Protein AF-A0A9W4JFP2-F1 (afdb_monomer_lite)

Sequence (701 aa):
MDAVARTTQRIAKSCGHLIRIEVARTELHGSPHRPLLAYMDPETISGHVAPWQQILTFFARTQHPTEPAHPAYPYYKFTRRQQDAWDQLWRLATRIPAQSAPHDPYGSDPDCGSRSASPDPYGSDPDRGSPASEPAASPFHFPPLEKACLGFCLELLNQTVRFHERECAMLCVLAVLGGSSTSHSSTSWHTPDSFPPILSKIIKLARFMVLGRALWLDPYAEQIARSLQGWDHDFEVDLQSPLDDPDFCLAHEDEGYQSPSPPPPPSSPTSSSPALLSFSQAARTKKGFHEWVHLIMQTFMVRGTNSPMQSILDLRTYGMRVAFNSTQPGAVGWVGPDRLLYRQLSFTTGELRGWVHSLTQACQDLLSYDILYLSTMTPAPVIPWSTLADDPLEASAGWSFLLDSRTLWPVNGAKWLIDRIRTDPTLRRQFVDPNLQNFRINAIKRYLSRVNLFREKLAILIHLCGGQPARAPEMLSVRHRNTANSHRNVFVEDQQVVIATRYHKGFHVNNDVKLIHRYLPRAVGTVFIQYLWLVLPLVERFDSLVQPEGVTPPTSRTTLLWNQDPFSQRPWTSRRLKEVLQRESRLGLQGQSVNIASWRHIAIALSRRFLRTSSGFPQQSDNQDADENDEDSEEDFQDLQAGHSAHVAGIAYARQLHEAPGSMAHRRLMFRQVSQDWHQFLGFTDPLSPENARDADHAAF

Secondary structure (DSSP, 8-state):
-HHHHHHHHHHHHHS-HHHHHHHH--SSSPPPSS--PPPSSTTTHHHHHHHHHHHHHHHHHHHS-SS---TTS---B--HHHHHHHHHHHHHHTTS-GGGPPPPTTPPP------------------------PPPPPTT---HHHHHHHHHHHHHHSS---S-GGGBHHHHHHHHHTEEE-STT-EEEPPTTTHHHHHHHHHHHHHHHHHHHHHHHSTTHHHHHHHHHH--TT-------TT--TT-----------PPPPPPPPPPP---PPPPPP--TTS-----HHHHHHHHIIIIISTTS-SHHHHHHHHHHHHHHHHHHS-PPPSEEEETTTEEEETTEEEEHHHHHHHHHHHHHHHHHIIIIIIS--BTTBPPPPP-GGG----SS---TT--GGG-TTS--SS-HHHHHHHHHHHSHHHHHHHB-TTT-SBPHHHHHHHHHHHHHHHHHHHHHHHHHSSSPPPHHHHHT-BSS-BTTB--SEEEETTEEEEEEEE-TTHHHH---EEEEEEPPHHHHHHHHHIIIIIHHHHHHHHHHHSPTT-PPPHHHHSBTTPPPTT------HHHHHHHHHHHHHHHTTT----HHHHHHHHHHHHHHHTTTTS---------------------HHHHHTTPPPS---S---S-S-S-HHHHHHHHHHHHHHHHHHHHHTTPPPTTSTTHHHHHHHTT-

Foldseek 3Di:
DLLLLLLLLLLLVLDDQVLQQLLVAAAQPDGDLDGQHRDPDSVCLVVLCVLVVLLLVLCVCLVDPPDPDDPPRQDEDDDPQLVVLNVQLVVVVVPDPPPPDDDDPDDDDDDDDDDDDDDDDDDDDDDDDDDPDDDPPQSNDDDSNSVSSLSSLLSLQQDADDDDLSHRSLSRSLVVVQWDDDDPPDTDGDALVGSLSSLVSSLSSNSSSLLSLLLVLAPCSVVVSVVSVVPDDPPPDPPPDPVPPPPDDDDDDDDDDDDDDDDDDDDDDDDDQQDGDDSDSVPNDNDHSSRSSNVSCNQGCYPPNNTPNNVSVVSSVVSNVCVVPDDDDDQWDDDPQFWIHGPPDIFGLVLVLQLLVVLLVVLVCLCACVAQVHDPVRDDFDAPLVQQDDDQPDQDAFDASLPDPSGDGPDQQLCVSVVCCCPPPVSVVQFADPVPRHGDPVSLVSNVVSVLVSLLSLLVSLQQQQFQGDQLVQSQLAFRTHHNVGGGQWDDDPSWIKGWTWDCPSCSNAVATDTQITTGFNSSRVSVCCCVRHRLSVQVVSQVVPDDPPDDDPPSQSGTPQHDRPVDPDHSDLVSSQVSQQVSCCVSRVHDGDGPVNVNSVSVVCCVSQPVVVPDDDPPDDDDDDDPDPPPDPDDLSCVSNVHDDDDDDDDDDDPDDDDPPPVVVSNVVSVSSSVSSCVSSVRDHCPPPVNVVVVVVVVD

Organism: NCBI:txid1612424

pLDDT: mean 71.47, std 23.47, range [22.88, 97.12]

Radius of gyration: 30.22 Å; chains: 1; bounding box: 75×92×90 Å

Structure (mmCIF, N/CA/C/O backbone):
data_AF-A0A9W4JFP2-F1
#
_entry.id   AF-A0A9W4JFP2-F1
#
loop_
_atom_site.group_PDB
_atom_site.id
_atom_site.type_symbol
_atom_site.label_atom_id
_atom_site.label_alt_id
_atom_site.label_comp_id
_atom_site.label_asym_id
_atom_site.label_entity_id
_atom_site.label_seq_id
_atom_site.pdbx_PDB_ins_code
_atom_site.Cartn_x
_atom_site.Cartn_y
_atom_site.Cartn_z
_atom_site.occupancy
_atom_site.B_iso_or_equiv
_atom_site.auth_seq_id
_atom_site.auth_comp_id
_atom_site.auth_asym_id
_atom_site.auth_atom_id
_atom_site.pdbx_PDB_model_num
ATOM 1 N N . MET A 1 1 ? 16.984 14.981 -13.719 1.00 90.31 1 MET A N 1
ATOM 2 C CA . MET A 1 1 ? 16.340 13.663 -13.917 1.00 90.31 1 MET A CA 1
ATOM 3 C C . MET A 1 1 ? 15.196 13.401 -12.931 1.00 90.31 1 MET A C 1
ATOM 5 O O . MET A 1 1 ? 14.104 13.119 -13.399 1.00 90.31 1 MET A O 1
ATOM 9 N N . ASP A 1 2 ? 15.374 13.543 -11.607 1.00 88.25 2 ASP A N 1
ATOM 10 C CA . ASP A 1 2 ? 14.267 13.350 -10.635 1.00 88.25 2 ASP A CA 1
ATOM 11 C C . ASP A 1 2 ? 13.048 14.250 -10.929 1.00 88.25 2 ASP A C 1
ATOM 13 O O . ASP A 1 2 ? 11.932 13.753 -11.067 1.00 88.25 2 ASP A O 1
ATOM 17 N N . ALA A 1 3 ? 13.272 15.548 -11.165 1.00 88.06 3 ALA A N 1
ATOM 18 C CA . ALA A 1 3 ? 12.211 16.483 -11.553 1.00 88.06 3 ALA A CA 1
ATOM 19 C C . ALA A 1 3 ? 11.500 16.081 -12.863 1.00 88.06 3 ALA A C 1
ATOM 21 O O . ALA A 1 3 ? 10.272 16.012 -12.899 1.00 88.06 3 ALA A O 1
ATOM 22 N N . VAL A 1 4 ? 12.263 15.685 -13.894 1.00 90.06 4 VAL A N 1
ATOM 23 C CA . VAL A 1 4 ? 11.718 15.164 -15.165 1.00 90.06 4 VAL A CA 1
ATOM 24 C C . VAL A 1 4 ? 10.797 13.971 -14.911 1.00 90.06 4 VAL A C 1
ATOM 26 O O . VAL A 1 4 ? 9.687 13.933 -15.437 1.00 90.06 4 VAL A O 1
ATOM 29 N N . ALA A 1 5 ? 11.215 13.012 -14.080 1.00 88.69 5 ALA A N 1
ATOM 30 C CA . ALA A 1 5 ? 10.402 11.847 -13.742 1.00 88.69 5 ALA A CA 1
ATOM 31 C C . ALA A 1 5 ? 9.102 12.248 -13.026 1.00 88.69 5 ALA A C 1
ATOM 33 O O . ALA A 1 5 ? 8.029 11.768 -13.390 1.00 88.69 5 ALA A O 1
ATOM 34 N N . ARG A 1 6 ? 9.168 13.153 -12.039 1.00 87.06 6 ARG A N 1
ATOM 35 C CA . ARG A 1 6 ? 7.981 13.618 -11.301 1.00 87.06 6 ARG A CA 1
ATOM 36 C C . ARG A 1 6 ? 6.981 14.308 -12.219 1.00 87.06 6 ARG A C 1
ATOM 38 O O . ARG A 1 6 ? 5.805 13.954 -12.197 1.00 87.06 6 ARG A O 1
ATOM 45 N N . THR A 1 7 ? 7.443 15.248 -13.038 1.00 87.81 7 THR A N 1
ATOM 46 C CA . THR A 1 7 ? 6.583 16.007 -13.955 1.00 87.81 7 THR A CA 1
ATOM 47 C C . THR A 1 7 ? 5.962 15.094 -15.010 1.00 87.81 7 THR A C 1
ATOM 49 O O . THR A 1 7 ? 4.748 15.101 -15.191 1.00 87.81 7 THR A O 1
ATOM 52 N N . THR A 1 8 ? 6.752 14.215 -15.631 1.00 89.38 8 THR A N 1
ATOM 53 C CA . THR A 1 8 ? 6.244 13.253 -16.627 1.00 89.38 8 THR A CA 1
ATOM 54 C C . THR A 1 8 ? 5.281 12.216 -16.040 1.00 89.38 8 THR A C 1
ATOM 56 O O . THR A 1 8 ? 4.307 11.846 -16.693 1.00 89.38 8 THR A O 1
ATOM 59 N N . GLN A 1 9 ? 5.476 11.787 -14.789 1.00 86.19 9 GLN A N 1
ATOM 60 C CA . GLN A 1 9 ? 4.505 10.943 -14.092 1.00 86.19 9 GLN A CA 1
ATOM 61 C C . GLN A 1 9 ? 3.189 11.677 -13.811 1.00 86.19 9 GLN A C 1
ATOM 63 O O . GLN A 1 9 ? 2.134 11.054 -13.921 1.00 86.19 9 GLN A O 1
ATOM 68 N N . ARG A 1 10 ? 3.223 12.960 -13.419 1.00 84.00 10 ARG A N 1
ATOM 69 C CA . ARG A 1 10 ? 1.987 13.742 -13.227 1.00 84.00 10 ARG A CA 1
ATOM 70 C C . ARG A 1 10 ? 1.189 13.788 -14.526 1.00 84.00 10 ARG A C 1
ATOM 72 O O . ARG A 1 10 ? 0.006 13.484 -14.498 1.00 84.00 10 ARG A O 1
ATOM 79 N N . ILE A 1 11 ? 1.858 14.046 -15.655 1.00 84.56 11 ILE A N 1
ATOM 80 C CA . ILE A 1 11 ? 1.231 13.989 -16.985 1.00 84.56 11 ILE A CA 1
ATOM 81 C C . ILE A 1 11 ? 0.579 12.617 -17.192 1.00 84.56 11 ILE A C 1
ATOM 83 O O . ILE A 1 11 ? -0.603 12.540 -17.494 1.00 84.56 11 ILE A O 1
ATOM 87 N N . ALA A 1 12 ? 1.299 11.525 -16.919 1.00 82.00 12 ALA A N 1
ATOM 88 C CA . ALA A 1 12 ? 0.749 10.176 -17.038 1.00 82.00 12 ALA A CA 1
ATOM 89 C C . ALA A 1 12 ? -0.452 9.892 -16.116 1.00 82.00 12 ALA A C 1
ATOM 91 O O . ALA A 1 12 ? -1.301 9.088 -16.488 1.00 82.00 12 ALA A O 1
ATOM 92 N N . LYS A 1 13 ? -0.541 10.509 -14.928 1.00 78.12 13 LYS A N 1
ATOM 93 C CA . LYS A 1 13 ? -1.722 10.396 -14.050 1.00 78.12 13 LYS A CA 1
ATOM 94 C C . LYS A 1 13 ? -2.938 11.112 -14.639 1.00 78.12 13 LYS A C 1
ATOM 96 O O . LYS A 1 13 ? -4.038 10.594 -14.502 1.00 78.12 13 LYS A O 1
ATOM 101 N N . SER A 1 14 ? -2.719 12.248 -15.294 1.00 75.56 14 SER A N 1
ATOM 102 C CA . SER A 1 14 ? -3.776 13.096 -15.853 1.00 75.56 14 SER A CA 1
ATOM 103 C C . SER A 1 14 ? -4.162 12.733 -17.298 1.00 75.56 14 SER A C 1
ATOM 105 O O . SER A 1 14 ? -5.161 13.227 -17.807 1.00 75.56 14 SER A O 1
ATOM 107 N N . CYS A 1 15 ? -3.400 11.876 -17.989 1.00 75.19 15 CYS A N 1
ATOM 108 C CA . CYS A 1 15 ? -3.719 11.450 -19.356 1.00 75.19 15 CYS A CA 1
ATOM 109 C C . CYS A 1 15 ? -4.886 10.447 -19.430 1.00 75.19 15 CYS A C 1
ATOM 111 O O . CYS A 1 15 ? -4.979 9.502 -18.642 1.00 75.19 15 CYS A O 1
ATOM 113 N N . GLY A 1 16 ? -5.696 10.580 -20.487 1.00 69.56 16 GLY A N 1
ATOM 114 C CA . GLY A 1 16 ? -6.776 9.648 -20.819 1.00 69.56 16 GLY A CA 1
ATOM 115 C C . GLY A 1 16 ? -6.308 8.201 -21.031 1.00 69.56 16 GLY A C 1
ATOM 116 O O . GLY A 1 16 ? -5.135 7.925 -21.300 1.00 69.56 16 GLY A O 1
ATOM 117 N N . HIS A 1 17 ? -7.236 7.250 -20.892 1.00 70.19 17 HIS A N 1
ATOM 118 C CA . HIS A 1 17 ? -6.954 5.811 -20.965 1.00 70.19 17 HIS A CA 1
ATOM 119 C C . HIS A 1 17 ? -6.277 5.393 -22.283 1.00 70.19 17 HIS A C 1
ATOM 121 O O . HIS A 1 17 ? -5.228 4.753 -22.242 1.00 70.19 17 HIS A O 1
ATOM 127 N N . LEU A 1 18 ? -6.802 5.837 -23.430 1.00 75.38 18 LEU A N 1
ATOM 128 C CA . LEU A 1 18 ? -6.279 5.490 -24.760 1.00 75.38 18 LEU A CA 1
ATOM 129 C C . LEU A 1 18 ? -4.816 5.910 -24.954 1.00 75.38 18 LEU A C 1
ATOM 131 O O . LEU A 1 18 ? -3.997 5.130 -25.427 1.00 75.38 18 LEU A O 1
ATOM 135 N N . ILE A 1 19 ? -4.450 7.107 -24.493 1.00 81.06 19 ILE A N 1
ATOM 136 C CA . ILE A 1 19 ? -3.070 7.608 -24.580 1.00 81.06 19 ILE A CA 1
ATOM 137 C C . ILE A 1 19 ? -2.129 6.746 -23.725 1.00 81.06 19 ILE A C 1
ATOM 139 O O . ILE A 1 19 ? -0.995 6.459 -24.111 1.00 81.06 19 ILE A O 1
ATOM 143 N N . ARG A 1 20 ? -2.599 6.295 -22.557 1.00 80.81 20 ARG A N 1
ATOM 144 C CA . ARG A 1 20 ? -1.826 5.406 -21.683 1.00 80.81 20 ARG A CA 1
ATOM 145 C C . ARG A 1 20 ? -1.696 3.994 -22.256 1.00 80.81 20 ARG A C 1
ATOM 147 O O . ARG A 1 20 ? -0.670 3.367 -21.999 1.00 80.81 20 ARG A O 1
ATOM 154 N N . ILE A 1 21 ? -2.690 3.501 -22.998 1.00 77.38 21 ILE A N 1
ATOM 155 C CA . ILE A 1 21 ? -2.609 2.247 -23.766 1.00 77.38 21 ILE A CA 1
ATOM 156 C C . ILE A 1 21 ? -1.565 2.393 -24.872 1.00 77.38 21 ILE A C 1
ATOM 158 O O . ILE A 1 21 ? -0.621 1.609 -24.921 1.00 77.38 21 ILE A O 1
ATOM 162 N N . GLU A 1 22 ? -1.648 3.455 -25.671 1.00 84.31 22 GLU A N 1
ATOM 163 C CA . GLU A 1 22 ? -0.722 3.702 -26.778 1.00 84.31 22 GLU A CA 1
ATOM 164 C C . GLU A 1 22 ? 0.740 3.741 -26.307 1.00 84.31 22 GLU A C 1
ATOM 166 O O . GLU A 1 22 ? 1.602 3.047 -26.845 1.00 84.31 22 GLU A O 1
ATOM 171 N N . VAL A 1 23 ? 1.034 4.468 -25.224 1.00 86.81 23 VAL A N 1
ATOM 172 C CA . VAL A 1 23 ? 2.400 4.530 -24.673 1.00 86.81 23 VAL A CA 1
ATOM 173 C C . VAL A 1 23 ? 2.842 3.215 -24.017 1.00 86.81 23 VAL A C 1
ATOM 175 O O . VAL A 1 23 ? 4.038 2.933 -23.907 1.00 86.81 23 VAL A O 1
ATOM 178 N N . ALA A 1 24 ? 1.911 2.371 -23.571 1.00 81.12 24 ALA A N 1
ATOM 179 C CA . ALA A 1 24 ? 2.240 1.065 -23.005 1.00 81.12 24 ALA A CA 1
ATOM 180 C C . ALA A 1 24 ? 2.612 0.015 -24.064 1.00 81.12 24 ALA A C 1
ATOM 182 O O . ALA A 1 24 ? 3.082 -1.070 -23.692 1.00 81.12 24 ALA A O 1
ATOM 183 N N . ARG A 1 25 ? 2.447 0.330 -25.354 1.00 85.75 25 ARG A N 1
ATOM 184 C CA . ARG A 1 25 ? 2.635 -0.605 -26.461 1.00 85.75 25 ARG A CA 1
ATOM 185 C C . ARG A 1 25 ? 4.069 -1.133 -26.535 1.00 85.75 25 ARG A C 1
ATOM 187 O O . ARG A 1 25 ? 5.033 -0.441 -26.192 1.00 85.75 25 ARG A O 1
ATOM 194 N N . THR A 1 26 ? 4.209 -2.397 -26.932 1.00 83.06 26 THR A N 1
ATOM 195 C CA . THR A 1 26 ? 5.504 -3.074 -27.134 1.00 83.06 26 THR A CA 1
ATOM 196 C C . THR A 1 26 ? 5.716 -3.566 -28.559 1.00 83.06 26 THR A C 1
ATOM 198 O O . THR A 1 26 ? 6.849 -3.873 -28.910 1.00 83.06 26 THR A O 1
ATOM 201 N N . GLU A 1 27 ? 4.665 -3.633 -29.373 1.00 83.38 27 GLU A N 1
ATOM 202 C CA . GLU A 1 27 ? 4.683 -4.149 -30.748 1.00 83.38 27 GLU A CA 1
ATOM 203 C C . GLU A 1 27 ? 4.081 -3.123 -31.706 1.00 83.38 27 GLU A C 1
ATOM 205 O O . GLU A 1 27 ? 3.367 -2.227 -31.275 1.00 83.38 27 GLU A O 1
ATOM 210 N N . LEU A 1 28 ? 4.374 -3.208 -33.001 1.00 77.56 28 LEU A N 1
ATOM 211 C CA . LEU A 1 28 ? 3.958 -2.168 -33.949 1.00 77.56 28 LEU A CA 1
ATOM 212 C C . LEU A 1 28 ? 2.442 -2.172 -34.219 1.00 77.56 28 LEU A C 1
ATOM 214 O O . LEU A 1 28 ? 1.841 -1.106 -34.327 1.00 77.56 28 LEU A O 1
ATOM 218 N N . HIS A 1 29 ? 1.835 -3.362 -34.255 1.00 75.44 29 HIS A N 1
ATOM 219 C CA . HIS A 1 29 ? 0.408 -3.573 -34.539 1.00 75.44 29 HIS A CA 1
ATOM 220 C C . HIS A 1 29 ? -0.372 -4.185 -33.362 1.00 75.44 29 HIS A C 1
ATOM 222 O O . HIS A 1 29 ? -1.579 -4.377 -33.458 1.00 75.44 29 HIS A O 1
ATOM 228 N N . GLY A 1 30 ? 0.295 -4.478 -32.240 1.00 64.62 30 GLY A N 1
ATOM 229 C CA . GLY A 1 30 ? -0.340 -5.058 -31.056 1.00 64.62 30 GLY A CA 1
ATOM 230 C C . GLY A 1 30 ? -0.846 -3.984 -30.097 1.00 64.62 30 GLY A C 1
ATOM 231 O O . GLY A 1 30 ? -0.061 -3.154 -29.637 1.00 64.62 30 GLY A O 1
ATOM 232 N N . SER A 1 31 ? -2.134 -4.002 -29.749 1.00 64.06 31 SER A N 1
ATOM 233 C CA . SER A 1 31 ? -2.658 -3.147 -28.677 1.00 64.06 31 SER A CA 1
ATOM 234 C C . SER A 1 31 ? -2.374 -3.792 -27.317 1.00 64.06 31 SER A C 1
ATOM 236 O O . SER A 1 31 ? -2.787 -4.929 -27.079 1.00 64.06 31 SER A O 1
ATOM 238 N N . PRO A 1 32 ? -1.646 -3.127 -26.404 1.00 63.88 32 PRO A N 1
ATOM 239 C CA . PRO A 1 32 ? -1.375 -3.693 -25.096 1.00 63.88 32 PRO A CA 1
ATOM 240 C C . PRO A 1 32 ? -2.656 -3.711 -24.267 1.00 63.88 32 PRO A C 1
ATOM 242 O O . PRO A 1 32 ? -3.318 -2.696 -24.087 1.00 63.88 32 PRO A O 1
ATOM 245 N N . HIS A 1 33 ? -2.934 -4.839 -23.628 1.00 47.78 33 HIS A N 1
ATOM 246 C CA . HIS A 1 33 ? -4.112 -4.958 -22.773 1.00 47.78 33 HIS A CA 1
ATOM 247 C C . HIS A 1 33 ? -4.053 -4.122 -21.474 1.00 47.78 33 HIS A C 1
ATOM 249 O O . HIS A 1 33 ? -5.009 -4.081 -20.707 1.00 47.78 33 HIS A O 1
ATOM 255 N N . ARG A 1 34 ? -2.911 -3.501 -21.139 1.00 53.50 34 ARG A N 1
ATOM 256 C CA . ARG A 1 34 ? -2.749 -2.720 -19.899 1.00 53.50 34 ARG A CA 1
ATOM 257 C C . ARG A 1 34 ? -2.251 -1.310 -20.200 1.00 53.50 34 ARG A C 1
ATOM 259 O O . ARG A 1 34 ? -1.193 -1.189 -20.820 1.00 53.50 34 ARG A O 1
ATOM 266 N N . PRO A 1 35 ? -2.919 -0.259 -19.686 1.00 70.00 35 PRO A N 1
ATOM 267 C CA . PRO A 1 35 ? -2.439 1.104 -19.824 1.00 70.00 35 PRO A CA 1
ATOM 268 C C . PRO A 1 35 ? -1.196 1.327 -18.962 1.00 70.00 35 PRO A C 1
ATOM 270 O O . PRO A 1 35 ? -0.936 0.633 -17.973 1.00 70.00 35 PRO A O 1
ATOM 273 N N . LEU A 1 36 ? -0.432 2.356 -19.307 1.00 75.19 36 LEU A N 1
ATOM 274 C CA . LEU A 1 36 ? 0.681 2.825 -18.502 1.00 75.19 36 LEU A CA 1
ATOM 275 C C . LEU A 1 36 ? 0.180 3.390 -17.163 1.00 75.19 36 LEU A C 1
ATOM 277 O O . LEU A 1 36 ? -0.448 4.443 -17.110 1.00 75.19 36 LEU A O 1
ATOM 281 N N . LEU A 1 37 ? 0.508 2.712 -16.062 1.00 71.06 37 LEU A N 1
ATOM 282 C CA . LEU A 1 37 ? 0.139 3.147 -14.712 1.00 71.06 37 LEU A CA 1
ATOM 283 C C . LEU A 1 37 ? 1.240 3.997 -14.073 1.00 71.06 37 LEU A C 1
ATOM 285 O O . LEU A 1 37 ? 2.404 3.585 -14.027 1.00 71.06 37 LEU A O 1
ATOM 289 N N . ALA A 1 38 ? 0.873 5.141 -13.496 1.00 70.12 38 ALA A N 1
ATOM 290 C CA . ALA A 1 38 ? 1.759 5.922 -12.635 1.00 70.12 38 ALA A CA 1
ATOM 291 C C . ALA A 1 38 ? 2.201 5.123 -11.394 1.00 70.12 38 ALA A C 1
ATOM 293 O O . ALA A 1 38 ? 1.554 4.150 -11.003 1.00 70.12 38 ALA A O 1
ATOM 294 N N . TYR A 1 39 ? 3.312 5.502 -10.757 1.00 61.69 39 TYR A N 1
ATOM 295 C CA . TYR A 1 39 ? 3.595 5.001 -9.412 1.00 61.69 39 TYR A CA 1
ATOM 296 C C . TYR A 1 39 ? 2.592 5.619 -8.422 1.00 61.69 39 TYR A C 1
ATOM 298 O O . TYR A 1 39 ? 2.260 6.805 -8.522 1.00 61.69 39 TYR A O 1
ATOM 306 N N . MET A 1 40 ? 2.071 4.795 -7.504 1.00 52.19 40 MET A N 1
ATOM 307 C CA . MET A 1 40 ? 1.012 5.188 -6.561 1.00 52.19 40 MET A CA 1
ATOM 308 C C . MET A 1 40 ? 1.429 6.418 -5.744 1.00 52.19 40 MET A C 1
ATOM 310 O O . MET A 1 40 ? 0.715 7.419 -5.716 1.00 52.19 40 MET A O 1
ATOM 314 N N . ASP A 1 41 ? 2.636 6.375 -5.180 1.00 56.38 41 ASP A N 1
ATOM 315 C CA . ASP A 1 41 ? 3.182 7.403 -4.298 1.00 56.38 41 ASP A CA 1
ATOM 316 C C . ASP A 1 41 ? 4.179 8.317 -5.054 1.00 56.38 41 ASP A C 1
ATOM 318 O O . ASP A 1 41 ? 5.154 7.812 -5.627 1.00 56.38 41 ASP A O 1
ATOM 322 N N . PRO A 1 42 ? 3.973 9.649 -5.077 1.00 56.09 42 PRO A N 1
ATOM 323 C CA . PRO A 1 42 ? 4.905 10.610 -5.669 1.00 56.09 42 PRO A CA 1
ATOM 324 C C . PRO A 1 42 ? 6.332 10.545 -5.114 1.00 56.09 42 PRO A C 1
ATOM 326 O O . PRO A 1 42 ? 7.254 10.936 -5.823 1.00 56.09 42 PRO A O 1
ATOM 329 N N . GLU A 1 43 ? 6.536 10.061 -3.886 1.00 56.31 43 GLU A N 1
ATOM 330 C CA . GLU A 1 43 ? 7.863 9.913 -3.275 1.00 56.31 43 GLU A CA 1
ATOM 331 C C . GLU A 1 43 ? 8.586 8.651 -3.758 1.00 56.31 43 GLU A C 1
ATOM 333 O O . GLU A 1 43 ? 9.811 8.637 -3.889 1.00 56.31 43 GLU A O 1
ATOM 338 N N . THR A 1 44 ? 7.840 7.596 -4.107 1.00 60.16 44 THR A N 1
ATOM 339 C CA . THR A 1 44 ? 8.439 6.332 -4.576 1.00 60.16 44 THR A CA 1
ATOM 340 C C . THR A 1 44 ? 9.151 6.468 -5.914 1.00 60.16 44 THR A C 1
ATOM 342 O O . THR A 1 44 ? 10.076 5.700 -6.189 1.00 60.16 44 THR A O 1
ATOM 345 N N . ILE A 1 45 ? 8.774 7.458 -6.733 1.00 71.00 45 ILE A N 1
ATOM 346 C CA . ILE A 1 45 ? 9.383 7.660 -8.048 1.00 71.00 45 ILE A CA 1
ATOM 347 C C . ILE A 1 45 ? 10.892 7.879 -7.950 1.00 71.00 45 ILE A C 1
ATOM 349 O O . ILE A 1 45 ? 11.611 7.328 -8.778 1.00 71.00 45 ILE A O 1
ATOM 353 N N . SER A 1 46 ? 11.385 8.559 -6.910 1.00 71.94 46 SER A N 1
ATOM 354 C CA . SER A 1 46 ? 12.815 8.837 -6.725 1.00 71.94 46 SER A CA 1
ATOM 355 C C . SER A 1 46 ? 13.655 7.562 -6.636 1.00 71.94 46 SER A C 1
ATOM 357 O O . SER A 1 46 ? 14.723 7.487 -7.237 1.00 71.94 46 SER A O 1
ATOM 359 N N . GLY A 1 47 ? 13.132 6.497 -6.013 1.00 69.69 47 GLY A N 1
ATOM 360 C CA . GLY A 1 47 ? 13.785 5.177 -5.990 1.00 69.69 47 GLY A CA 1
ATOM 361 C C . GLY A 1 47 ? 13.738 4.419 -7.329 1.00 69.69 47 GLY A C 1
ATOM 362 O O . GLY A 1 47 ? 14.454 3.430 -7.537 1.00 69.69 47 GLY A O 1
ATOM 363 N N . HIS A 1 48 ? 12.895 4.865 -8.263 1.00 79.88 48 HIS A N 1
ATOM 364 C CA . HIS A 1 48 ? 12.795 4.325 -9.617 1.00 79.88 48 HIS A CA 1
ATOM 365 C C . HIS A 1 48 ? 13.648 5.090 -10.638 1.00 79.88 48 HIS A C 1
ATOM 367 O O . HIS A 1 48 ? 13.934 4.522 -11.689 1.00 79.88 48 HIS A O 1
ATOM 373 N N . VAL A 1 49 ? 14.102 6.312 -10.325 1.00 88.06 49 VAL A N 1
ATOM 374 C CA . VAL A 1 49 ? 14.928 7.148 -11.221 1.00 88.06 49 VAL A CA 1
ATOM 375 C C . VAL A 1 49 ? 16.392 6.700 -11.291 1.00 88.06 49 VAL A C 1
ATOM 377 O O . VAL A 1 49 ? 17.049 6.953 -12.302 1.00 88.06 49 VAL A O 1
ATOM 380 N N . ALA A 1 50 ? 16.882 5.983 -10.274 1.00 88.62 50 ALA A N 1
ATOM 381 C CA . ALA A 1 50 ? 18.290 5.596 -10.138 1.00 88.62 50 ALA A CA 1
ATOM 382 C C . ALA A 1 50 ? 18.956 5.058 -11.428 1.00 88.62 50 ALA A C 1
ATOM 384 O O . ALA A 1 50 ? 20.032 5.550 -11.759 1.00 88.62 50 ALA A O 1
ATOM 385 N N . PRO A 1 51 ? 18.339 4.161 -12.229 1.00 90.94 51 PRO A N 1
ATOM 386 C CA . PRO A 1 51 ? 18.961 3.689 -13.469 1.00 90.94 51 PRO A CA 1
ATOM 387 C C . PRO A 1 51 ? 19.221 4.808 -14.486 1.00 90.94 51 PRO A C 1
ATOM 389 O O . PRO A 1 51 ? 20.299 4.885 -15.060 1.00 90.94 51 PRO A O 1
ATOM 392 N N . TRP A 1 52 ? 18.272 5.731 -14.674 1.00 94.44 52 TRP A N 1
ATOM 393 C CA . TRP A 1 52 ? 18.455 6.874 -15.576 1.00 94.44 52 TRP A CA 1
ATOM 394 C C . TRP A 1 52 ? 19.470 7.888 -15.036 1.00 94.44 52 TRP A C 1
ATOM 396 O O . TRP A 1 52 ? 20.192 8.499 -15.818 1.00 94.44 52 TRP A O 1
ATOM 406 N N . GLN A 1 53 ? 19.575 8.054 -13.713 1.00 94.25 53 GLN A N 1
ATOM 407 C CA . GLN A 1 53 ? 20.660 8.839 -13.111 1.00 94.25 53 GLN A CA 1
ATOM 408 C C . GLN A 1 53 ? 22.024 8.205 -13.385 1.00 94.25 53 GLN A C 1
ATOM 410 O O . GLN A 1 53 ? 22.930 8.906 -13.816 1.00 94.25 53 GLN A O 1
ATOM 415 N N . GLN A 1 54 ? 22.160 6.890 -13.199 1.00 92.81 54 GLN A N 1
ATOM 416 C CA . GLN A 1 54 ? 23.402 6.176 -13.495 1.00 92.81 54 GLN A CA 1
ATOM 417 C C . GLN A 1 54 ? 23.776 6.287 -14.980 1.00 92.81 54 GLN A C 1
ATOM 419 O O . GLN A 1 54 ? 24.944 6.515 -15.282 1.00 92.81 54 GLN A O 1
ATOM 424 N N . ILE A 1 55 ? 22.793 6.227 -15.890 1.00 94.19 55 ILE A N 1
ATOM 425 C CA . ILE A 1 55 ? 23.000 6.462 -17.329 1.00 94.19 55 ILE A CA 1
ATOM 426 C C . ILE A 1 55 ? 23.588 7.855 -17.588 1.00 94.19 55 ILE A C 1
ATOM 428 O O . ILE A 1 55 ? 24.596 7.990 -18.279 1.00 94.19 55 ILE A O 1
ATOM 432 N N . LEU A 1 56 ? 22.986 8.902 -17.020 1.00 94.38 56 LEU A N 1
ATOM 433 C CA . LEU A 1 56 ? 23.460 10.277 -17.207 1.00 94.38 56 LEU A CA 1
ATOM 434 C C . LEU A 1 56 ? 24.849 10.494 -16.591 1.00 94.38 56 LEU A C 1
ATOM 436 O O . LEU A 1 56 ? 25.700 11.130 -17.208 1.00 94.38 56 LEU A O 1
ATOM 440 N N . THR A 1 57 ? 25.101 9.934 -15.406 1.00 91.12 57 THR A N 1
ATOM 441 C CA . THR A 1 57 ? 26.405 10.007 -14.731 1.00 91.12 57 THR A CA 1
ATOM 442 C C . THR A 1 57 ? 27.491 9.275 -15.515 1.00 91.12 57 THR A C 1
ATOM 444 O O . THR A 1 57 ? 28.623 9.750 -15.587 1.00 91.12 57 THR A O 1
ATOM 447 N N . PHE A 1 58 ? 27.164 8.138 -16.131 1.00 91.06 58 PHE A N 1
ATOM 448 C CA . PHE A 1 58 ? 28.081 7.419 -17.009 1.00 91.06 58 PHE A CA 1
ATOM 449 C C . PHE A 1 58 ? 28.538 8.299 -18.179 1.00 91.06 58 PHE A C 1
ATOM 451 O O . PHE A 1 58 ? 29.741 8.428 -18.416 1.00 91.06 58 PHE A O 1
ATOM 458 N N . PHE A 1 59 ? 27.604 8.961 -18.867 1.00 92.00 59 PHE A N 1
ATOM 459 C CA . PHE A 1 59 ? 27.940 9.870 -19.966 1.00 92.00 59 PHE A CA 1
ATOM 460 C C . PHE A 1 59 ? 28.690 11.115 -19.487 1.00 92.00 59 PHE A C 1
ATOM 462 O O . PHE A 1 59 ? 29.672 11.497 -20.115 1.00 92.00 59 PHE A O 1
ATOM 469 N N . ALA A 1 60 ? 28.327 11.674 -18.328 1.00 89.62 60 ALA A N 1
ATOM 470 C CA . ALA A 1 60 ? 29.063 12.779 -17.712 1.00 89.62 60 ALA A CA 1
ATOM 471 C C . ALA A 1 60 ? 30.548 12.448 -17.517 1.00 89.62 60 ALA A C 1
ATOM 473 O O . ALA A 1 60 ? 31.412 13.231 -17.900 1.00 89.62 60 ALA A O 1
ATOM 474 N N . ARG A 1 61 ? 30.841 11.257 -16.983 1.00 85.94 61 ARG A N 1
ATOM 475 C CA . ARG A 1 61 ? 32.213 10.803 -16.710 1.00 85.94 61 ARG A CA 1
ATOM 476 C C . ARG A 1 61 ? 33.008 10.455 -17.965 1.00 85.94 61 ARG A C 1
ATOM 478 O O . ARG A 1 61 ? 34.222 10.587 -17.966 1.00 85.94 61 ARG A O 1
ATOM 485 N N . THR A 1 62 ? 32.344 9.974 -19.011 1.00 86.12 62 THR A N 1
ATOM 486 C CA . THR A 1 62 ? 33.020 9.482 -20.223 1.00 86.12 62 THR A CA 1
ATOM 487 C C . THR A 1 62 ? 33.165 10.546 -21.311 1.00 86.12 62 THR A C 1
ATOM 489 O O . THR A 1 62 ? 34.111 10.472 -22.086 1.00 86.12 62 THR A O 1
ATOM 492 N N . GLN A 1 63 ? 32.285 11.552 -21.353 1.00 84.44 63 GLN A N 1
ATOM 493 C CA . GLN A 1 63 ? 32.376 12.686 -22.285 1.00 84.44 63 GLN A CA 1
ATOM 494 C C . GLN A 1 63 ? 33.253 13.827 -21.757 1.00 84.44 63 GLN A C 1
ATOM 496 O O . GLN A 1 63 ? 33.865 14.552 -22.537 1.00 84.44 63 GLN A O 1
ATOM 501 N N . HIS A 1 64 ? 33.339 13.972 -20.434 1.00 79.00 64 HIS A N 1
ATOM 502 C CA . HIS A 1 64 ? 34.199 14.951 -19.771 1.00 79.00 64 HIS A CA 1
ATOM 503 C C . HIS A 1 64 ? 35.078 14.239 -18.736 1.00 79.00 64 HIS A C 1
ATOM 505 O O . HIS A 1 64 ? 34.842 14.372 -17.532 1.00 79.00 64 HIS A O 1
ATOM 511 N N . PRO A 1 65 ? 36.055 13.431 -19.186 1.00 68.38 65 PRO A N 1
ATOM 512 C CA . PRO A 1 65 ? 36.895 12.675 -18.274 1.00 68.38 65 PRO A CA 1
ATOM 513 C C . PRO A 1 65 ? 37.750 13.641 -17.443 1.00 68.38 65 PRO A C 1
ATOM 515 O O . PRO A 1 65 ? 38.410 14.532 -17.975 1.00 68.38 65 PRO A O 1
ATOM 518 N N . THR A 1 66 ? 37.715 13.481 -16.120 1.00 64.62 66 THR A N 1
ATOM 519 C CA . THR A 1 66 ? 38.537 14.260 -15.176 1.00 64.62 66 THR A CA 1
ATOM 520 C C . THR A 1 66 ? 39.990 13.782 -15.130 1.00 64.62 66 THR A C 1
ATOM 522 O O . THR A 1 66 ? 40.854 14.492 -14.629 1.00 64.62 66 THR A O 1
ATOM 525 N N . GLU A 1 67 ? 40.258 12.593 -15.671 1.00 61.56 67 GLU A N 1
ATOM 526 C CA . GLU A 1 67 ? 41.566 11.939 -15.758 1.00 61.56 67 GLU A CA 1
ATOM 527 C C . GLU A 1 67 ? 41.862 11.566 -17.222 1.00 61.56 67 GLU A C 1
ATOM 529 O O . GLU A 1 67 ? 40.921 11.379 -17.998 1.00 61.56 67 GLU A O 1
ATOM 534 N N . PRO A 1 68 ? 43.135 11.450 -17.644 1.00 60.38 68 PRO A N 1
ATOM 535 C CA . PRO A 1 68 ? 43.472 11.048 -19.009 1.00 60.38 68 PRO A CA 1
ATOM 536 C C . PRO A 1 68 ? 42.805 9.715 -19.377 1.00 60.38 68 PRO A C 1
ATOM 538 O O . PRO A 1 68 ? 42.720 8.802 -18.555 1.00 60.38 68 PRO A O 1
ATOM 541 N N . ALA A 1 69 ? 42.313 9.616 -20.617 1.00 57.75 69 ALA A N 1
ATOM 542 C CA . ALA A 1 69 ? 41.540 8.475 -21.100 1.00 57.75 69 ALA A CA 1
ATOM 543 C C . ALA A 1 69 ? 42.277 7.148 -20.843 1.00 57.75 69 ALA A C 1
ATOM 545 O O . ALA A 1 69 ? 43.266 6.825 -21.500 1.00 57.75 69 ALA A O 1
ATOM 546 N N . HIS A 1 70 ? 41.789 6.375 -19.870 1.00 58.38 70 HIS A N 1
ATOM 547 C CA . HIS A 1 70 ? 42.315 5.051 -19.558 1.00 58.38 70 HIS A CA 1
ATOM 548 C C . HIS A 1 70 ? 42.002 4.099 -20.733 1.00 58.38 70 HIS A C 1
ATOM 550 O O . HIS A 1 70 ? 40.894 4.145 -21.273 1.00 58.38 70 HIS A O 1
ATOM 556 N N . PRO A 1 71 ? 42.888 3.163 -21.110 1.00 59.50 71 PRO A N 1
ATOM 557 C CA . PRO A 1 71 ? 42.626 2.183 -22.179 1.00 59.50 71 PRO A CA 1
ATOM 558 C C . PRO A 1 71 ? 41.420 1.252 -21.921 1.00 59.50 71 PRO A C 1
ATOM 560 O O . PRO A 1 71 ? 41.051 0.465 -22.785 1.00 59.50 71 PRO A O 1
ATOM 563 N N . ALA A 1 72 ? 40.789 1.355 -20.746 1.00 60.47 72 ALA A N 1
ATOM 564 C CA . ALA A 1 72 ? 39.582 0.625 -20.356 1.00 60.47 72 ALA A CA 1
ATOM 565 C C . ALA A 1 72 ? 38.286 1.455 -20.489 1.00 60.47 72 ALA A C 1
ATOM 567 O O . ALA A 1 72 ? 37.226 0.985 -20.075 1.00 60.47 72 ALA A O 1
ATOM 568 N N . TYR A 1 73 ? 38.339 2.684 -21.025 1.00 67.31 73 TYR A N 1
ATOM 569 C CA . TYR A 1 73 ? 37.118 3.452 -21.279 1.00 67.31 73 TYR A CA 1
ATOM 570 C C . TYR A 1 73 ? 36.258 2.739 -22.339 1.00 67.31 73 TYR A C 1
ATOM 572 O O . TYR A 1 73 ? 36.780 2.286 -23.361 1.00 67.31 73 TYR A O 1
ATOM 580 N N . PRO A 1 74 ? 34.938 2.625 -22.118 1.00 69.38 74 PRO A N 1
ATOM 581 C CA . PRO A 1 74 ? 34.053 1.922 -23.034 1.00 69.38 74 PRO A CA 1
ATOM 582 C C . PRO A 1 74 ? 34.000 2.641 -24.382 1.00 69.38 74 PRO A C 1
ATOM 584 O O . PRO A 1 74 ? 33.732 3.841 -24.451 1.00 69.38 74 PRO A O 1
ATOM 587 N N . TYR A 1 75 ? 34.222 1.891 -25.461 1.00 73.38 75 TYR A N 1
ATOM 588 C CA . TYR A 1 75 ? 34.118 2.411 -26.819 1.00 73.38 75 TYR A CA 1
ATOM 589 C C . TYR A 1 75 ? 32.641 2.594 -27.179 1.00 73.38 75 TYR A C 1
ATOM 591 O O . TYR A 1 75 ? 31.917 1.613 -27.311 1.00 73.38 75 TYR A O 1
ATOM 599 N N . TYR A 1 76 ? 32.192 3.841 -27.309 1.00 83.94 76 TYR A N 1
ATOM 600 C CA . TYR A 1 76 ? 30.909 4.212 -27.906 1.00 83.94 76 TYR A CA 1
ATOM 601 C C . TYR A 1 76 ? 31.041 5.586 -28.574 1.00 83.94 76 TYR A C 1
ATOM 603 O O . TYR A 1 76 ? 31.954 6.351 -28.259 1.00 83.94 76 TYR A O 1
ATOM 611 N N . LYS A 1 77 ? 30.134 5.918 -29.498 1.00 81.69 77 LYS A N 1
ATOM 612 C CA . LYS A 1 77 ? 30.084 7.241 -30.136 1.00 81.69 77 LYS A CA 1
ATOM 613 C C . LYS A 1 77 ? 28.672 7.797 -30.081 1.00 81.69 77 LYS A C 1
ATOM 615 O O . LYS A 1 77 ? 27.709 7.072 -30.315 1.00 81.69 77 LYS A O 1
ATOM 620 N N . PHE A 1 78 ? 28.550 9.089 -29.797 1.00 88.25 78 PHE A N 1
ATOM 621 C CA . PHE A 1 78 ? 27.287 9.783 -29.996 1.00 88.25 78 PHE A CA 1
ATOM 622 C C . PHE A 1 78 ? 27.068 10.072 -31.475 1.00 88.25 78 PHE A C 1
ATOM 624 O O . PHE A 1 78 ? 27.977 10.461 -32.210 1.00 88.25 78 PHE A O 1
ATOM 631 N N . THR A 1 79 ? 25.822 9.914 -31.910 1.00 88.00 79 THR A N 1
ATOM 632 C CA . THR A 1 79 ? 25.379 10.541 -33.155 1.00 88.00 79 THR A CA 1
ATOM 633 C C . THR A 1 79 ? 25.430 12.061 -33.000 1.00 88.00 79 THR A C 1
ATOM 635 O O . THR A 1 79 ? 25.338 12.581 -31.889 1.00 88.00 79 THR A O 1
ATOM 638 N N . ARG A 1 80 ? 25.495 12.803 -34.110 1.00 87.19 80 ARG A N 1
ATOM 639 C CA . ARG A 1 80 ? 25.509 14.275 -34.070 1.00 87.19 80 ARG A CA 1
ATOM 640 C C . ARG A 1 80 ? 24.348 14.860 -33.253 1.00 87.19 80 ARG A C 1
ATOM 642 O O . ARG A 1 80 ? 24.567 15.727 -32.424 1.00 87.19 80 ARG A O 1
ATOM 649 N N . ARG A 1 81 ? 23.137 14.311 -33.406 1.00 88.81 81 ARG A N 1
ATOM 650 C CA . ARG A 1 81 ? 21.947 14.739 -32.644 1.00 88.81 81 ARG A CA 1
ATOM 651 C C . ARG A 1 81 ? 22.078 14.475 -31.143 1.00 88.81 81 ARG A C 1
ATOM 653 O O . ARG A 1 81 ? 21.682 15.311 -30.338 1.00 88.81 81 ARG A O 1
ATOM 660 N N . GLN A 1 82 ? 22.643 13.326 -30.769 1.00 91.12 82 GLN A N 1
ATOM 661 C CA . GLN A 1 82 ? 22.912 12.997 -29.368 1.00 91.12 82 GLN A CA 1
ATOM 662 C C . GLN A 1 82 ? 23.981 13.918 -28.778 1.00 91.12 82 GLN A C 1
ATOM 664 O O . GLN A 1 82 ? 23.804 14.371 -27.652 1.00 91.12 82 GLN A O 1
ATOM 669 N N . GLN A 1 83 ? 25.032 14.233 -29.542 1.00 92.00 83 GLN A N 1
ATOM 670 C CA . GLN A 1 83 ? 26.069 15.178 -29.129 1.00 92.00 83 GLN A CA 1
ATOM 671 C C . GLN A 1 83 ? 25.486 16.580 -28.924 1.00 92.00 83 GLN A C 1
ATOM 673 O O . GLN A 1 83 ? 25.661 17.157 -27.858 1.00 92.00 83 GLN A O 1
ATOM 678 N N . ASP A 1 84 ? 24.708 17.090 -29.881 1.00 90.06 84 ASP A N 1
ATOM 679 C CA . ASP A 1 84 ? 24.081 18.413 -29.781 1.00 90.06 84 ASP A CA 1
ATOM 680 C C . ASP A 1 84 ? 23.149 18.504 -28.552 1.00 90.06 84 ASP A C 1
ATOM 682 O O . ASP A 1 84 ? 23.161 19.491 -27.805 1.00 90.06 84 ASP A O 1
ATOM 686 N N . ALA A 1 85 ? 22.356 17.452 -28.306 1.00 91.69 85 ALA A N 1
ATOM 687 C CA . ALA A 1 85 ? 21.480 17.359 -27.139 1.00 91.69 85 ALA A CA 1
ATOM 688 C C . ALA A 1 85 ? 22.268 17.248 -25.820 1.00 91.69 85 ALA A C 1
ATOM 690 O O . ALA A 1 85 ? 21.884 17.866 -24.821 1.00 91.69 85 ALA A O 1
ATOM 691 N N . TRP A 1 86 ? 23.373 16.495 -25.815 1.00 93.88 86 TRP A N 1
ATOM 692 C CA . TRP A 1 86 ? 24.279 16.373 -24.674 1.00 93.88 86 TRP A CA 1
ATOM 693 C C . TRP A 1 86 ? 24.932 17.712 -24.338 1.00 93.88 86 TRP A C 1
ATOM 695 O O . TRP A 1 86 ? 24.847 18.162 -23.198 1.00 93.88 86 TRP A O 1
ATOM 705 N N . ASP A 1 87 ? 25.495 18.401 -25.327 1.00 92.75 87 ASP A N 1
ATOM 706 C CA . ASP A 1 87 ? 26.167 19.686 -25.145 1.00 92.75 87 ASP A CA 1
ATOM 707 C C . ASP A 1 87 ? 25.193 20.759 -24.638 1.00 92.75 87 ASP A C 1
ATOM 709 O O . ASP A 1 87 ? 25.557 21.638 -23.853 1.00 92.75 87 ASP A O 1
ATOM 713 N N . GLN A 1 88 ? 23.925 20.716 -25.062 1.00 92.38 88 GLN A N 1
ATOM 714 C CA . GLN A 1 88 ? 22.882 21.580 -24.507 1.00 92.38 88 GLN A CA 1
ATOM 715 C C . GLN A 1 88 ? 22.592 21.257 -23.035 1.00 92.38 88 GLN A C 1
ATOM 717 O O . GLN A 1 88 ? 22.531 22.176 -22.214 1.00 92.38 88 GLN A O 1
ATOM 722 N N . LEU A 1 89 ? 22.420 19.978 -22.693 1.00 94.00 89 LEU A N 1
ATOM 723 C CA . LEU A 1 89 ? 22.183 19.538 -21.318 1.00 94.00 89 LEU A CA 1
ATOM 724 C C . LEU A 1 89 ? 23.360 19.899 -20.405 1.00 94.00 89 LEU A C 1
ATOM 726 O O . LEU A 1 89 ? 23.156 20.504 -19.352 1.00 94.00 89 LEU A O 1
ATOM 730 N N . TRP A 1 90 ? 24.581 19.580 -20.825 1.00 92.38 90 TRP A N 1
ATOM 731 C CA . TRP A 1 90 ? 25.800 19.810 -20.060 1.00 92.38 90 TRP A CA 1
ATOM 732 C C . TRP A 1 90 ? 26.034 21.297 -19.786 1.00 92.38 90 TRP A C 1
ATOM 734 O O . TRP A 1 90 ? 26.289 21.689 -18.646 1.00 92.38 90 TRP A O 1
ATOM 744 N N . ARG A 1 91 ? 25.847 22.160 -20.796 1.00 92.50 91 ARG A N 1
ATOM 745 C CA . ARG A 1 91 ? 25.946 23.622 -20.630 1.00 92.50 91 ARG A CA 1
ATOM 746 C C . ARG A 1 91 ? 24.941 24.179 -19.626 1.00 92.50 91 ARG A C 1
ATOM 748 O O . ARG A 1 91 ? 25.263 25.125 -18.918 1.00 92.50 91 ARG A O 1
ATOM 755 N N . LEU A 1 92 ? 23.720 23.647 -19.582 1.00 91.00 92 LEU A N 1
ATOM 756 C CA . LEU A 1 92 ? 22.709 24.102 -18.623 1.00 91.00 92 LEU A CA 1
ATOM 757 C C . LEU A 1 92 ? 22.976 23.559 -17.216 1.00 91.00 92 LEU A C 1
ATOM 759 O O . LEU A 1 92 ? 22.785 24.287 -16.247 1.00 91.00 92 LEU A O 1
ATOM 763 N N . ALA A 1 93 ? 23.444 22.315 -17.103 1.00 89.00 93 ALA A N 1
ATOM 764 C CA . ALA A 1 93 ? 23.748 21.685 -15.821 1.00 89.00 93 ALA A CA 1
ATOM 765 C C . ALA A 1 93 ? 24.953 22.334 -15.116 1.00 89.00 93 ALA A C 1
ATOM 767 O O . ALA A 1 93 ? 24.923 22.528 -13.906 1.00 89.00 93 ALA A O 1
ATOM 768 N N . THR A 1 94 ? 25.986 22.720 -15.870 1.00 86.06 94 THR A N 1
ATOM 769 C CA . THR A 1 94 ? 27.226 23.327 -15.339 1.00 86.06 94 THR A CA 1
ATOM 770 C C . THR A 1 94 ? 27.087 24.797 -14.929 1.00 86.06 94 THR A C 1
ATOM 772 O O . THR A 1 94 ? 27.951 25.322 -14.235 1.00 86.06 94 THR A O 1
ATOM 775 N N . ARG A 1 95 ? 25.998 25.473 -15.317 1.00 82.06 95 ARG A N 1
ATOM 776 C CA . ARG A 1 95 ? 25.709 26.869 -14.934 1.00 82.06 95 ARG A CA 1
ATOM 777 C C . ARG A 1 95 ? 25.054 27.017 -13.559 1.00 82.06 95 ARG A C 1
ATOM 779 O O . ARG A 1 95 ? 24.842 28.142 -13.118 1.00 82.06 95 ARG A O 1
ATOM 786 N N . ILE A 1 96 ? 24.707 25.916 -12.897 1.00 71.25 96 ILE A N 1
ATOM 787 C CA . ILE A 1 96 ? 24.069 25.940 -11.577 1.00 71.25 96 ILE A CA 1
ATOM 788 C C . ILE A 1 96 ? 25.163 26.027 -10.499 1.00 71.25 96 ILE A C 1
ATOM 790 O O . ILE A 1 96 ? 26.030 25.153 -10.463 1.00 71.25 96 ILE A O 1
ATOM 794 N N . PRO A 1 97 ? 25.152 27.040 -9.608 1.00 48.16 97 PRO A N 1
ATOM 795 C CA . PRO A 1 97 ? 26.103 27.118 -8.503 1.00 48.16 97 PRO A CA 1
ATOM 796 C C . PRO A 1 97 ? 25.967 25.908 -7.570 1.00 48.16 97 PRO A C 1
ATOM 798 O O . PRO A 1 97 ? 24.856 25.525 -7.197 1.00 48.16 97 PRO A O 1
ATOM 801 N N . ALA A 1 98 ? 27.097 25.354 -7.124 1.00 47.47 98 ALA A N 1
ATOM 802 C CA . ALA A 1 98 ? 27.194 24.160 -6.274 1.00 47.47 98 ALA A CA 1
ATOM 803 C C . ALA A 1 98 ? 26.496 24.252 -4.890 1.00 47.47 98 ALA A C 1
ATOM 805 O O . ALA A 1 98 ? 26.518 23.293 -4.127 1.00 47.47 98 ALA A O 1
ATOM 806 N N . GLN A 1 99 ? 25.849 25.373 -4.556 1.00 39.66 99 GLN A N 1
ATOM 807 C CA . GLN A 1 99 ? 25.183 25.618 -3.266 1.00 39.66 99 GLN A CA 1
ATOM 808 C C . GLN A 1 99 ? 23.738 25.087 -3.181 1.00 39.66 99 GLN A C 1
ATOM 810 O O . GLN A 1 99 ? 23.059 25.309 -2.186 1.00 39.66 99 GLN A O 1
ATOM 815 N N . SER A 1 100 ? 23.255 24.371 -4.199 1.00 41.16 100 SER A N 1
ATOM 816 C CA . SER A 1 100 ? 21.905 23.777 -4.229 1.00 41.16 100 SER A CA 1
ATOM 817 C C . SER A 1 100 ? 21.926 22.261 -4.473 1.00 41.16 100 SER A C 1
ATOM 819 O O . SER A 1 100 ? 21.048 21.703 -5.129 1.00 41.16 100 SER A O 1
ATOM 821 N N . ALA A 1 101 ? 22.940 21.569 -3.947 1.00 34.81 101 ALA A N 1
ATOM 822 C CA . ALA A 1 101 ? 22.945 20.110 -3.895 1.00 34.81 101 ALA A CA 1
ATOM 823 C C . ALA A 1 101 ? 22.039 19.622 -2.742 1.00 34.81 101 ALA A C 1
ATOM 825 O O . ALA A 1 101 ? 22.223 20.058 -1.604 1.00 34.81 101 ALA A O 1
ATOM 826 N N . PRO A 1 102 ? 21.065 18.724 -2.985 1.00 37.53 102 PRO A N 1
ATOM 827 C CA . PRO A 1 102 ? 20.339 18.054 -1.913 1.00 37.53 102 PRO A CA 1
ATOM 828 C C . PRO A 1 102 ? 21.314 17.220 -1.077 1.00 37.53 102 PRO A C 1
ATOM 830 O O . PRO A 1 102 ? 22.119 16.476 -1.635 1.00 37.53 102 PRO A O 1
ATOM 833 N N . HIS A 1 103 ? 21.219 17.342 0.245 1.00 30.97 103 HIS A N 1
ATOM 834 C CA . HIS A 1 103 ? 21.971 16.545 1.212 1.00 30.97 103 HIS A CA 1
ATOM 835 C C . HIS A 1 103 ? 21.827 15.047 0.891 1.00 30.97 103 HIS A C 1
ATOM 837 O O . HIS A 1 103 ? 20.709 14.538 0.779 1.00 30.97 103 HIS A O 1
ATOM 843 N N . ASP A 1 104 ? 22.950 14.352 0.727 1.00 34.38 104 ASP A N 1
ATOM 844 C CA . ASP A 1 104 ? 22.994 12.903 0.540 1.00 34.38 104 ASP A CA 1
ATOM 845 C C . ASP A 1 104 ? 22.515 12.215 1.837 1.00 34.38 104 ASP A C 1
ATOM 847 O O . ASP A 1 104 ? 23.119 12.447 2.888 1.00 34.38 104 ASP A O 1
ATOM 851 N N . PRO A 1 105 ? 21.430 11.412 1.841 1.00 37.09 105 PRO A N 1
ATOM 852 C CA . PRO A 1 105 ? 20.990 10.698 3.039 1.00 37.09 105 PRO A CA 1
ATOM 853 C C . PRO A 1 105 ? 21.791 9.412 3.298 1.00 37.09 105 PRO A C 1
ATOM 855 O O . PRO A 1 105 ? 21.477 8.699 4.249 1.00 37.09 105 PRO A O 1
ATOM 858 N N . TYR A 1 106 ? 22.764 9.070 2.442 1.00 34.44 106 TYR A N 1
ATOM 859 C CA . TYR A 1 106 ? 23.490 7.798 2.496 1.00 34.44 106 TYR A CA 1
ATOM 860 C C . TYR A 1 106 ? 25.005 7.954 2.282 1.00 34.44 106 TYR A C 1
ATOM 862 O O . TYR A 1 106 ? 25.639 7.118 1.641 1.00 34.44 106 TYR A O 1
ATOM 870 N N . GLY A 1 107 ? 25.597 8.993 2.872 1.00 29.89 107 GLY A N 1
ATOM 871 C CA . GLY A 1 107 ? 27.037 9.045 3.117 1.00 29.89 107 GLY A CA 1
ATOM 872 C C . GLY A 1 107 ? 27.387 8.239 4.368 1.00 29.89 107 GLY A C 1
ATOM 873 O O . GLY A 1 107 ? 26.892 8.522 5.452 1.00 29.89 107 GLY A O 1
ATOM 874 N N . SER A 1 108 ? 28.201 7.205 4.202 1.00 31.28 108 SER A N 1
ATOM 875 C CA . SER A 1 108 ? 28.787 6.391 5.269 1.00 31.28 108 SER A CA 1
ATOM 876 C C . SER A 1 108 ? 29.669 7.225 6.209 1.00 31.28 108 SER A C 1
ATOM 878 O O . SER A 1 108 ? 30.642 7.820 5.749 1.00 31.28 108 SER A O 1
ATOM 880 N N . ASP A 1 109 ? 29.344 7.216 7.506 1.00 26.88 109 ASP A N 1
ATOM 881 C CA . ASP A 1 109 ? 30.187 7.736 8.592 1.00 26.88 109 ASP A CA 1
ATOM 882 C C . ASP A 1 109 ? 31.550 7.027 8.627 1.00 26.88 109 ASP A C 1
ATOM 884 O O . ASP A 1 109 ? 31.622 5.795 8.526 1.00 26.88 109 ASP A O 1
ATOM 888 N N . PRO A 1 110 ? 32.620 7.793 8.882 1.00 31.69 110 PRO A N 1
ATOM 889 C CA . PRO A 1 110 ? 33.509 7.394 9.957 1.00 31.69 110 PRO A CA 1
ATOM 890 C C . PRO A 1 110 ? 33.825 8.558 10.911 1.00 31.69 110 PRO A C 1
ATOM 892 O O . PRO A 1 110 ? 34.335 9.602 10.524 1.00 31.69 110 PRO A O 1
ATOM 895 N N . ASP A 1 111 ? 33.561 8.264 12.178 1.00 27.14 111 ASP A N 1
ATOM 896 C CA . ASP A 1 111 ? 34.253 8.685 13.396 1.00 27.14 111 ASP A CA 1
ATOM 897 C C . ASP A 1 111 ? 34.256 10.150 13.903 1.00 27.14 111 ASP A C 1
ATOM 899 O O . ASP A 1 111 ? 34.800 11.087 13.327 1.00 27.14 111 ASP A O 1
ATOM 903 N N . CYS A 1 112 ? 33.661 10.238 15.097 1.00 28.36 112 CYS A N 1
ATOM 904 C CA . CYS A 1 112 ? 33.808 11.109 16.264 1.00 28.36 112 CYS A CA 1
ATOM 905 C C . CYS A 1 112 ? 34.774 12.319 16.247 1.00 28.36 112 CYS A C 1
ATOM 907 O O . CYS A 1 112 ? 35.981 12.196 16.053 1.00 28.36 112 CYS A O 1
ATOM 909 N N . GLY A 1 113 ? 34.256 13.475 16.687 1.00 25.75 113 GLY A N 1
ATOM 910 C CA . GLY A 1 113 ? 35.062 14.628 17.097 1.00 25.75 113 GLY A CA 1
ATOM 911 C C . GLY A 1 113 ? 34.232 15.772 17.683 1.00 25.75 113 GLY A C 1
ATOM 912 O O . GLY A 1 113 ? 33.741 16.637 16.969 1.00 25.75 113 GLY A O 1
ATOM 913 N N . SER A 1 114 ? 34.083 15.765 19.003 1.00 28.50 114 SER A N 1
ATOM 914 C CA . SER A 1 114 ? 33.433 16.757 19.863 1.00 28.50 114 SER A CA 1
ATOM 915 C C . SER A 1 114 ? 33.721 18.225 19.506 1.00 28.50 114 SER A C 1
ATOM 917 O O . SER A 1 114 ? 34.887 18.600 19.400 1.00 28.50 114 SER A O 1
ATOM 919 N N . ARG A 1 115 ? 32.691 19.089 19.515 1.00 26.56 115 ARG A N 1
ATOM 920 C CA . ARG A 1 115 ? 32.722 20.391 20.219 1.00 26.56 115 ARG A CA 1
ATOM 921 C C . ARG A 1 115 ? 31.355 21.083 20.266 1.00 26.56 115 ARG A C 1
ATOM 923 O O . ARG A 1 115 ? 30.672 21.274 19.271 1.00 26.56 115 ARG A O 1
ATOM 930 N N . SER A 1 116 ? 31.019 21.449 21.491 1.00 28.11 116 SER A N 1
ATOM 931 C CA . SER A 1 116 ? 29.925 22.278 21.979 1.00 28.11 116 SER A CA 1
ATOM 932 C C . SER A 1 116 ? 29.922 23.707 21.424 1.00 28.11 116 SER A C 1
ATOM 934 O O . SER A 1 116 ? 30.959 24.367 21.484 1.00 28.11 116 SER A O 1
ATOM 936 N N . ALA A 1 117 ? 28.746 24.225 21.062 1.00 27.09 117 ALA A N 1
ATOM 937 C CA . ALA A 1 117 ? 28.374 25.623 21.299 1.00 27.09 117 ALA A CA 1
ATOM 938 C C . ALA A 1 117 ? 26.841 25.781 21.296 1.00 27.09 117 ALA A C 1
ATOM 940 O O . ALA A 1 117 ? 26.159 25.363 20.363 1.00 27.09 117 ALA A O 1
ATOM 941 N N . SER A 1 118 ? 26.333 26.343 22.390 1.00 28.69 118 SER A N 1
ATOM 942 C CA . SER A 1 118 ? 24.940 26.721 22.657 1.00 28.69 118 SER A CA 1
ATOM 943 C C . SER A 1 118 ? 24.494 27.946 21.825 1.00 28.69 118 SER A C 1
ATOM 945 O O . SER A 1 118 ? 25.338 28.574 21.188 1.00 28.69 118 SER A O 1
ATOM 947 N N . PRO A 1 119 ? 23.185 28.282 21.803 1.00 33.88 119 PRO A N 1
ATOM 948 C CA . PRO A 1 119 ? 22.585 29.215 20.851 1.00 33.88 119 PRO A CA 1
ATOM 949 C C . PRO A 1 119 ? 22.520 30.645 21.397 1.00 33.88 119 PRO A C 1
ATOM 951 O O . PRO A 1 119 ? 22.169 30.822 22.562 1.00 33.88 119 PRO A O 1
ATOM 954 N N . ASP A 1 120 ? 22.736 31.644 20.537 1.00 26.14 120 ASP A N 1
ATOM 955 C CA . ASP A 1 120 ? 22.400 33.033 20.861 1.00 26.14 120 ASP A CA 1
ATOM 956 C C . ASP A 1 120 ? 21.151 33.521 20.101 1.00 26.14 120 ASP A C 1
ATOM 958 O O . ASP A 1 120 ? 21.067 33.374 18.875 1.00 26.14 120 ASP A O 1
ATOM 962 N N . PRO A 1 121 ? 20.160 34.077 20.828 1.00 37.44 121 PRO A N 1
ATOM 963 C CA . PRO A 1 121 ? 18.941 34.670 20.303 1.00 37.44 121 PRO A CA 1
ATOM 964 C C . PRO A 1 121 ? 19.079 36.197 20.137 1.00 37.44 121 PRO A C 1
ATOM 966 O O . PRO A 1 121 ? 19.839 36.840 20.849 1.00 37.44 121 PRO A O 1
ATOM 969 N N . TYR A 1 122 ? 18.222 36.765 19.282 1.00 28.22 122 TYR A N 1
ATOM 970 C CA . TYR A 1 122 ? 18.000 38.196 18.999 1.00 28.22 122 TYR A CA 1
ATOM 971 C C . TYR A 1 122 ? 18.881 38.863 17.932 1.00 28.22 122 TYR A C 1
ATOM 973 O O . TYR A 1 122 ? 20.080 39.057 18.076 1.00 28.22 122 TYR A O 1
ATOM 981 N N . GLY A 1 123 ? 18.193 39.305 16.878 1.00 28.86 123 GLY A N 1
ATOM 982 C CA . GLY A 1 123 ? 18.698 40.142 15.795 1.00 28.86 123 GLY A CA 1
ATOM 983 C C . GLY A 1 123 ? 17.581 40.400 14.786 1.00 28.86 123 GLY A C 1
ATOM 984 O O . GLY A 1 123 ? 17.578 39.846 13.694 1.00 28.86 123 GLY A O 1
ATOM 985 N N . SER A 1 124 ? 16.565 41.145 15.214 1.00 32.38 124 SER A N 1
ATOM 986 C CA . SER A 1 124 ? 15.446 41.629 14.404 1.00 32.38 124 SER A CA 1
ATOM 987 C C . SER A 1 124 ? 15.876 42.788 13.506 1.00 32.38 124 SER A C 1
ATOM 989 O O . SER A 1 124 ? 16.454 43.740 14.020 1.00 32.38 124 SER A O 1
ATOM 991 N N . ASP A 1 125 ? 15.492 42.751 12.227 1.00 30.50 125 ASP A N 1
ATOM 992 C CA . ASP A 1 125 ? 15.359 43.958 11.404 1.00 30.50 125 ASP A CA 1
ATOM 993 C C . ASP A 1 125 ? 14.159 43.819 10.439 1.00 30.50 125 ASP A C 1
ATOM 995 O O . ASP A 1 125 ? 14.123 42.868 9.646 1.00 30.50 125 ASP A O 1
ATOM 999 N N . PRO A 1 126 ? 13.143 44.702 10.516 1.00 42.38 126 PRO A N 1
ATOM 1000 C CA . PRO A 1 126 ? 11.961 44.680 9.668 1.00 42.38 126 PRO A CA 1
ATOM 1001 C C . PRO A 1 126 ? 12.049 45.795 8.619 1.00 42.38 126 PRO A C 1
ATOM 1003 O O . PRO A 1 126 ? 11.726 46.928 8.926 1.00 42.38 126 PRO A O 1
ATOM 1006 N N . ASP A 1 127 ? 12.485 45.492 7.395 1.00 33.50 127 ASP A N 1
ATOM 1007 C CA . ASP A 1 127 ? 12.078 46.236 6.188 1.00 33.50 127 ASP A CA 1
ATOM 1008 C C . ASP A 1 127 ? 12.763 45.675 4.934 1.00 33.50 127 ASP A C 1
ATOM 1010 O O . ASP A 1 127 ? 13.880 46.034 4.561 1.00 33.50 127 ASP A O 1
ATOM 1014 N N . ARG A 1 128 ? 12.053 44.793 4.226 1.00 31.56 128 ARG A N 1
ATOM 1015 C CA . ARG A 1 128 ? 12.212 44.623 2.777 1.00 31.56 128 ARG A CA 1
ATOM 1016 C C . ARG A 1 128 ? 10.894 44.123 2.212 1.00 31.56 128 ARG A C 1
ATOM 1018 O O . ARG A 1 128 ? 10.485 42.994 2.475 1.00 31.56 128 ARG A O 1
ATOM 1025 N N . GLY A 1 129 ? 10.226 45.005 1.470 1.00 27.94 129 GLY A N 1
ATOM 1026 C CA . GLY A 1 129 ? 8.961 44.734 0.800 1.00 27.94 129 GLY A CA 1
ATOM 1027 C C . GLY A 1 129 ? 8.991 43.393 0.074 1.00 27.94 129 GLY A C 1
ATOM 1028 O O . GLY A 1 129 ? 9.920 43.096 -0.679 1.00 27.94 129 GLY A O 1
ATOM 1029 N N . SER A 1 130 ? 7.974 42.576 0.340 1.00 26.16 130 SER A N 1
ATOM 1030 C CA . SER A 1 130 ? 7.752 41.322 -0.369 1.00 26.16 130 SER A CA 1
ATOM 1031 C C . SER A 1 130 ? 7.617 41.626 -1.865 1.00 26.16 130 SER A C 1
ATOM 1033 O O . SER A 1 130 ? 6.716 42.387 -2.230 1.00 26.16 130 SER A O 1
ATOM 1035 N N . PRO A 1 131 ? 8.473 41.083 -2.750 1.00 29.33 131 PRO A N 1
ATOM 1036 C CA . PRO A 1 131 ? 8.177 41.144 -4.168 1.00 29.33 131 PRO A CA 1
ATOM 1037 C C . PRO A 1 131 ? 6.888 40.351 -4.388 1.00 29.33 131 PRO A C 1
ATOM 1039 O O . PRO A 1 131 ? 6.731 39.249 -3.856 1.00 29.33 131 PRO A O 1
ATOM 1042 N N . ALA A 1 132 ? 5.950 40.961 -5.112 1.00 30.39 132 ALA A N 1
ATOM 1043 C CA . ALA A 1 132 ? 4.698 40.345 -5.516 1.00 30.39 132 ALA A CA 1
ATOM 1044 C C . ALA A 1 132 ? 4.962 38.909 -5.984 1.00 30.39 132 ALA A C 1
ATOM 1046 O O . ALA A 1 132 ? 5.816 38.678 -6.840 1.00 30.39 132 ALA A O 1
ATOM 1047 N N . SER A 1 133 ? 4.258 37.954 -5.380 1.00 32.50 133 SER A N 1
ATOM 1048 C CA . SER A 1 133 ? 4.316 36.541 -5.734 1.00 32.50 133 SER A CA 1
ATOM 1049 C C . SER A 1 133 ? 4.115 36.381 -7.238 1.00 32.50 133 SER A C 1
ATOM 1051 O O . SER A 1 133 ? 3.025 36.652 -7.749 1.00 32.50 133 SER A O 1
ATOM 1053 N N . GLU A 1 134 ? 5.168 35.956 -7.937 1.00 28.64 134 GLU A N 1
ATOM 1054 C CA . GLU A 1 134 ? 5.075 35.489 -9.316 1.00 28.64 134 GLU A CA 1
ATOM 1055 C C . GLU A 1 134 ? 3.967 34.424 -9.410 1.00 28.64 134 GLU A C 1
ATOM 1057 O O . GLU A 1 134 ? 3.827 33.604 -8.493 1.00 28.64 134 GLU A O 1
ATOM 1062 N N . PRO A 1 135 ? 3.154 34.412 -10.483 1.00 36.91 135 PRO A N 1
ATOM 1063 C CA . PRO A 1 135 ? 2.126 33.394 -10.653 1.00 36.91 135 PRO A CA 1
ATOM 1064 C C . PRO A 1 135 ? 2.788 32.015 -10.610 1.00 36.91 135 PRO A C 1
ATOM 1066 O O . PRO A 1 135 ? 3.697 31.736 -11.393 1.00 36.91 135 PRO A O 1
ATOM 1069 N N . ALA A 1 136 ? 2.353 31.167 -9.673 1.00 43.44 136 ALA A N 1
ATOM 1070 C CA . ALA A 1 136 ? 2.916 29.838 -9.473 1.00 43.44 136 ALA A CA 1
ATOM 1071 C C . ALA A 1 136 ? 2.980 29.091 -10.816 1.00 43.44 136 ALA A C 1
ATOM 1073 O O . ALA A 1 136 ? 1.958 28.867 -11.469 1.00 43.44 136 ALA A O 1
ATOM 1074 N N . ALA A 1 137 ? 4.195 28.747 -11.253 1.00 56.59 137 ALA A N 1
ATOM 1075 C CA . ALA A 1 137 ? 4.408 28.073 -12.525 1.00 56.59 137 ALA A CA 1
ATOM 1076 C C . ALA A 1 137 ? 3.584 26.775 -12.586 1.00 56.59 137 ALA A C 1
ATOM 1078 O O . ALA A 1 137 ? 3.527 26.016 -11.618 1.00 56.59 137 ALA A O 1
ATOM 1079 N N . SER A 1 138 ? 2.950 26.518 -13.736 1.00 63.16 138 SER A N 1
ATOM 1080 C CA . SER A 1 138 ? 2.140 25.314 -13.967 1.00 63.16 138 SER A CA 1
ATOM 1081 C C . SER A 1 138 ? 2.874 24.043 -13.499 1.00 63.16 138 SER A C 1
ATOM 1083 O O . SER A 1 138 ? 4.018 23.838 -13.911 1.00 63.16 138 SER A O 1
ATOM 1085 N N . PRO A 1 139 ? 2.236 23.125 -12.740 1.00 67.75 139 PRO A N 1
ATOM 1086 C CA . PRO A 1 139 ? 2.834 21.848 -12.330 1.00 67.75 139 PRO A CA 1
ATOM 1087 C C . PRO A 1 139 ? 3.239 20.924 -13.492 1.00 67.75 139 PRO A C 1
ATOM 1089 O O . PRO A 1 139 ? 3.869 19.891 -13.253 1.00 67.75 139 PRO A O 1
ATOM 1092 N N . PHE A 1 140 ? 2.885 21.263 -14.734 1.00 74.62 140 PHE A N 1
ATOM 1093 C CA . PHE A 1 140 ? 3.259 20.540 -15.953 1.00 74.62 140 PHE A CA 1
ATOM 1094 C C . PHE A 1 140 ? 4.298 21.294 -16.801 1.00 74.62 140 PHE A C 1
ATOM 1096 O O . PHE A 1 140 ? 4.633 20.864 -17.904 1.00 74.62 140 PHE A O 1
ATOM 1103 N N . HIS A 1 141 ? 4.814 22.423 -16.307 1.00 79.06 141 HIS A N 1
ATOM 1104 C CA . HIS A 1 141 ? 5.865 23.186 -16.965 1.00 79.06 141 HIS A CA 1
ATOM 1105 C C . HIS A 1 141 ? 7.229 22.505 -16.791 1.00 79.06 141 HIS A C 1
ATOM 1107 O O . HIS A 1 141 ? 7.591 22.100 -15.689 1.00 79.06 141 HIS A O 1
ATOM 1113 N N . PHE A 1 142 ? 8.006 22.424 -17.875 1.00 79.12 142 PHE A N 1
ATOM 1114 C CA . PHE A 1 142 ? 9.393 21.956 -17.839 1.00 79.12 142 PHE A CA 1
ATOM 1115 C C . PHE A 1 142 ? 10.363 23.147 -17.933 1.00 79.12 142 PHE A C 1
ATOM 1117 O O . PHE A 1 142 ? 10.452 23.770 -19.002 1.00 79.12 142 PHE A O 1
ATOM 1124 N N . PRO A 1 143 ? 11.133 23.438 -16.869 1.00 86.81 143 PRO A N 1
ATOM 1125 C CA . PRO A 1 143 ? 12.284 24.332 -16.915 1.00 86.81 143 PRO A CA 1
ATOM 1126 C C . PRO A 1 143 ? 13.290 23.965 -18.024 1.00 86.81 143 PRO A C 1
ATOM 1128 O O . PRO A 1 143 ? 13.349 22.806 -18.454 1.00 86.81 143 PRO A O 1
ATOM 1131 N N . PRO A 1 144 ? 14.144 24.909 -18.469 1.00 88.69 144 PRO A N 1
ATOM 1132 C CA . PRO A 1 144 ? 15.096 24.675 -19.560 1.00 88.69 144 PRO A CA 1
ATOM 1133 C C . PRO A 1 144 ? 16.009 23.457 -19.356 1.00 88.69 144 PRO A C 1
ATOM 1135 O O . PRO A 1 144 ? 16.217 22.681 -20.289 1.00 88.69 144 PRO A O 1
ATOM 1138 N N . LEU A 1 145 ? 16.512 23.251 -18.133 1.00 90.69 145 LEU A N 1
ATOM 1139 C CA . LEU A 1 145 ? 17.355 22.099 -17.801 1.00 90.69 145 LEU A CA 1
ATOM 1140 C C . LEU A 1 145 ? 16.597 20.773 -17.945 1.00 90.69 145 LEU A C 1
ATOM 1142 O O . LEU A 1 145 ? 17.125 19.799 -18.480 1.00 90.69 145 LEU A O 1
ATOM 1146 N N . GLU A 1 146 ? 15.351 20.729 -17.479 1.00 91.31 146 GLU A N 1
ATOM 1147 C CA . GLU A 1 146 ? 14.512 19.534 -17.556 1.00 91.31 146 GLU A CA 1
ATOM 1148 C C . GLU A 1 146 ? 14.157 19.193 -19.003 1.00 91.31 146 GLU A C 1
ATOM 1150 O O . GLU A 1 146 ? 14.215 18.022 -19.374 1.00 91.31 146 GLU A O 1
ATOM 1155 N N . LYS A 1 147 ? 13.884 20.205 -19.839 1.00 90.06 147 LYS A N 1
ATOM 1156 C CA . LYS A 1 147 ? 13.682 20.034 -21.288 1.00 90.06 147 LYS A CA 1
ATOM 1157 C C . LYS A 1 147 ? 14.914 19.452 -21.973 1.00 90.06 147 LYS A C 1
ATOM 1159 O O . LYS A 1 147 ? 14.779 18.524 -22.771 1.00 90.06 147 LYS A O 1
ATOM 1164 N N . ALA A 1 148 ? 16.103 19.966 -21.656 1.00 92.12 148 ALA A N 1
ATOM 1165 C CA . ALA A 1 148 ? 17.353 19.449 -22.209 1.00 92.12 148 ALA A CA 1
ATOM 1166 C C . ALA A 1 148 ? 17.619 18.006 -21.748 1.00 92.12 148 ALA A C 1
ATOM 1168 O O . ALA A 1 148 ? 17.973 17.155 -22.559 1.00 92.12 148 ALA A O 1
ATOM 1169 N N . CYS A 1 149 ? 17.358 17.702 -20.471 1.00 94.50 149 CYS A N 1
ATOM 1170 C CA . CYS A 1 149 ? 17.503 16.356 -19.913 1.00 94.50 149 CYS A CA 1
ATOM 1171 C C . CYS A 1 149 ? 16.546 15.364 -20.585 1.00 94.50 149 CYS A C 1
ATOM 1173 O O . CYS A 1 149 ? 16.974 14.308 -21.044 1.00 94.50 149 CYS A O 1
ATOM 1175 N N . LEU A 1 150 ? 15.268 15.732 -20.707 1.00 93.38 150 LEU A N 1
ATOM 1176 C CA . LEU A 1 150 ? 14.251 14.952 -21.407 1.00 93.38 150 LEU A CA 1
ATOM 1177 C C . LEU A 1 150 ? 14.622 14.715 -22.879 1.00 93.38 150 LEU A C 1
ATOM 1179 O O . LEU A 1 150 ? 14.479 13.603 -23.382 1.00 93.38 150 LEU A O 1
ATOM 1183 N N . GLY A 1 151 ? 15.095 15.759 -23.566 1.00 92.00 151 GLY A N 1
ATOM 1184 C CA . GLY A 1 151 ? 15.519 15.684 -24.961 1.00 92.00 151 GLY A CA 1
ATOM 1185 C C . GLY A 1 151 ? 16.681 14.726 -25.173 1.00 92.00 151 GLY A C 1
ATOM 1186 O O . GLY A 1 151 ? 16.576 13.838 -26.012 1.00 92.00 151 GLY A O 1
ATOM 1187 N N . PHE A 1 152 ? 17.737 14.847 -24.370 1.00 95.31 152 PHE A N 1
ATOM 1188 C CA . PHE A 1 152 ? 18.883 13.947 -24.453 1.00 95.31 152 PHE A CA 1
ATOM 1189 C C . PHE A 1 152 ? 18.489 12.482 -24.198 1.00 95.31 152 PHE A C 1
ATOM 1191 O O . PHE A 1 152 ? 18.845 11.609 -24.987 1.00 95.31 152 PHE A O 1
ATOM 1198 N N . CYS A 1 153 ? 17.684 12.203 -23.163 1.00 95.44 153 CYS A N 1
ATOM 1199 C CA . CYS A 1 153 ? 17.232 10.839 -22.862 1.00 95.44 153 CYS A CA 1
ATOM 1200 C C . CYS A 1 153 ? 16.451 10.192 -24.019 1.00 95.44 153 CYS A C 1
ATOM 1202 O O . CYS A 1 153 ? 16.609 8.998 -24.267 1.00 95.44 153 CYS A O 1
ATOM 1204 N N . LEU A 1 154 ? 15.620 10.956 -24.735 1.00 93.88 154 LEU A N 1
ATOM 1205 C CA . LEU A 1 154 ? 14.886 10.440 -25.894 1.00 93.88 154 LEU A CA 1
ATOM 1206 C C . LEU A 1 154 ? 15.769 10.314 -27.141 1.00 93.88 154 LEU A C 1
ATOM 1208 O O . LEU A 1 154 ? 15.595 9.359 -27.891 1.00 93.88 154 LEU A O 1
ATOM 1212 N N . GLU A 1 155 ? 16.752 11.195 -27.348 1.00 94.00 155 GLU A N 1
ATOM 1213 C CA . GLU A 1 155 ? 17.715 11.059 -28.455 1.00 94.00 155 GLU A CA 1
ATOM 1214 C C . GLU A 1 155 ? 18.632 9.834 -28.306 1.00 94.00 155 GLU A C 1
ATOM 1216 O O . GLU A 1 155 ? 19.047 9.237 -29.301 1.00 94.00 155 GLU A O 1
ATOM 1221 N N . LEU A 1 156 ? 18.905 9.387 -27.075 1.00 93.44 156 LEU A N 1
ATOM 1222 C CA . LEU A 1 156 ? 19.579 8.104 -26.834 1.00 93.44 156 LEU A CA 1
ATOM 1223 C C . LEU A 1 156 ? 18.771 6.907 -27.362 1.00 93.44 156 LEU A C 1
ATOM 1225 O O . LEU A 1 156 ? 19.359 5.909 -27.785 1.00 93.44 156 LEU A O 1
ATOM 1229 N N . LEU A 1 157 ? 17.439 7.004 -27.351 1.00 93.62 157 LEU A N 1
ATOM 1230 C CA . LEU A 1 157 ? 16.522 5.962 -27.824 1.00 93.62 157 LEU A CA 1
ATOM 1231 C C . LEU A 1 157 ? 16.168 6.116 -29.315 1.00 93.62 157 LEU A C 1
ATOM 1233 O O . LEU A 1 157 ? 15.880 5.123 -29.975 1.00 93.62 157 LEU A O 1
ATOM 1237 N N . ASN A 1 158 ? 16.230 7.334 -29.859 1.00 92.19 158 ASN A N 1
ATOM 1238 C CA . ASN A 1 158 ? 15.886 7.687 -31.241 1.00 92.19 158 ASN A CA 1
ATOM 1239 C C . ASN A 1 158 ? 17.004 7.348 -32.250 1.00 92.19 158 ASN A C 1
ATOM 1241 O O . ASN A 1 158 ? 17.554 8.222 -32.929 1.00 92.19 158 ASN A O 1
ATOM 1245 N N . GLN A 1 159 ? 17.364 6.070 -32.357 1.00 87.75 159 GLN A N 1
ATOM 1246 C CA . GLN A 1 159 ? 18.365 5.577 -33.308 1.00 87.75 159 GLN A CA 1
ATOM 1247 C C . GLN A 1 159 ? 18.060 4.146 -33.763 1.00 87.75 159 GLN A C 1
ATOM 1249 O O . GLN A 1 159 ? 17.386 3.407 -33.055 1.00 87.75 159 GLN A O 1
ATOM 1254 N N . THR A 1 160 ? 18.596 3.748 -34.920 1.00 85.50 160 THR A N 1
ATOM 1255 C CA . THR A 1 160 ? 18.551 2.360 -35.410 1.00 85.50 160 THR A CA 1
ATOM 1256 C C . THR A 1 160 ? 19.891 1.670 -35.171 1.00 85.50 160 THR A C 1
ATOM 1258 O O . THR A 1 160 ? 20.919 2.147 -35.656 1.00 85.50 160 THR A O 1
ATOM 1261 N N . VAL A 1 161 ? 19.880 0.533 -34.487 1.00 81.69 161 VAL A N 1
ATOM 1262 C CA . VAL A 1 161 ? 21.031 -0.345 -34.261 1.00 81.69 161 VAL A CA 1
ATOM 1263 C C . VAL A 1 161 ? 21.157 -1.268 -35.473 1.00 81.69 161 VAL A C 1
ATOM 1265 O O . VAL A 1 161 ? 20.256 -2.054 -35.743 1.00 81.69 161 VAL A O 1
ATOM 1268 N N . ARG A 1 162 ? 22.235 -1.125 -36.257 1.00 67.75 162 ARG A N 1
ATOM 1269 C CA . ARG A 1 162 ? 22.376 -1.837 -37.541 1.00 67.75 162 ARG A CA 1
ATOM 1270 C C . ARG A 1 162 ? 23.244 -3.098 -37.460 1.00 67.75 162 ARG A C 1
ATOM 1272 O O . ARG A 1 162 ? 22.815 -4.104 -38.002 1.00 67.75 162 ARG A O 1
ATOM 1279 N N . PHE A 1 163 ? 24.411 -3.073 -36.795 1.00 58.22 163 PHE A N 1
ATOM 1280 C CA . PHE A 1 163 ? 25.330 -4.235 -36.778 1.00 58.22 163 PHE A CA 1
ATOM 1281 C C . PHE A 1 163 ? 26.224 -4.374 -35.530 1.00 58.22 163 PHE A C 1
ATOM 1283 O O . PHE A 1 163 ? 26.421 -5.490 -35.062 1.00 58.22 163 PHE A O 1
ATOM 1290 N N . HIS A 1 164 ? 26.743 -3.280 -34.956 1.00 63.66 164 HIS A N 1
ATOM 1291 C CA . HIS A 1 164 ? 27.593 -3.343 -33.759 1.00 63.66 164 HIS A CA 1
ATOM 1292 C C . HIS A 1 164 ? 26.889 -2.708 -32.561 1.00 63.66 164 HIS A C 1
ATOM 1294 O O . HIS A 1 164 ? 26.819 -1.487 -32.441 1.00 63.66 164 HIS A O 1
ATOM 1300 N N . GLU A 1 165 ? 26.410 -3.530 -31.626 1.00 63.12 165 GLU A N 1
ATOM 1301 C CA . GLU A 1 165 ? 25.786 -3.051 -30.380 1.00 63.12 165 GLU A CA 1
ATOM 1302 C C . GLU A 1 165 ? 26.710 -2.109 -29.589 1.00 63.12 165 GLU A C 1
ATOM 1304 O O . GLU A 1 165 ? 26.239 -1.180 -28.938 1.00 63.12 165 GLU A O 1
ATOM 1309 N N . ARG A 1 166 ? 28.032 -2.293 -29.731 1.00 64.38 166 ARG A N 1
ATOM 1310 C CA . ARG A 1 166 ? 29.088 -1.466 -29.122 1.00 64.38 166 ARG A CA 1
ATOM 1311 C C . ARG A 1 166 ? 29.161 -0.034 -29.667 1.00 64.38 166 ARG A C 1
ATOM 1313 O O . ARG A 1 166 ? 29.810 0.816 -29.076 1.00 64.38 166 ARG A O 1
ATOM 1320 N N . GLU A 1 167 ? 28.516 0.262 -30.788 1.00 72.00 167 GLU A N 1
ATOM 1321 C CA . GLU A 1 167 ? 28.453 1.628 -31.323 1.00 72.00 167 GLU A CA 1
ATOM 1322 C C . GLU A 1 167 ? 27.250 2.400 -30.772 1.00 72.00 167 GLU A C 1
ATOM 1324 O O . GLU A 1 167 ? 27.232 3.630 -30.793 1.00 72.00 167 GLU A O 1
ATOM 1329 N N . CYS A 1 168 ? 26.260 1.692 -30.221 1.00 87.69 168 CYS A N 1
ATOM 1330 C CA . CYS A 1 168 ? 25.084 2.297 -29.625 1.00 87.69 168 CYS A CA 1
ATOM 1331 C C . CYS A 1 168 ? 25.376 2.723 -28.183 1.00 87.69 168 CYS A C 1
ATOM 1333 O O . CYS A 1 168 ? 25.416 1.896 -27.271 1.00 87.69 168 CYS A O 1
ATOM 1335 N N . ALA A 1 169 ? 25.487 4.034 -27.954 1.00 89.38 169 ALA A N 1
ATOM 1336 C CA . ALA A 1 169 ? 25.752 4.597 -26.630 1.00 89.38 169 ALA A CA 1
ATOM 1337 C C . ALA A 1 169 ? 24.807 4.062 -25.534 1.00 89.38 169 ALA A C 1
ATOM 1339 O O . ALA A 1 169 ? 25.251 3.756 -24.427 1.00 89.38 169 ALA A O 1
ATOM 1340 N N . MET A 1 170 ? 23.516 3.897 -25.854 1.00 92.38 170 MET A N 1
ATOM 1341 C CA . MET A 1 170 ? 22.519 3.363 -24.922 1.00 92.38 170 MET A CA 1
ATOM 1342 C C . MET A 1 170 ? 22.769 1.886 -24.573 1.00 92.38 170 MET A C 1
ATOM 1344 O O . MET A 1 170 ? 22.632 1.503 -23.415 1.00 92.38 170 MET A O 1
ATOM 1348 N N . LEU A 1 171 ? 23.160 1.047 -25.536 1.00 90.12 171 LEU A N 1
ATOM 1349 C CA . LEU A 1 171 ? 23.471 -0.360 -25.258 1.00 90.12 171 LEU A CA 1
ATOM 1350 C C . LEU A 1 171 ? 24.792 -0.501 -24.494 1.00 90.12 171 LEU A C 1
ATOM 1352 O O . LEU A 1 171 ? 24.874 -1.313 -23.575 1.00 90.12 171 LEU A O 1
ATOM 1356 N N . CYS A 1 172 ? 25.783 0.345 -24.785 1.00 89.25 172 CYS A N 1
ATOM 1357 C CA . CYS A 1 172 ? 27.042 0.370 -24.040 1.00 89.25 172 CYS A CA 1
ATOM 1358 C C . CYS A 1 172 ? 26.834 0.696 -22.560 1.00 89.25 172 CYS A C 1
ATOM 1360 O O . CYS A 1 172 ? 27.348 -0.015 -21.698 1.00 89.25 172 CYS A O 1
ATOM 1362 N N . VAL A 1 173 ? 26.047 1.729 -22.239 1.00 90.50 173 VAL A N 1
ATOM 1363 C CA . VAL A 1 173 ? 25.765 2.052 -20.833 1.00 90.50 173 VAL A CA 1
ATOM 1364 C C . VAL A 1 173 ? 24.938 0.960 -20.153 1.00 90.50 173 VAL A C 1
ATOM 1366 O O . VAL A 1 173 ? 25.186 0.647 -18.993 1.00 90.50 173 VAL A O 1
ATOM 1369 N N . LEU A 1 174 ? 24.009 0.314 -20.865 1.00 90.31 174 LEU A N 1
ATOM 1370 C CA . LEU A 1 174 ? 23.250 -0.819 -20.326 1.00 90.31 174 LEU A CA 1
ATOM 1371 C C . LEU A 1 174 ? 24.138 -2.023 -20.010 1.00 90.31 174 LEU A C 1
ATOM 1373 O O . LEU A 1 174 ? 23.919 -2.665 -18.986 1.00 90.31 174 LEU A O 1
ATOM 1377 N N . ALA A 1 175 ? 25.147 -2.305 -20.837 1.00 88.38 175 ALA A N 1
ATOM 1378 C CA . ALA A 1 175 ? 26.122 -3.355 -20.560 1.00 88.38 175 ALA A CA 1
ATOM 1379 C C . ALA A 1 175 ? 26.906 -3.062 -19.271 1.00 88.38 175 ALA A C 1
ATOM 1381 O O . ALA A 1 175 ? 27.079 -3.950 -18.441 1.00 88.38 175 ALA A O 1
ATOM 1382 N N . VAL A 1 176 ? 27.300 -1.801 -19.054 1.00 87.19 176 VAL A N 1
ATOM 1383 C CA . VAL A 1 176 ? 27.967 -1.366 -17.814 1.00 87.19 176 VAL A CA 1
ATOM 1384 C C . VAL A 1 176 ? 27.034 -1.479 -16.608 1.00 87.19 176 VAL A C 1
ATOM 1386 O O . VAL A 1 176 ? 27.453 -1.960 -15.560 1.00 87.19 176 VAL A O 1
ATOM 1389 N N . LEU A 1 177 ? 25.758 -1.111 -16.758 1.00 88.12 177 LEU A N 1
ATOM 1390 C CA . LEU A 1 177 ? 24.741 -1.306 -15.718 1.00 88.12 177 LEU A CA 1
ATOM 1391 C C . LEU A 1 177 ? 24.440 -2.781 -15.429 1.00 88.12 177 LEU A C 1
ATOM 1393 O O . LEU A 1 177 ? 23.873 -3.077 -14.383 1.00 88.12 177 LEU A O 1
ATOM 1397 N N . GLY A 1 178 ? 24.781 -3.693 -16.342 1.00 83.81 178 GLY A N 1
ATOM 1398 C CA . GLY A 1 178 ? 24.724 -5.137 -16.122 1.00 83.81 178 GLY A CA 1
ATOM 1399 C C . GLY A 1 178 ? 25.770 -5.636 -15.121 1.00 83.81 178 GLY A C 1
ATOM 1400 O O . GLY A 1 178 ? 25.583 -6.704 -14.534 1.00 83.81 178 GLY A O 1
ATOM 1401 N N . GLY A 1 179 ? 26.831 -4.860 -14.884 1.00 80.69 179 GLY A N 1
ATOM 1402 C CA . GLY A 1 179 ? 27.827 -5.116 -13.851 1.00 80.69 179 GLY A CA 1
ATOM 1403 C C . GLY A 1 179 ? 27.382 -4.595 -12.481 1.00 80.69 179 GLY A C 1
ATOM 1404 O O . GLY A 1 179 ? 27.100 -3.414 -12.300 1.00 80.69 179 GLY A O 1
ATOM 1405 N N . SER A 1 180 ? 27.373 -5.479 -11.493 1.00 68.25 180 SER A N 1
ATOM 1406 C CA . SER A 1 180 ? 27.220 -5.185 -10.072 1.00 68.25 180 SER A CA 1
ATOM 1407 C C . SER A 1 180 ? 28.601 -5.002 -9.425 1.00 68.25 180 SER A C 1
ATOM 1409 O O . SER A 1 180 ? 29.478 -5.865 -9.511 1.00 68.25 180 SER A O 1
ATOM 1411 N N . SER A 1 181 ? 28.811 -3.865 -8.758 1.00 59.09 181 SER A N 1
ATOM 1412 C CA . SER A 1 181 ? 30.022 -3.634 -7.965 1.00 59.09 181 SER A CA 1
ATOM 1413 C C . SER A 1 181 ? 29.838 -4.217 -6.565 1.00 59.09 181 SER A C 1
ATOM 1415 O O . SER A 1 181 ? 29.084 -3.682 -5.753 1.00 59.09 181 SER A O 1
ATOM 1417 N N . THR A 1 182 ? 30.523 -5.323 -6.281 1.00 47.03 182 THR A N 1
ATOM 1418 C CA . THR A 1 182 ? 30.619 -5.908 -4.939 1.00 47.03 182 THR A CA 1
ATOM 1419 C C . THR A 1 182 ? 32.092 -5.985 -4.548 1.00 47.03 182 THR A C 1
ATOM 1421 O O . THR A 1 182 ? 32.793 -6.907 -4.951 1.00 47.03 182 THR A O 1
ATOM 1424 N N . SER A 1 183 ? 32.535 -5.013 -3.741 1.00 43.31 183 SER A N 1
ATOM 1425 C CA . SER A 1 183 ? 33.914 -4.801 -3.258 1.00 43.31 183 SER A CA 1
ATOM 1426 C C . SER A 1 183 ? 34.961 -4.462 -4.332 1.00 43.31 183 SER A C 1
ATOM 1428 O O . SER A 1 183 ? 34.793 -4.751 -5.513 1.00 43.31 183 SER A O 1
ATOM 1430 N N . HIS A 1 184 ? 36.055 -3.825 -3.902 1.00 48.41 184 HIS A N 1
ATOM 1431 C CA . HIS A 1 184 ? 37.094 -3.214 -4.741 1.00 48.41 184 HIS A CA 1
ATOM 1432 C C . HIS A 1 184 ? 37.873 -4.167 -5.677 1.00 48.41 184 HIS A C 1
ATOM 1434 O O . HIS A 1 184 ? 38.772 -3.696 -6.370 1.00 48.41 184 HIS A O 1
ATOM 1440 N N . SER A 1 185 ? 37.555 -5.466 -5.748 1.00 49.19 185 SER A N 1
ATOM 1441 C CA . SER A 1 185 ? 38.356 -6.440 -6.506 1.00 49.19 185 SER A CA 1
ATOM 1442 C C . SER A 1 185 ? 37.603 -7.421 -7.420 1.00 49.19 185 SER A C 1
ATOM 1444 O O . SER A 1 185 ? 38.271 -8.159 -8.141 1.00 49.19 185 SER A O 1
ATOM 1446 N N . SER A 1 186 ? 36.262 -7.431 -7.497 1.00 53.72 186 SER A N 1
ATOM 1447 C CA . SER A 1 186 ? 35.563 -8.286 -8.481 1.00 53.72 186 SER A CA 1
ATOM 1448 C C . SER A 1 186 ? 34.213 -7.728 -8.947 1.00 53.72 186 SER A C 1
ATOM 1450 O O . SER A 1 186 ? 33.282 -7.586 -8.151 1.00 53.72 186 SER A O 1
ATOM 1452 N N . THR A 1 187 ? 34.077 -7.462 -10.250 1.00 61.12 187 THR A N 1
ATOM 1453 C CA . THR A 1 187 ? 32.789 -7.144 -10.889 1.00 61.12 187 THR A CA 1
ATOM 1454 C C . THR A 1 187 ? 31.939 -8.412 -10.969 1.00 61.12 187 THR A C 1
ATOM 1456 O O . THR A 1 187 ? 32.297 -9.353 -11.675 1.00 61.12 187 THR A O 1
ATOM 1459 N N . SER A 1 188 ? 30.819 -8.450 -10.247 1.00 76.38 188 SER A N 1
ATOM 1460 C CA . SER A 1 188 ? 29.811 -9.506 -10.393 1.00 76.38 188 SER A CA 1
ATOM 1461 C C . SER A 1 188 ? 28.786 -9.087 -11.449 1.00 76.38 188 SER A C 1
ATOM 1463 O O . SER A 1 188 ? 28.549 -7.902 -11.641 1.00 76.38 188 SER A O 1
ATOM 1465 N N . TRP A 1 189 ? 28.176 -10.023 -12.172 1.00 83.75 189 TRP A N 1
ATOM 1466 C CA . TRP A 1 189 ? 27.114 -9.699 -13.136 1.00 83.75 189 TRP A CA 1
ATOM 1467 C C . TRP A 1 189 ? 25.740 -9.806 -12.481 1.00 83.75 189 TRP A C 1
ATOM 1469 O O . TRP A 1 189 ? 25.516 -10.661 -11.621 1.00 83.75 189 TRP A O 1
ATOM 1479 N N . HIS A 1 190 ? 24.803 -8.955 -12.896 1.00 82.62 190 HIS A N 1
ATOM 1480 C CA . HIS A 1 190 ? 23.418 -9.089 -12.471 1.00 82.62 190 HIS A CA 1
ATOM 1481 C C . HIS A 1 190 ? 22.816 -10.422 -12.935 1.00 82.62 190 HIS A C 1
ATOM 1483 O O . HIS A 1 190 ? 22.952 -10.835 -14.085 1.00 82.62 190 HIS A O 1
ATOM 1489 N N . THR A 1 191 ? 22.100 -11.077 -12.026 1.00 80.56 191 THR A N 1
ATOM 1490 C CA . THR A 1 191 ? 21.353 -12.310 -12.292 1.00 80.56 191 THR A CA 1
ATOM 1491 C C . THR A 1 191 ? 20.068 -12.052 -13.094 1.00 80.56 191 THR A C 1
ATOM 1493 O O . THR A 1 191 ? 19.559 -10.920 -13.099 1.00 80.56 191 THR A O 1
ATOM 1496 N N . PRO A 1 192 ? 19.468 -13.105 -13.688 1.00 73.94 192 PRO A N 1
ATOM 1497 C CA . PRO A 1 192 ? 18.152 -13.034 -14.327 1.00 73.94 192 PRO A CA 1
ATOM 1498 C C . PRO A 1 192 ? 17.034 -12.440 -13.452 1.00 73.94 192 PRO A C 1
ATOM 1500 O O . PRO A 1 192 ? 16.087 -11.888 -13.996 1.00 73.94 192 PRO A O 1
ATOM 1503 N N . ASP A 1 193 ? 17.138 -12.460 -12.119 1.00 66.50 193 ASP A N 1
ATOM 1504 C CA . ASP A 1 193 ? 16.133 -11.844 -11.230 1.00 66.50 193 ASP A CA 1
ATOM 1505 C C . ASP A 1 193 ? 16.401 -10.368 -10.925 1.00 66.50 193 ASP A C 1
ATOM 1507 O O . ASP A 1 193 ? 15.484 -9.613 -10.596 1.00 66.50 193 ASP A O 1
ATOM 1511 N N . SER A 1 194 ? 17.667 -9.947 -10.986 1.00 76.69 194 SER A N 1
ATOM 1512 C CA . SER A 1 194 ? 18.087 -8.619 -10.527 1.00 76.69 194 SER A CA 1
ATOM 1513 C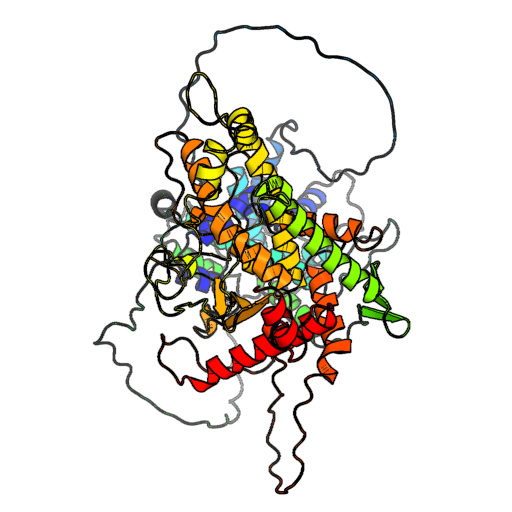 C . SER A 1 194 ? 18.187 -7.597 -11.657 1.00 76.69 194 SER A C 1
ATOM 1515 O O . SER A 1 194 ? 17.904 -6.418 -11.424 1.00 76.69 194 SER A O 1
ATOM 1517 N N . PHE A 1 195 ? 18.490 -8.028 -12.887 1.00 85.06 195 PHE A N 1
ATOM 1518 C CA . PHE A 1 195 ? 18.599 -7.118 -14.030 1.00 85.06 195 PHE A CA 1
ATOM 1519 C C . PHE A 1 195 ? 17.250 -6.693 -14.642 1.00 85.06 195 PHE A C 1
ATOM 1521 O O . PHE A 1 195 ? 17.046 -5.494 -14.864 1.00 85.06 195 PHE A O 1
ATOM 1528 N N . PRO A 1 196 ? 16.263 -7.586 -14.872 1.00 83.69 196 PRO A N 1
ATOM 1529 C CA . PRO A 1 196 ? 14.983 -7.184 -15.459 1.00 83.69 196 PRO A CA 1
ATOM 1530 C C . PRO A 1 196 ? 14.206 -6.115 -14.672 1.00 83.69 196 PRO A C 1
ATOM 1532 O O . PRO A 1 196 ? 13.548 -5.283 -15.309 1.00 83.69 196 PRO A O 1
ATOM 1535 N N . PRO A 1 197 ? 14.263 -6.046 -13.326 1.00 79.19 197 PRO A N 1
ATOM 1536 C CA . PRO A 1 197 ? 13.730 -4.907 -12.579 1.00 79.19 197 PRO A CA 1
ATOM 1537 C C . PRO A 1 197 ? 14.368 -3.562 -12.956 1.00 79.19 197 PRO A C 1
ATOM 1539 O O . PRO A 1 197 ? 13.654 -2.560 -13.029 1.00 79.19 197 PRO A O 1
ATOM 1542 N N . ILE A 1 198 ? 15.677 -3.525 -13.232 1.00 83.06 198 ILE A N 1
ATOM 1543 C CA . ILE A 1 198 ? 16.391 -2.320 -13.689 1.00 83.06 198 ILE A CA 1
ATOM 1544 C C . ILE A 1 198 ? 15.874 -1.919 -15.074 1.00 83.06 198 ILE A C 1
ATOM 1546 O O . ILE A 1 198 ? 15.418 -0.788 -15.255 1.00 83.06 198 ILE A O 1
ATOM 1550 N N . LEU A 1 199 ? 15.816 -2.867 -16.014 1.00 84.88 199 LEU A N 1
ATOM 1551 C CA . LEU A 1 199 ? 15.280 -2.635 -17.362 1.00 84.88 199 LEU A CA 1
ATOM 1552 C C . LEU A 1 199 ? 13.812 -2.177 -17.328 1.00 84.88 199 LEU A C 1
ATOM 1554 O O . LEU A 1 199 ? 13.423 -1.254 -18.040 1.00 84.88 199 LEU A O 1
ATOM 1558 N N . SER A 1 200 ? 12.996 -2.751 -16.436 1.00 83.06 200 SER A N 1
ATOM 1559 C CA . SER A 1 200 ? 11.593 -2.356 -16.234 1.00 83.06 200 SER A CA 1
ATOM 1560 C C . SER A 1 200 ? 11.455 -0.891 -15.811 1.00 83.06 200 SER A C 1
ATOM 1562 O O . SER A 1 200 ? 10.555 -0.198 -16.288 1.00 83.06 200 SER A O 1
ATOM 1564 N N . LYS A 1 201 ? 12.334 -0.411 -14.918 1.00 84.44 201 LYS A N 1
ATOM 1565 C CA . LYS A 1 201 ? 12.372 1.001 -14.503 1.00 84.44 201 LYS A CA 1
ATOM 1566 C C . LYS A 1 201 ? 12.759 1.902 -15.677 1.00 84.44 201 LYS A C 1
ATOM 1568 O O . LYS A 1 201 ? 12.108 2.925 -15.879 1.00 84.44 201 LYS A O 1
ATOM 1573 N N . ILE A 1 202 ? 13.758 1.498 -16.469 1.00 90.31 202 ILE A N 1
ATOM 1574 C CA . ILE A 1 202 ? 14.211 2.244 -17.653 1.00 90.31 202 ILE A CA 1
ATOM 1575 C C . ILE A 1 202 ? 13.070 2.396 -18.665 1.00 90.31 202 ILE A C 1
ATOM 1577 O O . ILE A 1 202 ? 12.735 3.528 -19.012 1.00 90.31 202 ILE A O 1
ATOM 1581 N N . ILE A 1 203 ? 12.417 1.291 -19.054 1.00 89.50 203 ILE A N 1
ATOM 1582 C CA . ILE A 1 203 ? 11.282 1.282 -19.997 1.00 89.50 203 ILE A CA 1
ATOM 1583 C C . ILE A 1 203 ? 10.140 2.162 -19.488 1.00 89.50 203 ILE A C 1
ATOM 1585 O O . ILE A 1 203 ? 9.604 2.989 -20.224 1.00 89.50 203 ILE A O 1
ATOM 1589 N N . LYS A 1 204 ? 9.745 1.994 -18.220 1.00 88.50 204 LYS A N 1
ATOM 1590 C CA . LYS A 1 204 ? 8.597 2.715 -17.661 1.00 88.50 204 LYS A CA 1
ATOM 1591 C C . LYS A 1 204 ? 8.844 4.225 -17.592 1.00 88.50 204 LYS A C 1
ATOM 1593 O O . LYS A 1 204 ? 7.954 4.995 -17.940 1.00 88.50 204 LYS A O 1
ATOM 1598 N N . LEU A 1 205 ? 10.044 4.652 -17.197 1.00 91.00 205 LEU A N 1
ATOM 1599 C CA . LEU A 1 205 ? 10.407 6.070 -17.201 1.00 91.00 205 LEU A CA 1
ATOM 1600 C C . LEU A 1 205 ? 10.547 6.629 -18.620 1.00 91.00 205 LEU A C 1
ATOM 1602 O O . LEU A 1 205 ? 10.086 7.740 -18.857 1.00 91.00 205 LEU A O 1
ATOM 1606 N N . ALA A 1 206 ? 11.087 5.860 -19.571 1.00 94.38 206 ALA A N 1
ATOM 1607 C CA . ALA A 1 206 ? 11.132 6.261 -20.979 1.00 94.38 206 ALA A CA 1
ATOM 1608 C C . ALA A 1 206 ? 9.723 6.531 -21.527 1.00 94.38 206 ALA A C 1
ATOM 1610 O O . ALA A 1 206 ? 9.483 7.530 -22.191 1.00 94.38 206 ALA A O 1
ATOM 1611 N N . ARG A 1 207 ? 8.754 5.686 -21.172 1.00 93.31 207 ARG A N 1
ATOM 1612 C CA . ARG A 1 207 ? 7.339 5.870 -21.517 1.00 93.31 207 ARG A CA 1
ATOM 1613 C C . ARG A 1 207 ? 6.734 7.142 -20.918 1.00 93.31 207 ARG A C 1
ATOM 1615 O O . ARG A 1 207 ? 6.050 7.878 -21.622 1.00 93.31 207 ARG A O 1
ATOM 1622 N N . PHE A 1 208 ? 7.029 7.465 -19.657 1.00 92.81 208 PHE A N 1
ATOM 1623 C CA . PHE A 1 208 ? 6.636 8.765 -19.097 1.00 92.81 208 PHE A CA 1
ATOM 1624 C C . PHE A 1 208 ? 7.298 9.933 -19.845 1.00 92.81 208 PHE A C 1
ATOM 1626 O O . PHE A 1 208 ? 6.637 10.926 -20.145 1.00 92.81 208 PHE A O 1
ATOM 1633 N N . MET A 1 209 ? 8.575 9.808 -20.212 1.00 94.62 209 MET A N 1
ATOM 1634 C CA . MET A 1 209 ? 9.281 10.814 -21.011 1.00 94.62 209 MET A CA 1
ATOM 1635 C C . MET A 1 209 ? 8.624 11.047 -22.378 1.00 94.62 209 MET A C 1
ATOM 1637 O O . MET A 1 209 ? 8.527 12.199 -22.796 1.00 94.62 209 MET A O 1
ATOM 1641 N N . VAL A 1 210 ? 8.117 10.002 -23.047 1.00 94.25 210 VAL A N 1
ATOM 1642 C CA . VAL A 1 210 ? 7.354 10.146 -24.303 1.00 94.25 210 VAL A CA 1
ATOM 1643 C C . VAL A 1 210 ? 6.153 11.069 -24.108 1.00 94.25 210 VAL A C 1
ATOM 1645 O O . VAL A 1 210 ? 5.989 12.008 -24.884 1.00 94.25 210 VAL A O 1
ATOM 1648 N N . LEU A 1 211 ? 5.368 10.873 -23.041 1.00 91.75 211 LEU A N 1
ATOM 1649 C CA . LEU A 1 211 ? 4.234 11.748 -22.717 1.00 91.75 211 LEU A CA 1
ATOM 1650 C C . LEU A 1 211 ? 4.683 13.194 -22.477 1.00 91.75 211 LEU A C 1
ATOM 1652 O O . LEU A 1 211 ? 4.095 14.124 -23.019 1.00 91.75 211 LEU A O 1
ATOM 1656 N N . GLY A 1 212 ? 5.761 13.398 -21.713 1.00 89.38 212 GLY A N 1
ATOM 1657 C CA . GLY A 1 212 ? 6.304 14.741 -21.491 1.00 89.38 212 GLY A CA 1
ATOM 1658 C C . GLY A 1 212 ? 6.761 15.425 -22.775 1.00 89.38 212 GLY A C 1
ATOM 1659 O O . GLY A 1 212 ? 6.500 16.610 -22.975 1.00 89.38 212 GLY A O 1
ATOM 1660 N N . ARG A 1 213 ? 7.428 14.681 -23.666 1.00 90.50 213 ARG A N 1
ATOM 1661 C CA . ARG A 1 213 ? 7.935 15.227 -24.927 1.00 90.50 213 ARG A CA 1
ATOM 1662 C C . ARG A 1 213 ? 6.808 15.523 -25.900 1.00 90.50 213 ARG A C 1
ATOM 1664 O O . ARG A 1 213 ? 6.829 16.586 -26.505 1.00 90.50 213 ARG A O 1
ATOM 1671 N N . ALA A 1 214 ? 5.836 14.626 -26.023 1.00 89.62 214 ALA A N 1
ATOM 1672 C CA . ALA A 1 214 ? 4.676 14.834 -26.876 1.00 89.62 214 ALA A CA 1
ATOM 1673 C C . ALA A 1 214 ? 3.859 16.051 -26.426 1.00 89.62 214 ALA A C 1
ATOM 1675 O O . ALA A 1 214 ? 3.491 16.865 -27.266 1.00 89.62 214 ALA A O 1
ATOM 1676 N N . LEU A 1 215 ? 3.643 16.226 -25.113 1.00 86.38 215 LEU A N 1
ATOM 1677 C CA . LEU A 1 215 ? 2.929 17.392 -24.584 1.00 86.38 215 LEU A CA 1
ATOM 1678 C C . LEU A 1 215 ? 3.675 18.687 -24.909 1.00 86.38 215 LEU A C 1
ATOM 1680 O O . LEU A 1 215 ? 3.063 19.670 -25.297 1.00 86.38 215 LEU A O 1
ATOM 1684 N N . TRP A 1 216 ? 5.003 18.688 -24.778 1.00 83.38 216 TRP A N 1
ATOM 1685 C CA . TRP A 1 216 ? 5.818 19.861 -25.094 1.00 83.38 216 TRP A CA 1
ATOM 1686 C C . TRP A 1 216 ? 5.847 20.194 -26.600 1.00 83.38 216 TRP A C 1
ATOM 1688 O O . TRP A 1 216 ? 5.951 21.365 -26.966 1.00 83.38 216 TRP A O 1
ATOM 1698 N N . LEU A 1 217 ? 5.769 19.195 -27.480 1.00 82.75 217 LEU A N 1
ATOM 1699 C CA . LEU A 1 217 ? 5.755 19.409 -28.931 1.00 82.75 217 LEU A CA 1
ATOM 1700 C C . LEU A 1 217 ? 4.386 19.857 -29.471 1.00 82.75 217 LEU A C 1
ATOM 1702 O O . LEU A 1 217 ? 4.310 20.270 -30.629 1.00 82.75 217 LEU A O 1
ATOM 1706 N N . ASP A 1 218 ? 3.329 19.794 -28.659 1.00 81.12 218 ASP A N 1
ATOM 1707 C CA . ASP A 1 218 ? 1.987 20.215 -29.052 1.00 81.12 218 ASP A CA 1
ATOM 1708 C C . ASP A 1 218 ? 1.884 21.758 -29.163 1.00 81.12 218 ASP A C 1
ATOM 1710 O O . ASP A 1 218 ? 2.288 22.474 -28.239 1.00 81.12 218 ASP A O 1
ATOM 1714 N N . PRO A 1 219 ? 1.326 22.310 -30.259 1.00 76.69 219 PRO A N 1
ATOM 1715 C CA . PRO A 1 219 ? 1.099 23.753 -30.414 1.00 76.69 219 PRO A CA 1
ATOM 1716 C C . PRO A 1 219 ? 0.240 24.395 -29.310 1.00 76.69 219 PRO A C 1
ATOM 1718 O O . PRO A 1 219 ? 0.389 25.584 -29.029 1.00 76.69 219 PRO A O 1
ATOM 1721 N N . TYR A 1 220 ? -0.636 23.615 -28.679 1.00 77.12 220 TYR A N 1
ATOM 1722 C CA . TYR A 1 220 ? -1.557 23.994 -27.609 1.00 77.12 220 TYR A CA 1
ATOM 1723 C C . TYR A 1 220 ? -1.121 23.443 -26.243 1.00 77.12 220 TYR A C 1
ATOM 1725 O O . TYR A 1 220 ? -1.940 23.340 -25.327 1.00 77.12 220 TYR A O 1
ATOM 1733 N N . ALA A 1 221 ? 0.170 23.130 -26.066 1.00 74.38 221 ALA A N 1
ATOM 1734 C CA . ALA A 1 221 ? 0.735 22.562 -24.838 1.00 74.38 221 ALA A CA 1
ATOM 1735 C C . ALA A 1 221 ? 0.275 23.267 -23.551 1.00 74.38 221 ALA A C 1
ATOM 1737 O O . ALA A 1 221 ? -0.023 22.607 -22.560 1.00 74.38 221 ALA A O 1
ATOM 1738 N N . GLU A 1 222 ? 0.189 24.602 -23.549 1.00 73.81 222 GLU A N 1
ATOM 1739 C CA . GLU A 1 222 ? -0.275 25.357 -22.378 1.00 73.81 222 GLU A CA 1
ATOM 1740 C C . GLU A 1 222 ? -1.761 25.154 -22.079 1.00 73.81 222 GLU A C 1
ATOM 1742 O O . GLU A 1 222 ? -2.142 25.096 -20.913 1.00 73.81 222 GLU A O 1
ATOM 1747 N N . GLN A 1 223 ? -2.603 25.033 -23.106 1.00 74.06 223 GLN A N 1
ATOM 1748 C CA . GLN A 1 223 ? -4.037 24.793 -22.942 1.00 74.06 223 GLN A CA 1
ATOM 1749 C C . GLN A 1 223 ? -4.287 23.365 -22.458 1.00 74.06 223 GLN A C 1
ATOM 1751 O O . GLN A 1 223 ? -5.070 23.169 -21.534 1.00 74.06 223 GLN A O 1
ATOM 1756 N N . ILE A 1 224 ? -3.555 22.390 -23.006 1.00 70.31 224 ILE A N 1
ATOM 1757 C CA . ILE A 1 224 ? -3.592 20.998 -22.544 1.00 70.31 224 ILE A CA 1
ATOM 1758 C C . ILE A 1 224 ? -3.053 20.905 -21.110 1.00 70.31 224 ILE A C 1
ATOM 1760 O O . ILE A 1 224 ? -3.640 20.246 -20.265 1.00 70.31 224 ILE A O 1
ATOM 1764 N N . ALA A 1 225 ? -1.975 21.614 -20.771 1.00 71.19 225 ALA A N 1
ATOM 1765 C CA . ALA A 1 225 ? -1.468 21.649 -19.401 1.00 71.19 225 ALA A CA 1
ATOM 1766 C C . ALA A 1 225 ? -2.483 22.256 -18.417 1.00 71.19 225 ALA A C 1
ATOM 1768 O O . ALA A 1 225 ? -2.603 21.758 -17.302 1.00 71.19 225 ALA A O 1
ATOM 1769 N N . ARG A 1 226 ? -3.219 23.303 -18.814 1.00 67.62 226 ARG A N 1
ATOM 1770 C CA . ARG A 1 226 ? -4.294 23.898 -18.000 1.00 67.62 226 ARG A CA 1
ATOM 1771 C C . ARG A 1 226 ? -5.506 22.972 -17.887 1.00 67.62 226 ARG A C 1
ATOM 1773 O O . ARG A 1 226 ? -6.059 22.851 -16.800 1.00 67.62 226 ARG A O 1
ATOM 1780 N N . SER A 1 227 ? -5.892 22.270 -18.954 1.00 67.06 227 SER A N 1
ATOM 1781 C CA . SER A 1 227 ? -6.970 21.279 -18.867 1.00 67.06 227 SER A CA 1
ATOM 1782 C C . SER A 1 227 ? -6.583 20.120 -17.948 1.00 67.06 227 SER A C 1
ATOM 1784 O O . SER A 1 227 ? -7.383 19.732 -17.109 1.00 67.06 227 SER A O 1
ATOM 1786 N N . LEU A 1 228 ? -5.328 19.659 -17.986 1.00 66.25 228 LEU A N 1
ATOM 1787 C CA . LEU A 1 228 ? -4.803 18.647 -17.063 1.00 66.25 228 LEU A CA 1
ATOM 1788 C C . LEU A 1 228 ? -4.711 19.132 -15.598 1.00 66.25 228 LEU A C 1
ATOM 1790 O O . LEU A 1 228 ? -4.624 18.291 -14.706 1.00 66.25 228 LEU A O 1
ATOM 1794 N N . GLN A 1 229 ? -4.714 20.451 -15.335 1.00 60.12 229 GLN A N 1
ATOM 1795 C CA . GLN A 1 229 ? -4.768 21.034 -13.979 1.00 60.12 229 GLN A CA 1
ATOM 1796 C C . GLN A 1 229 ? -6.190 21.082 -13.405 1.00 60.12 229 GLN A C 1
ATOM 1798 O O . GLN A 1 229 ? -6.344 20.940 -12.199 1.00 60.12 229 GLN A O 1
ATOM 1803 N N . GLY A 1 230 ? -7.209 21.297 -14.247 1.00 46.41 230 GLY A N 1
ATOM 1804 C CA . GLY A 1 230 ? -8.620 21.342 -13.834 1.00 46.41 230 GLY A CA 1
ATOM 1805 C C . GLY A 1 230 ? -9.229 19.969 -13.535 1.00 46.41 230 GLY A C 1
ATOM 1806 O O . GLY A 1 230 ? -10.342 19.886 -13.026 1.00 46.41 230 GLY A O 1
ATOM 1807 N N . TRP A 1 231 ? -8.499 18.893 -13.831 1.00 40.38 231 TRP A N 1
ATOM 1808 C CA . TRP A 1 231 ? -8.830 17.536 -13.409 1.00 40.38 231 TRP A CA 1
ATOM 1809 C C . TRP A 1 231 ? -8.338 17.346 -11.973 1.00 40.38 231 TRP A C 1
ATOM 1811 O O . TRP A 1 231 ? -7.328 16.687 -11.715 1.00 40.38 231 TRP A O 1
ATOM 1821 N N . ASP A 1 232 ? -9.042 17.993 -11.045 1.00 30.69 232 ASP A N 1
ATOM 1822 C CA . ASP A 1 232 ? -8.953 17.674 -9.626 1.00 30.69 232 ASP A CA 1
ATOM 1823 C C . ASP A 1 232 ? -9.371 16.206 -9.408 1.00 30.69 232 ASP A C 1
ATOM 1825 O O . ASP A 1 232 ? -10.062 15.601 -10.231 1.00 30.69 232 ASP A O 1
ATOM 1829 N N . HIS A 1 233 ? -8.885 15.606 -8.329 1.00 38.62 233 HIS A N 1
ATOM 1830 C CA . HIS A 1 233 ? -8.748 14.164 -8.095 1.00 38.62 233 HIS A CA 1
ATOM 1831 C C . HIS A 1 233 ? -10.039 13.301 -8.005 1.00 38.62 233 HIS A C 1
ATOM 1833 O O . HIS A 1 233 ? -9.976 12.212 -7.437 1.00 38.62 233 HIS A O 1
ATOM 1839 N N . ASP A 1 234 ? -11.158 13.700 -8.616 1.00 28.41 234 ASP A N 1
ATOM 1840 C CA . ASP A 1 234 ? -12.454 12.996 -8.555 1.00 28.41 234 ASP A CA 1
ATOM 1841 C C . ASP A 1 234 ? -13.019 12.516 -9.914 1.00 28.41 234 ASP A C 1
ATOM 1843 O O . ASP A 1 234 ? -14.085 11.904 -9.948 1.00 28.41 234 ASP A O 1
ATOM 1847 N N . PHE A 1 235 ? -12.316 12.699 -11.039 1.00 28.69 235 PHE A N 1
ATOM 1848 C CA . PHE A 1 235 ? -12.784 12.228 -12.355 1.00 28.69 235 PHE A CA 1
ATOM 1849 C C . PHE A 1 235 ? -12.257 10.815 -12.686 1.00 28.69 235 PHE A C 1
ATOM 1851 O O . PHE A 1 235 ? -11.365 10.616 -13.516 1.00 28.69 235 PHE A O 1
ATOM 1858 N N . GLU A 1 236 ? -12.813 9.800 -12.019 1.00 27.64 236 GLU A N 1
ATOM 1859 C CA . GLU A 1 236 ? -12.958 8.477 -12.633 1.00 27.64 236 GLU A CA 1
ATOM 1860 C C . GLU A 1 236 ? -13.993 8.671 -13.743 1.00 27.64 236 GLU A C 1
ATOM 1862 O O . GLU A 1 236 ? -15.191 8.691 -13.482 1.00 27.64 236 GLU A O 1
ATOM 1867 N N . VAL A 1 237 ? -13.536 8.981 -14.963 1.00 27.61 237 VAL A N 1
ATOM 1868 C CA . VAL A 1 237 ? -14.470 9.128 -16.077 1.00 27.61 237 VAL A CA 1
ATOM 1869 C C . VAL A 1 237 ? -15.056 7.754 -16.320 1.00 27.61 237 VAL A C 1
ATOM 1871 O O . VAL A 1 237 ? -14.385 6.858 -16.837 1.00 27.61 237 VAL A O 1
ATOM 1874 N N . ASP A 1 238 ? -16.317 7.643 -15.950 1.00 32.06 238 ASP A N 1
ATOM 1875 C CA . ASP A 1 238 ? -17.332 6.891 -16.657 1.00 32.06 238 ASP A CA 1
ATOM 1876 C C . ASP A 1 238 ? -17.316 7.370 -18.126 1.00 32.06 238 ASP A C 1
ATOM 1878 O O . ASP A 1 238 ? -18.105 8.204 -18.563 1.00 32.06 238 ASP A O 1
ATOM 1882 N N . LEU A 1 239 ? -16.291 6.965 -18.885 1.00 28.83 239 LEU A N 1
ATOM 1883 C CA . LEU A 1 239 ? -16.342 7.018 -20.338 1.00 28.83 239 LEU A CA 1
ATOM 1884 C C . LEU A 1 239 ? -17.105 5.768 -20.730 1.00 28.83 239 LEU A C 1
ATOM 1886 O O . LEU A 1 239 ? -16.501 4.709 -20.908 1.00 28.83 239 LEU A O 1
ATOM 1890 N N . GLN A 1 240 ? -18.425 5.930 -20.851 1.00 25.95 240 GLN A N 1
ATOM 1891 C CA . GLN A 1 240 ? -19.220 5.119 -21.762 1.00 25.95 240 GLN A CA 1
ATOM 1892 C C . GLN A 1 240 ? -18.400 4.916 -23.031 1.00 25.95 240 GLN A C 1
ATOM 1894 O O . GLN A 1 240 ? -17.903 5.865 -23.654 1.00 25.95 240 GLN A O 1
ATOM 1899 N N . SER A 1 241 ? -18.172 3.647 -23.336 1.00 29.67 241 SER A N 1
ATOM 1900 C CA . SER A 1 241 ? -17.505 3.273 -24.561 1.00 29.67 241 SER A CA 1
ATOM 1901 C C . SER A 1 241 ? -18.405 3.717 -25.717 1.00 29.67 241 SER A C 1
ATOM 1903 O O . SER A 1 241 ? -19.622 3.609 -25.606 1.00 29.67 241 SER A O 1
ATOM 1905 N N . PRO A 1 242 ? -17.864 4.120 -26.875 1.00 28.38 242 PRO A N 1
ATOM 1906 C CA . PRO A 1 242 ? -18.651 4.244 -28.106 1.00 28.38 242 PRO A CA 1
ATOM 1907 C C . PRO A 1 242 ? -19.349 2.932 -28.537 1.00 28.38 242 PRO A C 1
ATOM 1909 O O . PRO A 1 242 ? -20.048 2.920 -29.539 1.00 28.38 242 PRO A O 1
ATOM 1912 N N . LEU A 1 243 ? -19.135 1.828 -27.805 1.00 31.91 243 LEU A N 1
ATOM 1913 C CA . LEU A 1 243 ? -19.847 0.551 -27.924 1.00 31.91 243 LEU A CA 1
ATOM 1914 C C . LEU A 1 243 ? -21.187 0.511 -27.162 1.00 31.91 243 LEU A C 1
ATOM 1916 O O . LEU A 1 243 ? -21.904 -0.474 -27.291 1.00 31.91 243 LEU A O 1
ATOM 1920 N N . ASP A 1 244 ? -21.509 1.542 -26.375 1.00 33.34 244 ASP A N 1
ATOM 1921 C CA . ASP A 1 244 ? -22.787 1.680 -25.659 1.00 33.34 244 ASP A CA 1
ATOM 1922 C C . ASP A 1 244 ? -23.812 2.527 -26.449 1.00 33.34 244 ASP A C 1
ATOM 1924 O O . ASP A 1 244 ? -24.859 2.897 -25.917 1.00 33.34 244 ASP A O 1
ATOM 1928 N N . ASP A 1 245 ? -23.521 2.844 -27.718 1.00 30.30 245 ASP A N 1
ATOM 1929 C CA . ASP A 1 245 ? -24.501 3.405 -28.652 1.00 30.30 245 ASP A CA 1
ATOM 1930 C C . ASP A 1 245 ? -25.482 2.289 -29.077 1.00 30.30 245 ASP A C 1
ATOM 1932 O O . ASP A 1 245 ? -25.037 1.287 -29.651 1.00 30.30 245 ASP A O 1
ATOM 1936 N N . PRO A 1 246 ? -26.798 2.408 -28.797 1.00 30.67 246 PRO A N 1
ATOM 1937 C CA . PRO A 1 246 ? -27.787 1.388 -29.145 1.00 30.67 246 PRO A CA 1
ATOM 1938 C C . PRO A 1 246 ? -27.908 1.113 -30.655 1.00 30.67 246 PRO A C 1
ATOM 1940 O O . PRO A 1 246 ? -28.518 0.108 -31.017 1.00 30.67 246 PRO A O 1
ATOM 1943 N N . ASP A 1 247 ? -27.295 1.932 -31.520 1.00 30.55 247 ASP A N 1
ATOM 1944 C CA . ASP A 1 247 ? -27.285 1.732 -32.973 1.00 30.55 247 ASP A CA 1
ATOM 1945 C C . ASP A 1 247 ? -25.981 1.100 -33.521 1.00 30.55 247 ASP A C 1
ATOM 1947 O O . ASP A 1 247 ? -25.846 0.902 -34.734 1.00 30.55 247 ASP A O 1
ATOM 1951 N N . PHE A 1 248 ? -25.011 0.718 -32.675 1.00 25.17 248 PHE A N 1
ATOM 1952 C CA . PHE A 1 248 ? -23.756 0.108 -33.141 1.00 25.17 248 PHE A CA 1
ATOM 1953 C C . PHE A 1 248 ? -23.853 -1.423 -33.287 1.00 25.17 248 PHE A C 1
ATOM 1955 O O . PHE A 1 248 ? -23.573 -2.190 -32.366 1.00 25.17 248 PHE A O 1
ATOM 1962 N N . CYS A 1 249 ? -24.213 -1.888 -34.485 1.00 22.88 249 CYS A N 1
ATOM 1963 C CA . CYS A 1 249 ? -24.202 -3.309 -34.849 1.00 22.88 249 CYS A CA 1
ATOM 1964 C C . CYS A 1 249 ? -22.876 -3.717 -35.517 1.00 22.88 249 CYS A C 1
ATOM 1966 O O . CYS A 1 249 ? -22.584 -3.286 -36.633 1.00 22.88 249 CYS A O 1
ATOM 1968 N N . LEU A 1 250 ? -22.110 -4.618 -34.890 1.00 24.34 250 LEU A N 1
ATOM 1969 C CA . LEU A 1 250 ? -21.121 -5.435 -35.600 1.00 24.34 250 LEU A CA 1
ATOM 1970 C C . LEU A 1 250 ? -21.789 -6.743 -36.017 1.00 24.34 250 LEU A C 1
ATOM 1972 O O . LEU A 1 250 ? -22.137 -7.576 -35.182 1.00 24.34 250 LEU A O 1
ATOM 1976 N N . ALA A 1 251 ? -21.997 -6.875 -37.325 1.00 22.91 251 ALA A N 1
ATOM 1977 C CA . ALA A 1 251 ? -22.461 -8.093 -37.961 1.00 22.91 251 ALA A CA 1
ATOM 1978 C C . ALA A 1 251 ? -21.547 -9.271 -37.588 1.00 22.91 251 ALA A C 1
ATOM 1980 O O . ALA A 1 251 ? -20.321 -9.166 -37.632 1.00 22.91 251 ALA A O 1
ATOM 1981 N N . HIS A 1 252 ? -22.180 -10.379 -37.211 1.00 25.78 252 HIS A N 1
ATOM 1982 C CA . HIS A 1 252 ? -21.554 -11.682 -37.067 1.00 25.78 252 HIS A CA 1
ATOM 1983 C C . HIS A 1 252 ? -20.916 -12.111 -38.388 1.00 25.78 252 HIS A C 1
ATOM 1985 O O . HIS A 1 252 ? -21.636 -12.275 -39.367 1.00 25.78 252 HIS A O 1
ATOM 1991 N N . GLU A 1 253 ? -19.622 -12.410 -38.367 1.00 23.19 253 GLU A N 1
ATOM 1992 C CA . GLU A 1 253 ? -19.061 -13.473 -39.198 1.00 23.19 253 GLU A CA 1
ATOM 1993 C C . GLU A 1 253 ? -18.229 -14.383 -38.287 1.00 23.19 253 GLU A C 1
ATOM 1995 O O . GLU A 1 253 ? -17.172 -14.024 -37.765 1.00 23.19 253 GLU A O 1
ATOM 2000 N N . ASP A 1 254 ? -18.851 -15.527 -38.005 1.00 24.83 254 ASP A N 1
ATOM 2001 C CA . ASP A 1 254 ? -18.248 -16.811 -37.659 1.00 24.83 254 ASP A CA 1
ATOM 2002 C C . ASP A 1 254 ? -17.172 -17.177 -38.696 1.00 24.83 254 ASP A C 1
ATOM 2004 O O . ASP A 1 254 ? -17.301 -16.731 -39.824 1.00 24.83 254 ASP A O 1
ATOM 2008 N N . GLU A 1 255 ? -16.147 -17.949 -38.325 1.00 23.92 255 GLU A N 1
ATOM 2009 C CA . GLU A 1 255 ? -15.297 -18.789 -39.204 1.00 23.92 255 GLU A CA 1
ATOM 2010 C C . GLU A 1 255 ? -14.132 -19.357 -38.352 1.00 23.92 255 GLU A C 1
ATOM 2012 O O . GLU A 1 255 ? -13.076 -18.751 -38.162 1.00 23.92 255 GLU A O 1
ATOM 2017 N N . GLY A 1 256 ? -14.385 -20.524 -37.752 1.00 23.95 256 GLY A N 1
ATOM 2018 C CA . GLY A 1 256 ? -13.609 -21.751 -37.976 1.00 23.95 256 GLY A CA 1
ATOM 2019 C C . GLY A 1 256 ? -12.075 -21.746 -37.852 1.00 23.95 256 GLY A C 1
ATOM 2020 O O . GLY A 1 256 ? -11.341 -21.158 -38.640 1.00 23.95 256 GLY A O 1
ATOM 2021 N N . TYR A 1 257 ? -11.576 -22.596 -36.950 1.00 27.47 257 TYR A N 1
ATOM 2022 C CA . TYR A 1 257 ? -10.200 -23.102 -36.954 1.00 27.47 257 TYR A CA 1
ATOM 2023 C C . TYR A 1 257 ? -9.860 -23.813 -38.280 1.00 27.47 257 TYR A C 1
ATOM 2025 O O . TYR A 1 257 ? -10.434 -24.858 -38.584 1.00 27.47 257 TYR A O 1
ATOM 2033 N N . GLN A 1 258 ? -8.845 -23.332 -39.007 1.00 25.20 258 GLN A N 1
ATOM 2034 C CA . GLN A 1 258 ? -8.104 -24.128 -39.993 1.00 25.20 258 GLN A CA 1
ATOM 2035 C C . GLN A 1 258 ? -6.594 -23.888 -39.874 1.00 25.20 258 GLN A C 1
ATOM 2037 O O . GLN A 1 258 ? -6.112 -22.760 -39.781 1.00 25.20 258 GLN A O 1
ATOM 2042 N N . SER A 1 259 ? -5.840 -24.987 -39.853 1.00 28.48 259 SER A N 1
ATOM 2043 C CA . SER A 1 259 ? -4.377 -25.016 -39.819 1.00 28.48 259 SER A CA 1
ATOM 2044 C C . SER A 1 259 ? -3.767 -24.381 -41.082 1.00 28.48 259 SER A C 1
ATOM 2046 O O . SER A 1 259 ? -4.218 -24.696 -42.183 1.00 28.48 259 SER A O 1
ATOM 2048 N N . PRO A 1 260 ? -2.718 -23.542 -40.984 1.00 31.39 260 PRO A N 1
ATOM 2049 C CA . PRO A 1 260 ? -2.124 -22.925 -42.166 1.00 31.39 260 PRO A CA 1
ATOM 2050 C C . PRO A 1 260 ? -1.179 -23.881 -42.917 1.00 31.39 260 PRO A C 1
ATOM 2052 O O . PRO A 1 260 ? -0.223 -24.417 -42.355 1.00 31.39 260 PRO A O 1
ATOM 2055 N N . SER A 1 261 ? -1.424 -24.044 -44.219 1.00 33.16 261 SER A N 1
ATOM 2056 C CA . SER A 1 261 ? -0.500 -24.592 -45.225 1.00 33.16 261 SER A CA 1
ATOM 2057 C C . SER A 1 261 ? 0.703 -23.657 -45.491 1.00 33.16 261 SER A C 1
ATOM 2059 O O . SER A 1 261 ? 0.618 -22.458 -45.214 1.00 33.16 261 SER A O 1
ATOM 2061 N N . PRO A 1 262 ? 1.838 -24.164 -46.020 1.00 34.59 262 PRO A N 1
ATOM 2062 C CA . PRO A 1 262 ? 3.096 -23.413 -46.067 1.00 34.59 262 PRO A CA 1
ATOM 2063 C C . PRO A 1 262 ? 3.106 -22.296 -47.135 1.00 34.59 262 PRO A C 1
ATOM 2065 O O . PRO A 1 262 ? 2.514 -22.468 -48.203 1.00 34.59 262 PRO A O 1
ATOM 2068 N N . PRO A 1 263 ? 3.800 -21.163 -46.889 1.00 39.03 263 PRO A N 1
ATOM 2069 C CA . PRO A 1 263 ? 3.854 -20.029 -47.814 1.00 39.03 263 PRO A CA 1
ATOM 2070 C C . PRO A 1 263 ? 4.849 -20.240 -48.981 1.00 39.03 263 PRO A C 1
ATOM 2072 O O . PRO A 1 263 ? 5.804 -21.010 -48.844 1.00 39.03 263 PRO A O 1
ATOM 2075 N N . PRO A 1 264 ? 4.675 -19.534 -50.121 1.00 38.22 264 PRO A N 1
ATOM 2076 C CA . PRO A 1 264 ? 5.616 -19.546 -51.247 1.00 38.22 264 PRO A CA 1
ATOM 2077 C C . PRO A 1 264 ? 6.909 -18.760 -50.925 1.00 38.22 264 PRO A C 1
ATOM 2079 O O . PRO A 1 264 ? 6.934 -17.979 -49.970 1.00 38.22 264 PRO A O 1
ATOM 2082 N N . PRO A 1 265 ? 8.005 -18.948 -51.691 1.00 36.53 265 PRO A N 1
ATOM 2083 C CA . PRO A 1 265 ? 9.314 -18.392 -51.344 1.00 36.53 265 PRO A CA 1
ATOM 2084 C C . PRO A 1 265 ? 9.351 -16.854 -51.445 1.00 36.53 265 PRO A C 1
ATOM 2086 O O . PRO A 1 265 ? 8.664 -16.274 -52.290 1.00 36.53 265 PRO A O 1
ATOM 2089 N N . PRO A 1 266 ? 10.171 -16.172 -50.619 1.00 40.38 266 PRO A N 1
ATOM 2090 C CA . PRO A 1 266 ? 10.177 -14.718 -50.545 1.00 40.38 266 PRO A CA 1
ATOM 2091 C C . PRO A 1 266 ? 10.869 -14.084 -51.758 1.00 40.38 266 PRO A C 1
ATOM 2093 O O . PRO A 1 266 ? 12.052 -14.310 -52.015 1.00 40.38 266 PRO A O 1
ATOM 2096 N N . SER A 1 267 ? 10.152 -13.205 -52.453 1.00 34.78 267 SER A N 1
ATOM 2097 C CA . SER A 1 267 ? 10.751 -12.134 -53.251 1.00 34.78 267 SER A CA 1
ATOM 2098 C C . SER A 1 267 ? 11.408 -11.101 -52.324 1.00 34.78 267 SER A C 1
ATOM 2100 O O . SER A 1 267 ? 10.869 -10.746 -51.277 1.00 34.78 267 SER A O 1
ATOM 2102 N N . SER A 1 268 ? 12.608 -10.663 -52.701 1.00 31.91 268 SER A N 1
ATOM 2103 C CA . SER A 1 268 ? 13.561 -9.878 -51.910 1.00 31.91 268 SER A CA 1
ATOM 2104 C C . SER A 1 268 ? 12.967 -8.628 -51.224 1.00 31.91 268 SER A C 1
ATOM 2106 O O . SER A 1 268 ? 12.197 -7.903 -51.852 1.00 31.91 268 SER A O 1
ATOM 2108 N N . PRO A 1 269 ? 13.362 -8.302 -49.975 1.00 36.88 269 PRO A N 1
ATOM 2109 C CA . PRO A 1 269 ? 12.864 -7.122 -49.279 1.00 36.88 269 PRO A CA 1
ATOM 2110 C C . PRO A 1 269 ? 13.584 -5.855 -49.761 1.00 36.88 269 PRO A C 1
ATOM 2112 O O . PRO A 1 269 ? 14.794 -5.699 -49.593 1.00 36.88 269 PRO A O 1
ATOM 2115 N N . THR A 1 270 ? 12.832 -4.898 -50.298 1.00 29.16 270 THR A N 1
ATOM 2116 C CA . THR A 1 270 ? 13.261 -3.496 -50.366 1.00 29.16 270 THR A CA 1
ATOM 2117 C C . THR A 1 270 ? 13.340 -2.930 -48.949 1.00 29.16 270 THR A C 1
ATOM 2119 O O . THR A 1 270 ? 12.332 -2.788 -48.259 1.00 29.16 270 THR A O 1
ATOM 2122 N N . SER A 1 271 ? 14.555 -2.615 -48.500 1.00 34.44 271 SER A N 1
ATOM 2123 C CA . SER A 1 271 ? 14.825 -2.027 -47.191 1.00 34.44 271 SER A CA 1
ATOM 2124 C C . SER A 1 271 ? 14.367 -0.564 -47.127 1.00 34.44 271 SER A C 1
ATOM 2126 O O . SER A 1 271 ? 15.074 0.335 -47.585 1.00 34.44 271 SER A O 1
ATOM 2128 N N . SER A 1 272 ? 13.228 -0.286 -46.500 1.00 34.47 272 SER A N 1
ATOM 2129 C CA . SER A 1 272 ? 12.914 1.059 -46.003 1.00 34.47 272 SER A CA 1
ATOM 2130 C C . SER A 1 272 ? 13.046 1.065 -44.481 1.00 34.47 272 SER A C 1
ATOM 2132 O O . SER A 1 272 ? 12.124 0.672 -43.770 1.00 34.47 272 SER A O 1
ATOM 2134 N N . SER A 1 273 ? 14.209 1.471 -43.959 1.00 41.84 273 SER A N 1
ATOM 2135 C CA . SER A 1 273 ? 14.343 1.764 -42.524 1.00 41.84 273 SER A CA 1
ATOM 2136 C C . SER A 1 273 ? 13.360 2.879 -42.137 1.00 41.84 273 SER A C 1
ATOM 2138 O O . SER A 1 273 ? 13.274 3.859 -42.882 1.00 41.84 273 SER A O 1
ATOM 2140 N N . PRO A 1 274 ? 12.651 2.793 -40.996 1.00 48.56 274 PRO A N 1
ATOM 2141 C CA . PRO A 1 274 ? 11.809 3.892 -40.540 1.00 48.56 274 PRO A CA 1
ATOM 2142 C C . PRO A 1 274 ? 12.665 5.155 -40.358 1.00 48.56 274 PRO A C 1
ATOM 2144 O O . PRO A 1 274 ? 13.744 5.113 -39.760 1.00 48.56 274 PRO A O 1
ATOM 2147 N N . ALA A 1 275 ? 12.220 6.275 -40.931 1.00 60.50 275 ALA A N 1
ATOM 2148 C CA . ALA A 1 275 ? 12.929 7.546 -40.840 1.00 60.50 275 ALA A CA 1
ATOM 2149 C C . ALA A 1 275 ? 12.987 8.020 -39.375 1.00 60.50 275 ALA A C 1
ATOM 2151 O O . ALA A 1 275 ? 11.968 8.060 -38.689 1.00 60.50 275 ALA A O 1
ATOM 2152 N N . LEU A 1 276 ? 14.179 8.383 -38.891 1.00 74.38 276 LEU A N 1
ATOM 2153 C CA . LEU A 1 276 ? 14.379 8.868 -37.520 1.00 74.38 276 LEU A CA 1
ATOM 2154 C C . LEU A 1 276 ? 13.641 10.196 -37.294 1.00 74.38 276 LEU A C 1
ATOM 2156 O O . LEU A 1 276 ? 13.614 11.056 -38.177 1.00 74.38 276 LEU A O 1
ATOM 2160 N N . LEU A 1 277 ? 13.098 10.405 -36.090 1.00 77.69 277 LEU A N 1
ATOM 2161 C CA . LEU A 1 277 ? 12.343 11.624 -35.791 1.00 77.69 277 LEU A CA 1
ATOM 2162 C C . LEU A 1 277 ? 13.257 12.824 -35.566 1.00 77.69 277 LEU A C 1
ATOM 2164 O O . LEU A 1 277 ? 14.274 12.724 -34.881 1.00 77.69 277 LEU A O 1
ATOM 2168 N N . SER A 1 278 ? 12.854 13.974 -36.104 1.00 75.38 278 SER A N 1
ATOM 2169 C CA . SER A 1 278 ? 13.405 15.280 -35.747 1.00 75.38 278 SER A CA 1
ATOM 2170 C C . SER A 1 278 ? 12.448 15.972 -34.784 1.00 75.38 278 SER A C 1
ATOM 2172 O O . SER A 1 278 ? 11.273 16.148 -35.100 1.00 75.38 278 SER A O 1
ATOM 2174 N N . PHE A 1 279 ? 12.941 16.372 -33.613 1.00 67.19 279 PHE A N 1
ATOM 2175 C CA . PHE A 1 279 ? 12.124 17.017 -32.583 1.00 67.19 279 PHE A CA 1
ATOM 2176 C C . PHE A 1 279 ? 12.210 18.554 -32.588 1.00 67.19 279 PHE A C 1
ATOM 2178 O O . PHE A 1 279 ? 12.063 19.176 -31.528 1.00 67.19 279 PHE A O 1
ATOM 2185 N N . SER A 1 280 ? 12.505 19.181 -33.733 1.00 59.47 280 SER A N 1
ATOM 2186 C CA . SER A 1 280 ? 12.667 20.636 -33.813 1.00 59.47 280 SER A CA 1
ATOM 2187 C C . SER A 1 280 ? 11.319 21.369 -33.734 1.00 59.47 280 SER A C 1
ATOM 2189 O O . SER A 1 280 ? 10.392 21.085 -34.483 1.00 59.47 280 SER A O 1
ATOM 2191 N N . GLN A 1 281 ? 11.222 22.373 -32.853 1.00 49.72 281 GLN A N 1
ATOM 2192 C CA . GLN A 1 281 ? 10.051 23.268 -32.774 1.00 49.72 281 GLN A CA 1
ATOM 2193 C C . GLN A 1 281 ? 9.923 24.199 -33.996 1.00 49.72 281 GLN A C 1
ATOM 2195 O O . GLN A 1 281 ? 8.862 24.776 -34.225 1.00 49.72 281 GLN A O 1
ATOM 2200 N N . ALA A 1 282 ? 11.003 24.362 -34.771 1.00 42.81 282 ALA A N 1
ATOM 2201 C CA . ALA A 1 282 ? 11.048 25.225 -35.953 1.00 42.81 282 ALA A CA 1
ATOM 2202 C C . ALA A 1 282 ? 10.198 24.683 -37.116 1.00 42.81 282 ALA A C 1
ATOM 2204 O O . ALA A 1 282 ? 9.704 25.458 -37.932 1.00 42.81 282 ALA A O 1
ATOM 2205 N N . ALA A 1 283 ? 9.961 23.370 -37.156 1.00 45.59 283 ALA A N 1
ATOM 2206 C CA . ALA A 1 283 ? 8.900 22.792 -37.959 1.00 45.59 283 ALA A CA 1
ATOM 2207 C C . ALA A 1 283 ? 7.635 22.766 -37.094 1.00 45.59 283 ALA A C 1
ATOM 2209 O O . ALA A 1 283 ? 7.406 21.812 -36.356 1.00 45.59 283 ALA A O 1
ATOM 2210 N N . ARG A 1 284 ? 6.805 23.816 -37.160 1.00 47.72 284 ARG A N 1
ATOM 2211 C CA . ARG A 1 284 ? 5.427 23.777 -36.640 1.00 47.72 284 ARG A CA 1
ATOM 2212 C C . ARG A 1 284 ? 4.624 22.752 -37.446 1.00 47.72 284 ARG A C 1
ATOM 2214 O O . ARG A 1 284 ? 3.832 23.097 -38.319 1.00 47.72 284 ARG A O 1
ATOM 2221 N N . THR A 1 285 ? 4.861 21.472 -37.197 1.00 56.78 285 THR A N 1
ATOM 2222 C CA . THR A 1 285 ? 3.997 20.406 -37.683 1.00 56.78 285 THR A CA 1
ATOM 2223 C C . THR A 1 285 ? 2.661 20.559 -36.966 1.00 56.78 285 THR A C 1
ATOM 2225 O O . THR A 1 285 ? 2.652 20.707 -35.746 1.00 56.78 285 THR A O 1
ATOM 2228 N N . LYS A 1 286 ? 1.539 20.514 -37.692 1.00 62.75 286 LYS A N 1
ATOM 2229 C CA . LYS A 1 286 ? 0.167 20.606 -37.146 1.00 62.75 286 LYS A CA 1
ATOM 2230 C C . LYS A 1 286 ? -0.239 19.389 -36.283 1.00 62.75 286 LYS A C 1
ATOM 2232 O O . LYS A 1 286 ? -1.418 19.076 -36.201 1.00 62.75 286 LYS A O 1
ATOM 2237 N N . LYS A 1 287 ? 0.730 18.675 -35.703 1.00 76.88 287 LYS A N 1
ATOM 2238 C CA . LYS A 1 287 ? 0.514 17.406 -35.011 1.00 76.88 287 LYS A CA 1
ATOM 2239 C C . LYS A 1 287 ? 0.098 17.638 -33.568 1.00 76.88 287 LYS A C 1
ATOM 2241 O O . LYS A 1 287 ? 0.768 18.385 -32.853 1.00 76.88 287 LYS A O 1
ATOM 2246 N N . GLY A 1 288 ? -0.985 16.986 -33.162 1.00 82.81 288 GLY A N 1
ATOM 2247 C CA . GLY A 1 288 ? -1.490 17.030 -31.791 1.00 82.81 288 GLY A CA 1
ATOM 2248 C C . GLY A 1 288 ? -0.767 16.066 -30.846 1.00 82.81 288 GLY A C 1
ATOM 2249 O O . GLY A 1 288 ? 0.015 15.209 -31.261 1.00 82.81 288 GLY A O 1
ATOM 2250 N N . PHE A 1 289 ? -1.071 16.173 -29.556 1.00 84.50 289 PHE A N 1
ATOM 2251 C CA . PHE A 1 289 ? -0.460 15.414 -28.467 1.00 84.50 289 PHE A CA 1
ATOM 2252 C C . PHE A 1 289 ? -0.515 13.900 -28.702 1.00 84.50 289 PHE A C 1
ATOM 2254 O O . PHE A 1 289 ? 0.500 13.213 -28.588 1.00 84.50 289 PHE A O 1
ATOM 2261 N N . HIS A 1 290 ? -1.684 13.385 -29.088 1.00 85.62 290 HIS A N 1
ATOM 2262 C CA . HIS A 1 290 ? -1.877 11.965 -29.383 1.00 85.62 290 HIS A CA 1
ATOM 2263 C C . HIS A 1 290 ? -1.060 11.503 -30.600 1.00 85.62 290 HIS A C 1
ATOM 2265 O O . HIS A 1 290 ? -0.433 10.447 -30.560 1.00 85.62 290 HIS A O 1
ATOM 2271 N N . GLU A 1 291 ? -0.995 12.315 -31.655 1.00 86.19 291 GLU A N 1
ATOM 2272 C CA . GLU A 1 291 ? -0.222 11.994 -32.858 1.00 86.19 291 GLU A CA 1
ATOM 2273 C C . GLU A 1 291 ? 1.279 11.957 -32.572 1.00 86.19 291 GLU A C 1
ATOM 2275 O O . GLU A 1 291 ? 1.987 11.083 -33.072 1.00 86.19 291 GLU A O 1
ATOM 2280 N N . TRP A 1 292 ? 1.774 12.873 -31.736 1.00 88.19 292 TRP A N 1
ATOM 2281 C CA . TRP A 1 292 ? 3.163 12.856 -31.286 1.00 88.19 292 TRP A CA 1
ATOM 2282 C C . TRP A 1 292 ? 3.488 11.618 -30.463 1.00 88.19 292 TRP A C 1
ATOM 2284 O O . TRP A 1 292 ? 4.533 11.004 -30.680 1.00 88.19 292 TRP A O 1
ATOM 2294 N N . VAL A 1 293 ? 2.594 11.236 -29.548 1.00 89.81 293 VAL A N 1
ATOM 2295 C CA . VAL A 1 293 ? 2.712 9.989 -28.790 1.00 89.81 293 VAL A CA 1
ATOM 2296 C C . VAL A 1 293 ? 2.816 8.799 -29.746 1.00 89.81 293 VAL A C 1
ATOM 2298 O O . VAL A 1 293 ? 3.797 8.059 -29.684 1.00 89.81 293 VAL A O 1
ATOM 2301 N N . HIS A 1 294 ? 1.863 8.659 -30.666 1.00 89.69 294 HIS A N 1
ATOM 2302 C CA . HIS A 1 294 ? 1.815 7.555 -31.621 1.00 89.69 294 HIS A CA 1
ATOM 2303 C C . HIS A 1 294 ? 3.077 7.494 -32.497 1.00 89.69 294 HIS A C 1
ATOM 2305 O O . HIS A 1 294 ? 3.708 6.445 -32.636 1.00 89.69 294 HIS A O 1
ATOM 2311 N N . LEU A 1 295 ? 3.512 8.643 -33.020 1.00 90.12 295 LEU A N 1
ATOM 2312 C CA . LEU A 1 295 ? 4.690 8.759 -33.875 1.00 90.12 295 LEU A CA 1
ATOM 2313 C C . LEU A 1 295 ? 5.982 8.365 -33.146 1.00 90.12 295 LEU A C 1
ATOM 2315 O O . LEU A 1 295 ? 6.792 7.605 -33.682 1.00 90.12 295 LEU A O 1
ATOM 2319 N N . ILE A 1 296 ? 6.177 8.857 -31.918 1.00 91.50 296 ILE A N 1
ATOM 2320 C CA . ILE A 1 296 ? 7.327 8.477 -31.088 1.00 91.50 296 ILE A CA 1
ATOM 2321 C C . ILE A 1 296 ? 7.288 6.974 -30.802 1.00 91.50 296 ILE A C 1
ATOM 2323 O O . ILE A 1 296 ? 8.315 6.297 -30.920 1.00 91.50 296 ILE A O 1
ATOM 2327 N N . MET A 1 297 ? 6.103 6.446 -30.476 1.00 92.31 297 MET A N 1
ATOM 2328 C CA . MET A 1 297 ? 5.940 5.035 -30.159 1.00 92.31 297 MET A CA 1
ATOM 2329 C C . MET A 1 297 ? 6.327 4.133 -31.334 1.00 92.31 297 MET A C 1
ATOM 2331 O O . MET A 1 297 ? 7.146 3.231 -31.158 1.00 92.31 297 MET A O 1
ATOM 2335 N N . GLN A 1 298 ? 5.798 4.408 -32.529 1.00 90.38 298 GLN A N 1
ATOM 2336 C CA . GLN A 1 298 ? 6.080 3.635 -33.743 1.00 90.38 298 GLN A CA 1
ATOM 2337 C C . GLN A 1 298 ? 7.522 3.759 -34.235 1.00 90.38 298 GLN A C 1
ATOM 2339 O O . GLN A 1 298 ? 8.027 2.822 -34.843 1.00 90.38 298 GLN A O 1
ATOM 2344 N N . THR A 1 299 ? 8.192 4.888 -33.985 1.00 88.31 299 THR A N 1
ATOM 2345 C CA . THR A 1 299 ? 9.534 5.094 -34.545 1.00 88.31 299 THR A CA 1
ATOM 2346 C C . THR A 1 299 ? 10.606 4.334 -33.776 1.00 88.31 299 THR A C 1
ATOM 2348 O O . THR A 1 299 ? 11.495 3.755 -34.395 1.00 88.31 299 THR A O 1
ATOM 2351 N N . PHE A 1 300 ? 10.572 4.353 -32.438 1.00 92.12 300 P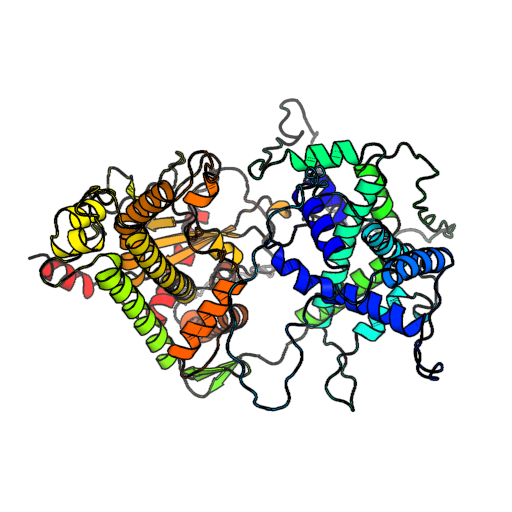HE A N 1
ATOM 2352 C CA . PHE A 1 300 ? 11.679 3.781 -31.663 1.00 92.12 300 PHE A CA 1
ATOM 2353 C C . PHE A 1 300 ? 11.318 3.209 -30.289 1.00 92.12 300 PHE A C 1
ATOM 2355 O O . PHE A 1 300 ? 12.234 2.826 -29.565 1.00 92.12 300 PHE A O 1
ATOM 2362 N N . MET A 1 301 ? 10.043 3.114 -29.894 1.00 92.75 301 MET A N 1
ATOM 2363 C CA . MET A 1 301 ? 9.678 2.587 -28.563 1.00 92.75 301 MET A CA 1
ATOM 2364 C C . MET A 1 301 ? 9.101 1.164 -28.572 1.00 92.75 301 MET A C 1
ATOM 2366 O O . MET A 1 301 ? 8.846 0.607 -27.501 1.00 92.75 301 MET A O 1
ATOM 2370 N N . VAL A 1 302 ? 8.887 0.577 -29.751 1.00 89.44 302 VAL A N 1
ATOM 2371 C CA . VAL A 1 302 ? 8.297 -0.760 -29.933 1.00 89.44 302 VAL A CA 1
ATOM 2372 C C . VAL A 1 302 ? 9.250 -1.704 -30.671 1.00 89.44 302 VAL A C 1
ATOM 2374 O O . VAL A 1 302 ? 10.213 -1.269 -31.307 1.00 89.44 302 VAL A O 1
ATOM 2377 N N . ARG A 1 303 ? 8.979 -3.009 -30.592 1.00 87.69 303 ARG A N 1
ATOM 2378 C CA . ARG A 1 303 ? 9.665 -4.045 -31.375 1.00 87.69 303 ARG A CA 1
ATOM 2379 C C . ARG A 1 303 ? 9.411 -3.873 -32.873 1.00 87.69 303 ARG A C 1
ATOM 2381 O O . ARG A 1 303 ? 8.350 -3.399 -33.270 1.00 87.69 303 ARG A O 1
ATOM 2388 N N . GLY A 1 304 ? 10.384 -4.283 -33.683 1.00 85.88 304 GLY A N 1
ATOM 2389 C CA . GLY A 1 304 ? 10.385 -4.131 -35.141 1.00 85.88 304 GLY A CA 1
ATOM 2390 C C . GLY A 1 304 ? 11.038 -2.836 -35.635 1.00 85.88 304 GLY A C 1
ATOM 2391 O O . GLY A 1 304 ? 11.153 -2.631 -36.838 1.00 85.88 304 GLY A O 1
ATOM 2392 N N . THR A 1 305 ? 11.497 -1.967 -34.728 1.00 86.81 305 THR A N 1
ATOM 2393 C CA . THR A 1 305 ? 12.127 -0.677 -35.064 1.00 86.81 305 THR A CA 1
ATOM 2394 C C . THR A 1 305 ? 13.653 -0.746 -35.142 1.00 86.81 305 THR A C 1
ATOM 2396 O O . THR A 1 305 ? 14.291 0.209 -35.586 1.00 86.81 305 THR A O 1
ATOM 2399 N N . ASN A 1 306 ? 14.253 -1.860 -34.704 1.00 87.44 306 ASN A N 1
ATOM 2400 C CA . ASN A 1 306 ? 15.698 -2.007 -34.503 1.00 87.44 306 ASN A CA 1
ATOM 2401 C C . ASN A 1 306 ? 16.283 -0.895 -33.616 1.00 87.44 306 ASN A C 1
ATOM 2403 O O . ASN A 1 306 ? 17.422 -0.477 -33.805 1.00 87.44 306 ASN A O 1
ATOM 2407 N N . SER A 1 307 ? 15.504 -0.373 -32.666 1.00 91.12 307 SER A N 1
ATOM 2408 C CA . SER A 1 307 ? 15.958 0.669 -31.747 1.00 91.12 307 SER A CA 1
ATOM 2409 C C . SER A 1 307 ? 16.599 0.085 -30.481 1.00 91.12 307 SER A C 1
ATOM 2411 O O . SER A 1 307 ? 16.384 -1.084 -30.150 1.00 91.12 307 SER A O 1
ATOM 2413 N N . PRO A 1 308 ? 17.312 0.898 -29.680 1.00 92.06 308 PRO A N 1
ATOM 2414 C CA . PRO A 1 308 ? 17.760 0.482 -28.354 1.00 92.06 308 PRO A CA 1
ATOM 2415 C C . PRO A 1 308 ? 16.608 0.034 -27.444 1.00 92.06 308 PRO A C 1
ATOM 2417 O O . PRO A 1 308 ? 16.801 -0.844 -26.608 1.00 92.06 308 PRO A O 1
ATOM 2420 N N . MET A 1 309 ? 15.402 0.601 -27.600 1.00 93.81 309 MET A N 1
ATOM 2421 C CA . MET A 1 309 ? 14.238 0.172 -26.816 1.00 93.81 309 MET A CA 1
ATOM 2422 C C . MET A 1 309 ? 13.843 -1.270 -27.132 1.00 93.81 309 MET A C 1
ATOM 2424 O O . MET A 1 309 ? 13.484 -2.001 -26.213 1.00 93.81 309 MET A O 1
ATOM 2428 N N . GLN A 1 310 ? 13.942 -1.697 -28.394 1.00 92.19 310 GLN A N 1
ATOM 2429 C CA . GLN A 1 310 ? 13.702 -3.089 -28.769 1.00 92.19 310 GLN A CA 1
ATOM 2430 C C . GLN A 1 310 ? 14.664 -4.024 -28.025 1.00 92.19 310 GLN A C 1
ATOM 2432 O O . GLN A 1 310 ? 14.202 -4.913 -27.316 1.00 92.19 310 GLN A O 1
ATOM 2437 N N . SER A 1 311 ? 15.973 -3.756 -28.066 1.00 91.06 311 SER A N 1
ATOM 2438 C CA . SER A 1 311 ? 16.963 -4.557 -27.332 1.00 91.06 311 SER A CA 1
ATOM 2439 C C . SER A 1 311 ? 16.692 -4.588 -25.821 1.00 91.06 311 SER A C 1
ATOM 2441 O O . SER A 1 311 ? 16.805 -5.638 -25.195 1.00 91.06 311 SER A O 1
ATOM 2443 N N . ILE A 1 312 ? 16.284 -3.462 -25.218 1.00 92.06 312 ILE A N 1
ATOM 2444 C CA . ILE A 1 312 ? 15.914 -3.394 -23.792 1.00 92.06 312 ILE A CA 1
ATOM 2445 C C . ILE A 1 312 ? 14.678 -4.257 -23.494 1.00 92.06 312 ILE A C 1
ATOM 2447 O O . ILE A 1 312 ? 14.645 -4.963 -22.482 1.00 92.06 312 ILE A O 1
ATOM 2451 N N . LEU A 1 313 ? 13.651 -4.191 -24.347 1.00 88.56 313 LEU A N 1
ATOM 2452 C CA . LEU A 1 313 ? 12.430 -4.988 -24.219 1.00 88.56 313 LEU A CA 1
ATOM 2453 C C . LEU A 1 313 ? 12.732 -6.484 -24.352 1.00 88.56 313 LEU A C 1
ATOM 2455 O O . LEU A 1 313 ? 12.215 -7.276 -23.563 1.00 88.56 313 LEU A O 1
ATOM 2459 N N . ASP A 1 314 ? 13.573 -6.861 -25.311 1.00 90.06 314 ASP A N 1
ATOM 2460 C CA . ASP A 1 314 ? 13.949 -8.248 -25.587 1.00 90.06 314 ASP A CA 1
ATOM 2461 C C . ASP A 1 314 ? 14.812 -8.826 -24.471 1.00 90.06 314 ASP A C 1
ATOM 2463 O O . ASP A 1 314 ? 14.479 -9.880 -23.930 1.00 90.06 314 ASP A O 1
ATOM 2467 N N . LEU A 1 315 ? 15.831 -8.090 -24.020 1.00 88.81 315 LEU A N 1
ATOM 2468 C CA . LEU A 1 315 ? 16.679 -8.498 -22.902 1.00 88.81 315 LEU A CA 1
ATOM 2469 C C . LEU A 1 315 ? 15.880 -8.644 -21.603 1.00 88.81 315 LEU A C 1
ATOM 2471 O O . LEU A 1 315 ? 16.091 -9.581 -20.832 1.00 88.81 315 LEU A O 1
ATOM 2475 N N . ARG A 1 316 ? 14.911 -7.750 -21.368 1.00 85.75 316 ARG A N 1
ATOM 2476 C CA . ARG A 1 316 ? 13.992 -7.863 -20.233 1.00 85.75 316 ARG A CA 1
ATOM 2477 C C . ARG A 1 316 ? 13.125 -9.113 -20.337 1.00 85.75 316 ARG A C 1
ATOM 2479 O O . ARG A 1 316 ? 13.000 -9.826 -19.344 1.00 85.75 316 ARG A O 1
ATOM 2486 N N . THR A 1 317 ? 12.496 -9.354 -21.488 1.00 81.19 317 THR A N 1
ATOM 2487 C CA . THR A 1 317 ? 11.640 -10.532 -21.693 1.00 81.19 317 THR A CA 1
ATOM 2488 C C . THR A 1 317 ? 12.447 -11.820 -21.542 1.00 81.19 317 THR A C 1
ATOM 2490 O O . THR A 1 317 ? 12.004 -12.729 -20.844 1.00 81.19 317 THR A O 1
ATOM 2493 N N . TYR A 1 318 ? 13.649 -11.870 -22.118 1.00 84.31 318 TYR A N 1
ATOM 2494 C CA . TYR A 1 318 ? 14.570 -12.994 -21.989 1.00 84.31 318 TYR A CA 1
ATOM 2495 C C . TYR A 1 318 ? 14.961 -13.244 -20.529 1.00 84.31 318 TYR A C 1
ATOM 2497 O O . TYR A 1 318 ? 14.740 -14.338 -20.016 1.00 84.31 318 TYR A O 1
ATOM 2505 N N . GLY A 1 319 ? 15.452 -12.219 -19.822 1.00 74.75 319 GLY A N 1
ATOM 2506 C CA . GLY A 1 319 ? 15.849 -12.342 -18.417 1.00 74.75 319 GLY A CA 1
ATOM 2507 C C . GLY A 1 319 ? 14.693 -12.765 -17.509 1.00 74.75 319 GLY A C 1
ATOM 2508 O O . GLY A 1 319 ? 14.872 -13.628 -16.656 1.00 74.75 319 GLY A O 1
ATOM 2509 N N . MET A 1 320 ? 13.484 -12.235 -17.740 1.00 69.56 320 MET A N 1
ATOM 2510 C CA . MET A 1 320 ? 12.285 -12.687 -17.028 1.00 69.56 320 MET A CA 1
ATOM 2511 C C . MET A 1 320 ? 11.966 -14.155 -17.320 1.00 69.56 320 MET A C 1
ATOM 2513 O O . MET A 1 320 ? 11.678 -14.890 -16.385 1.00 69.56 320 MET A O 1
ATOM 2517 N N . ARG A 1 321 ? 12.024 -14.598 -18.582 1.00 72.38 321 ARG A N 1
ATOM 2518 C CA . ARG A 1 321 ? 11.751 -15.997 -18.948 1.00 72.38 321 ARG A CA 1
ATOM 2519 C C . ARG A 1 321 ? 12.740 -16.955 -18.284 1.00 72.38 321 ARG A C 1
ATOM 2521 O O . ARG A 1 321 ? 12.322 -17.977 -17.754 1.00 72.38 321 ARG A O 1
ATOM 2528 N N . VAL A 1 322 ? 14.026 -16.603 -18.269 1.00 74.75 322 VAL A N 1
ATOM 2529 C CA . VAL A 1 322 ? 15.057 -17.377 -17.564 1.00 74.75 322 VAL A CA 1
ATOM 2530 C C . VAL A 1 322 ? 14.770 -17.410 -16.063 1.00 74.75 322 VAL A C 1
ATOM 2532 O O . VAL A 1 322 ? 14.755 -18.490 -15.490 1.00 74.75 322 VAL A O 1
ATOM 2535 N N . ALA A 1 323 ? 14.489 -16.268 -15.433 1.00 64.31 323 ALA A N 1
ATOM 2536 C CA . ALA A 1 323 ? 14.129 -16.202 -14.015 1.00 64.31 323 ALA A CA 1
ATOM 2537 C C . ALA A 1 323 ? 12.897 -17.053 -13.654 1.00 64.31 323 ALA A C 1
ATOM 2539 O O . ALA A 1 323 ? 12.920 -17.760 -12.653 1.00 64.31 323 ALA A O 1
ATOM 2540 N N . PHE A 1 324 ? 11.837 -17.015 -14.470 1.00 61.34 324 PHE A N 1
ATOM 2541 C CA . PHE A 1 324 ? 10.621 -17.805 -14.237 1.00 61.34 324 PHE A CA 1
ATOM 2542 C C . PHE A 1 324 ? 10.844 -19.310 -14.388 1.00 61.34 324 PHE A C 1
ATOM 2544 O O . PHE A 1 324 ? 10.249 -20.082 -13.644 1.00 61.34 324 PHE A O 1
ATOM 2551 N N . ASN A 1 325 ? 11.695 -19.715 -15.330 1.00 68.62 325 ASN A N 1
ATOM 2552 C CA . ASN A 1 325 ? 11.913 -21.125 -15.655 1.00 68.62 325 ASN A CA 1
ATOM 2553 C C . ASN A 1 325 ? 13.115 -21.738 -14.921 1.00 68.62 325 ASN A C 1
ATOM 2555 O O . ASN A 1 325 ? 13.381 -22.927 -15.077 1.00 68.62 325 ASN A O 1
ATOM 2559 N N . SER A 1 326 ? 13.863 -20.946 -14.151 1.00 64.06 326 SER A N 1
ATOM 2560 C 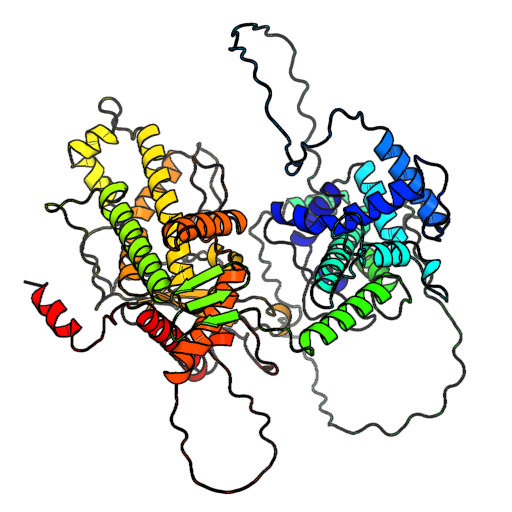CA . SER A 1 326 ? 15.011 -21.430 -13.382 1.00 64.06 326 SER A CA 1
ATOM 2561 C C . SER A 1 326 ? 14.596 -21.677 -11.937 1.00 64.06 326 SER A C 1
ATOM 2563 O O . SER A 1 326 ? 14.121 -20.769 -11.255 1.00 64.06 326 SER A O 1
ATOM 2565 N N . THR A 1 327 ? 14.825 -22.891 -11.438 1.00 52.81 327 THR A N 1
ATOM 2566 C CA . THR A 1 327 ? 14.623 -23.224 -10.023 1.00 52.81 327 THR A CA 1
ATOM 2567 C C . THR A 1 327 ? 15.663 -22.492 -9.180 1.00 52.81 327 THR A C 1
ATOM 2569 O O . THR A 1 327 ? 16.824 -22.891 -9.104 1.00 52.81 327 THR A O 1
ATOM 2572 N N . GLN A 1 328 ? 15.260 -21.387 -8.558 1.00 53.34 328 GLN A N 1
ATOM 2573 C CA . GLN A 1 328 ? 16.116 -20.655 -7.629 1.00 53.34 328 GLN A CA 1
ATOM 2574 C C . GLN A 1 328 ? 16.369 -21.495 -6.370 1.00 53.34 328 GLN A C 1
ATOM 2576 O O . GLN A 1 328 ? 15.453 -22.186 -5.909 1.00 53.34 328 GLN A O 1
ATOM 2581 N N . PRO A 1 329 ? 17.561 -21.399 -5.751 1.00 54.41 329 PRO A N 1
ATOM 2582 C CA . PRO A 1 329 ? 17.774 -21.928 -4.411 1.00 54.41 329 PRO A CA 1
ATOM 2583 C C . PRO A 1 329 ? 16.695 -21.377 -3.472 1.00 54.41 329 PRO A C 1
ATOM 2585 O O . PRO A 1 329 ? 16.465 -20.164 -3.419 1.00 54.41 329 PRO A O 1
ATOM 2588 N N . GLY A 1 330 ? 16.002 -22.262 -2.754 1.00 58.00 330 GLY A N 1
ATOM 2589 C CA . GLY A 1 330 ? 14.919 -21.872 -1.858 1.00 58.00 330 GLY A CA 1
ATOM 2590 C C . GLY A 1 330 ? 15.395 -20.831 -0.844 1.00 58.00 330 GLY A C 1
ATOM 2591 O O . GLY A 1 330 ? 16.280 -21.094 -0.038 1.00 58.00 330 GLY A O 1
ATOM 2592 N N . ALA A 1 331 ? 14.798 -19.635 -0.865 1.00 64.31 331 ALA A N 1
ATOM 2593 C CA . ALA A 1 331 ? 15.118 -18.576 0.096 1.00 64.31 331 ALA A CA 1
ATOM 2594 C C . ALA A 1 331 ? 14.594 -18.875 1.514 1.00 64.31 331 ALA A C 1
ATOM 2596 O O . ALA A 1 331 ? 14.934 -18.149 2.449 1.00 64.31 331 ALA A O 1
ATOM 2597 N N . VAL A 1 332 ? 13.746 -19.901 1.647 1.00 75.31 332 VAL A N 1
ATOM 2598 C CA . VAL A 1 332 ? 13.173 -20.374 2.906 1.00 75.31 332 VAL A CA 1
ATOM 2599 C C . VAL A 1 332 ? 13.723 -21.765 3.207 1.00 75.31 332 VAL A C 1
ATOM 2601 O O . VAL A 1 332 ? 13.549 -22.683 2.409 1.00 75.31 332 VAL A O 1
ATOM 2604 N N . GLY A 1 333 ? 14.354 -21.911 4.366 1.00 81.19 333 GLY A N 1
ATOM 2605 C CA . GLY A 1 333 ? 14.766 -23.184 4.945 1.00 81.19 333 GLY A CA 1
ATOM 2606 C C . GLY A 1 333 ? 14.033 -23.453 6.257 1.00 81.19 333 GLY A C 1
ATOM 2607 O O . GLY A 1 333 ? 13.417 -22.558 6.836 1.00 81.19 333 GLY A O 1
ATOM 2608 N N . TRP A 1 334 ? 14.124 -24.688 6.739 1.00 85.81 334 TRP A N 1
ATOM 2609 C CA . TRP A 1 334 ? 13.537 -25.105 8.010 1.00 85.81 334 TRP A CA 1
ATOM 2610 C C . TRP A 1 334 ? 14.560 -25.876 8.832 1.00 85.81 334 TRP A C 1
ATOM 2612 O O . TRP A 1 334 ? 15.271 -26.722 8.293 1.00 85.81 334 TRP A O 1
ATOM 2622 N N . VAL A 1 335 ? 14.613 -25.599 10.132 1.00 87.50 335 VAL A N 1
ATOM 2623 C CA . VAL A 1 335 ? 15.418 -26.357 11.096 1.00 87.50 335 VAL A CA 1
ATOM 2624 C C . VAL A 1 335 ? 14.463 -27.035 12.067 1.00 87.50 335 VAL A C 1
ATOM 2626 O O . VAL A 1 335 ? 13.712 -26.370 12.776 1.00 87.50 335 VAL A O 1
ATOM 2629 N N . GLY A 1 336 ? 14.472 -28.366 12.096 1.00 85.06 336 GLY A N 1
ATOM 2630 C CA . GLY A 1 336 ? 13.540 -29.124 12.928 1.00 85.06 336 GLY A CA 1
ATOM 2631 C C . GLY A 1 336 ? 12.066 -28.909 12.532 1.00 85.06 336 GLY A C 1
ATOM 2632 O O . GLY A 1 336 ? 11.775 -28.641 11.358 1.00 85.06 336 GLY A O 1
ATOM 2633 N N . PRO A 1 337 ? 11.120 -29.064 13.478 1.00 84.25 337 PRO A N 1
ATOM 2634 C CA . PRO A 1 337 ? 9.691 -29.011 13.180 1.00 84.25 337 PRO A CA 1
ATOM 2635 C C . PRO A 1 337 ? 9.163 -27.585 12.953 1.00 84.25 337 PRO A C 1
ATOM 2637 O O . PRO A 1 337 ? 8.277 -27.410 12.114 1.00 84.25 337 PRO A O 1
ATOM 2640 N N . ASP A 1 338 ? 9.717 -26.573 13.625 1.00 88.38 338 ASP A N 1
ATOM 2641 C CA . ASP A 1 338 ? 9.051 -25.281 13.832 1.00 88.38 338 ASP A CA 1
ATOM 2642 C C . ASP A 1 338 ? 9.923 -24.029 13.602 1.00 88.38 338 ASP A C 1
ATOM 2644 O O . ASP A 1 338 ? 9.401 -22.913 13.641 1.00 88.38 338 ASP A O 1
ATOM 2648 N N . ARG A 1 339 ? 11.232 -24.161 13.341 1.00 91.06 339 ARG A N 1
ATOM 2649 C CA . ARG A 1 339 ? 12.120 -23.008 13.106 1.00 91.06 339 ARG A CA 1
ATOM 2650 C C . ARG A 1 339 ? 12.244 -22.682 11.621 1.00 91.06 339 ARG A C 1
ATOM 2652 O O . ARG A 1 339 ? 12.735 -23.495 10.838 1.00 91.06 339 ARG A O 1
ATOM 2659 N N . LEU A 1 340 ? 11.849 -21.465 11.251 1.00 89.94 340 LEU A N 1
ATOM 2660 C CA . LEU A 1 340 ? 11.946 -20.925 9.896 1.00 89.94 340 LEU A CA 1
ATOM 2661 C C . LEU A 1 340 ? 13.264 -20.169 9.717 1.00 89.94 340 LEU A C 1
ATOM 2663 O O . LEU A 1 340 ? 13.615 -19.334 10.546 1.00 89.94 340 LEU A O 1
ATOM 2667 N N . LEU A 1 341 ? 13.951 -20.415 8.601 1.00 87.75 341 LEU A N 1
ATOM 2668 C CA . LEU A 1 341 ? 15.101 -19.645 8.132 1.00 87.75 341 LEU A CA 1
ATOM 2669 C C . LEU A 1 341 ? 14.716 -18.899 6.856 1.00 87.75 341 LEU A C 1
ATOM 2671 O O . LEU A 1 341 ? 14.314 -19.518 5.875 1.00 87.75 341 LEU A O 1
ATOM 2675 N N . TYR A 1 342 ? 14.865 -17.578 6.831 1.00 83.88 342 TYR A N 1
ATOM 2676 C CA . TYR A 1 342 ? 14.682 -16.782 5.619 1.00 83.88 342 TYR A CA 1
ATOM 2677 C C . TYR A 1 342 ? 15.749 -15.698 5.517 1.00 83.88 342 TYR A C 1
ATOM 2679 O O . TYR A 1 342 ? 15.679 -14.662 6.182 1.00 83.88 342 TYR A O 1
ATOM 2687 N N . ARG A 1 343 ? 16.732 -15.899 4.634 1.00 82.75 343 ARG A N 1
ATOM 2688 C CA . ARG A 1 343 ? 17.916 -15.028 4.519 1.00 82.75 343 ARG A CA 1
ATOM 2689 C C . ARG A 1 343 ? 18.608 -14.854 5.883 1.00 82.75 343 ARG A C 1
ATOM 2691 O O . ARG A 1 343 ? 19.175 -15.807 6.390 1.00 82.75 343 ARG A O 1
ATOM 2698 N N . GLN A 1 344 ? 18.560 -13.652 6.463 1.00 83.25 344 GLN A N 1
ATOM 2699 C CA . GLN A 1 344 ? 19.126 -13.335 7.783 1.00 83.25 344 GLN A CA 1
ATOM 2700 C C . GLN A 1 344 ? 18.107 -13.481 8.930 1.00 83.25 344 GLN A C 1
ATOM 2702 O O . GLN A 1 344 ? 18.445 -13.235 10.082 1.00 83.25 344 GLN A O 1
ATOM 2707 N N . LEU A 1 345 ? 16.851 -13.820 8.623 1.00 87.12 345 LEU A N 1
ATOM 2708 C CA . LEU A 1 345 ? 15.793 -14.025 9.610 1.00 87.12 345 LEU A CA 1
ATOM 2709 C C . LEU A 1 345 ? 15.771 -15.492 10.045 1.00 87.12 345 LEU A C 1
ATOM 2711 O O . LEU A 1 345 ? 15.876 -16.391 9.210 1.00 87.12 345 LEU A O 1
ATOM 2715 N N . SER A 1 346 ? 15.607 -15.720 11.342 1.00 90.88 346 SER A N 1
ATOM 2716 C CA . SER A 1 346 ? 15.510 -17.038 11.959 1.00 90.88 346 SER A CA 1
ATOM 2717 C C . SER A 1 346 ? 14.645 -16.973 13.214 1.00 90.88 346 SER A C 1
ATOM 2719 O O . SER A 1 346 ? 15.123 -16.536 14.257 1.00 90.88 346 SER A O 1
ATOM 2721 N N . PHE A 1 347 ? 13.406 -17.452 13.158 1.00 93.31 347 PHE A N 1
ATOM 2722 C CA . PHE A 1 347 ? 12.511 -17.501 14.321 1.00 93.31 347 PHE A CA 1
ATOM 2723 C C . PHE A 1 347 ? 11.649 -18.765 14.308 1.00 93.31 347 PHE A C 1
ATOM 2725 O O . PHE A 1 347 ? 11.470 -19.402 13.266 1.00 93.31 347 PHE A O 1
ATOM 2732 N N . THR A 1 348 ? 11.135 -19.155 15.471 1.00 93.56 348 THR A N 1
ATOM 2733 C CA . THR A 1 348 ? 10.213 -20.290 15.613 1.00 93.56 348 THR A CA 1
ATOM 2734 C C . THR A 1 348 ? 8.767 -19.870 15.366 1.00 93.56 348 THR A C 1
ATOM 2736 O O . THR A 1 348 ? 8.392 -18.706 15.535 1.00 93.56 348 THR A O 1
ATOM 2739 N N . THR A 1 349 ? 7.900 -20.819 15.008 1.00 91.81 349 THR A N 1
ATOM 2740 C CA . THR A 1 349 ? 6.456 -20.543 14.939 1.00 91.81 349 THR A CA 1
ATOM 2741 C C . THR A 1 349 ? 5.884 -20.137 16.298 1.00 91.81 349 THR A C 1
ATOM 2743 O O . THR A 1 349 ? 4.931 -19.364 16.343 1.00 91.81 349 THR A O 1
ATOM 2746 N N . GLY A 1 350 ? 6.466 -20.612 17.406 1.00 92.88 350 GLY A N 1
ATOM 2747 C CA . GLY A 1 350 ? 6.105 -20.180 18.759 1.00 92.88 350 GLY A CA 1
ATOM 2748 C C . GLY A 1 350 ? 6.407 -18.700 19.008 1.00 92.88 350 GLY A C 1
ATOM 2749 O O . GLY A 1 350 ? 5.542 -17.979 19.499 1.00 92.88 350 GLY A O 1
ATOM 2750 N N . GLU A 1 351 ? 7.584 -18.222 18.595 1.00 94.19 351 GLU A N 1
ATOM 2751 C CA . GLU A 1 351 ? 7.957 -16.799 18.661 1.00 94.19 351 GLU A CA 1
ATOM 2752 C C . GLU A 1 351 ? 7.020 -15.937 17.804 1.00 94.19 351 GLU A C 1
ATOM 2754 O O . GLU A 1 351 ? 6.568 -14.882 18.247 1.00 94.19 351 GLU A O 1
ATOM 2759 N N . LEU A 1 352 ? 6.650 -16.415 16.609 1.00 94.38 352 LEU A N 1
ATOM 2760 C CA . LEU A 1 352 ? 5.671 -15.743 15.751 1.00 94.38 352 LEU A CA 1
ATOM 2761 C C . LEU A 1 352 ? 4.293 -15.628 16.418 1.00 94.38 352 LEU A C 1
ATOM 2763 O O . LEU A 1 352 ? 3.719 -14.539 16.444 1.00 94.38 352 LEU A O 1
ATOM 2767 N N . ARG A 1 353 ? 3.768 -16.727 16.972 1.00 94.88 353 ARG A N 1
ATOM 2768 C CA . ARG A 1 353 ? 2.490 -16.730 17.705 1.00 94.88 353 ARG A CA 1
ATOM 2769 C C . ARG A 1 353 ? 2.551 -15.783 18.899 1.00 94.88 353 ARG A C 1
ATOM 2771 O O . ARG A 1 353 ? 1.679 -14.931 19.045 1.00 94.88 353 ARG A O 1
ATOM 2778 N N . GLY A 1 354 ? 3.607 -15.881 19.707 1.00 95.12 354 GLY A N 1
ATOM 2779 C CA . GLY A 1 354 ? 3.824 -15.019 20.868 1.00 95.12 354 GLY A CA 1
ATOM 2780 C C . GLY A 1 354 ? 3.855 -13.538 20.493 1.00 95.12 354 GLY A C 1
ATOM 2781 O O . GLY A 1 354 ? 3.217 -12.727 21.164 1.00 95.12 354 GLY A O 1
ATOM 2782 N N . TRP A 1 355 ? 4.510 -13.183 19.383 1.00 95.69 355 TRP A N 1
ATOM 2783 C CA . TRP A 1 355 ? 4.495 -11.818 18.859 1.00 95.69 355 TRP A CA 1
ATOM 2784 C C . TRP A 1 355 ? 3.088 -11.363 18.457 1.00 95.69 355 TRP A C 1
ATOM 2786 O O . TRP A 1 355 ? 2.664 -10.286 18.874 1.00 95.69 355 TRP A O 1
ATOM 2796 N N . VAL A 1 356 ? 2.352 -12.167 17.684 1.00 96.00 356 VAL A N 1
ATOM 2797 C CA . VAL A 1 356 ? 0.996 -11.820 17.223 1.00 96.00 356 VAL A CA 1
ATOM 2798 C C . VAL A 1 356 ? 0.030 -11.624 18.396 1.00 96.00 356 VAL A C 1
ATOM 2800 O O . VAL A 1 356 ? -0.702 -10.630 18.426 1.00 96.00 356 VAL A O 1
ATOM 2803 N N . HIS A 1 357 ? 0.056 -12.514 19.390 1.00 95.62 357 HIS A N 1
ATOM 2804 C CA . HIS A 1 357 ? -0.771 -12.392 20.598 1.00 95.62 357 HIS A CA 1
ATOM 2805 C C . HIS A 1 357 ? -0.367 -11.185 21.445 1.00 95.62 357 HIS A C 1
ATOM 2807 O O . HIS A 1 357 ? -1.225 -10.398 21.838 1.00 95.62 357 HIS A O 1
ATOM 2813 N N . SER A 1 358 ? 0.936 -10.956 21.636 1.00 95.44 358 SER A N 1
ATOM 2814 C CA . SER A 1 358 ? 1.442 -9.781 22.364 1.00 95.44 358 SER A CA 1
ATOM 2815 C C . SER A 1 358 ? 1.066 -8.466 21.672 1.00 95.44 358 SER A C 1
ATOM 2817 O O . SER A 1 358 ? 0.720 -7.486 22.329 1.00 95.44 358 SER A O 1
ATOM 2819 N N . LEU A 1 359 ? 1.095 -8.431 20.335 1.00 96.25 359 LEU A N 1
ATOM 2820 C CA . LEU A 1 359 ? 0.662 -7.274 19.553 1.00 96.25 359 LEU A CA 1
ATOM 2821 C C . LEU A 1 359 ? -0.857 -7.066 19.650 1.00 96.25 359 LEU A C 1
ATOM 2823 O O . LEU A 1 359 ? -1.304 -5.921 19.726 1.00 96.25 359 LEU A O 1
ATOM 2827 N N . THR A 1 360 ? -1.636 -8.153 19.680 1.00 96.38 360 THR A N 1
ATOM 2828 C CA . THR A 1 360 ? -3.094 -8.117 19.877 1.00 96.38 360 THR A CA 1
ATOM 2829 C C . THR A 1 360 ? -3.431 -7.531 21.245 1.00 96.38 360 THR A C 1
ATOM 2831 O O . THR A 1 360 ? -4.196 -6.569 21.310 1.00 96.38 360 THR A O 1
ATOM 2834 N N . GLN A 1 361 ? -2.780 -8.017 22.306 1.00 95.88 361 GLN A N 1
ATOM 2835 C CA . GLN A 1 361 ? -2.935 -7.493 23.663 1.00 95.88 361 GLN A CA 1
ATOM 2836 C C . GLN A 1 361 ? -2.535 -6.017 23.745 1.00 95.88 361 GLN A C 1
ATOM 2838 O O . GLN A 1 361 ? -3.307 -5.193 24.219 1.00 95.88 361 GLN A O 1
ATOM 2843 N N . ALA A 1 362 ? -1.382 -5.635 23.185 1.00 96.06 362 ALA A N 1
ATOM 2844 C CA . ALA A 1 362 ? -0.948 -4.238 23.178 1.00 96.06 362 ALA A CA 1
ATOM 2845 C C . ALA A 1 362 ? -1.934 -3.312 22.441 1.00 96.06 362 ALA A C 1
ATOM 2847 O O . ALA A 1 362 ? -2.071 -2.140 22.789 1.00 96.06 362 ALA A O 1
ATOM 2848 N N . CYS A 1 363 ? -2.612 -3.813 21.404 1.00 96.56 363 CYS A N 1
ATOM 2849 C CA . CYS A 1 363 ? -3.643 -3.071 20.685 1.00 96.56 363 CYS A CA 1
ATOM 2850 C C . CYS A 1 363 ? -4.931 -2.943 21.519 1.00 96.56 363 CYS A C 1
ATOM 2852 O O . CYS A 1 363 ? -5.512 -1.858 21.565 1.00 96.56 363 CYS A O 1
ATOM 2854 N N . GLN A 1 364 ? -5.326 -4.009 22.224 1.00 95.94 364 GLN A N 1
ATOM 2855 C CA . GLN A 1 364 ? -6.449 -4.016 23.169 1.00 95.94 364 GLN A CA 1
ATOM 2856 C C . GLN A 1 364 ? -6.216 -3.077 24.357 1.00 95.94 364 GLN A C 1
ATOM 2858 O O . GLN A 1 364 ? -7.103 -2.288 24.676 1.00 95.94 364 GLN A O 1
ATOM 2863 N N . ASP A 1 365 ? -5.033 -3.109 24.969 1.00 95.69 365 ASP A N 1
ATOM 2864 C CA . ASP A 1 365 ? -4.674 -2.256 26.106 1.00 95.69 365 ASP A CA 1
ATOM 2865 C C . ASP A 1 365 ? -4.670 -0.781 25.703 1.00 95.69 365 ASP A C 1
ATOM 2867 O O . ASP A 1 365 ? -5.253 0.065 26.381 1.00 95.69 365 ASP A O 1
ATOM 2871 N N . LEU A 1 366 ? -4.068 -0.467 24.553 1.00 96.88 366 LEU A N 1
ATOM 2872 C CA . LEU A 1 366 ? -4.036 0.894 24.026 1.00 96.88 366 LEU A CA 1
ATOM 2873 C C . LEU A 1 366 ? -5.449 1.405 23.702 1.00 96.88 366 LEU A C 1
ATOM 2875 O O . LEU A 1 366 ? -5.774 2.553 24.000 1.00 96.88 366 LEU A O 1
ATOM 2879 N N . LEU A 1 367 ? -6.307 0.563 23.120 1.00 97.12 367 LEU A N 1
ATOM 2880 C CA . LEU A 1 367 ? -7.699 0.926 22.871 1.00 97.12 367 LEU A CA 1
ATOM 2881 C C . LEU A 1 367 ? -8.465 1.141 24.180 1.00 97.12 367 LEU A C 1
ATOM 2883 O O . LEU A 1 367 ? -9.153 2.147 24.329 1.00 97.12 367 LEU A O 1
ATOM 2887 N N . SER A 1 368 ? -8.328 0.219 25.127 1.00 95.62 368 SER A N 1
ATOM 2888 C CA . SER A 1 368 ? -9.113 0.199 26.359 1.00 95.62 368 SER A CA 1
ATOM 2889 C C . SER A 1 368 ? -8.714 1.326 27.305 1.00 95.62 368 SER A C 1
ATOM 2891 O O . SER A 1 368 ? -9.573 2.091 27.739 1.00 95.62 368 SER A O 1
ATOM 2893 N N . TYR A 1 369 ? -7.423 1.472 27.598 1.00 94.75 369 TYR A N 1
ATOM 2894 C CA . TYR A 1 369 ? -6.945 2.365 28.655 1.00 94.75 369 TYR A CA 1
ATOM 2895 C C . TYR A 1 369 ? -6.552 3.752 28.138 1.00 94.75 369 TYR A C 1
ATOM 2897 O O . TYR A 1 369 ? -6.923 4.756 28.745 1.00 94.75 369 TYR A O 1
ATOM 2905 N N . ASP A 1 370 ? -5.861 3.837 26.997 1.00 94.38 370 ASP A N 1
ATOM 2906 C CA . ASP A 1 370 ? -5.342 5.118 26.490 1.00 94.38 370 ASP A CA 1
ATOM 2907 C C . ASP A 1 370 ? -6.363 5.893 25.636 1.00 94.38 370 ASP A C 1
ATOM 2909 O O . ASP A 1 370 ? -6.268 7.122 25.541 1.00 94.38 370 ASP A O 1
ATOM 2913 N N . ILE A 1 371 ? -7.305 5.191 24.987 1.00 96.62 371 ILE A N 1
ATOM 2914 C CA . ILE A 1 371 ? -8.242 5.773 24.007 1.00 96.62 371 ILE A CA 1
ATOM 2915 C C . ILE A 1 371 ? -9.686 5.798 24.527 1.00 96.62 371 ILE A C 1
ATOM 2917 O O . ILE A 1 371 ? -10.342 6.835 24.444 1.00 96.62 371 ILE A O 1
ATOM 2921 N N . LEU A 1 372 ? -10.205 4.681 25.041 1.00 95.88 372 LEU A N 1
ATOM 2922 C CA . LEU A 1 372 ? -11.571 4.589 25.574 1.00 95.88 372 LEU A CA 1
ATOM 2923 C C . LEU A 1 372 ? -11.656 4.935 27.070 1.00 95.88 372 LEU A C 1
ATOM 2925 O O . LEU A 1 372 ? -12.761 5.118 27.586 1.00 95.88 372 LEU A O 1
ATOM 2929 N N . TYR A 1 373 ? -10.510 5.055 27.750 1.00 94.31 373 TYR A N 1
ATOM 2930 C CA . TYR A 1 373 ? -10.397 5.389 29.175 1.00 94.31 373 TYR A CA 1
ATOM 2931 C C . TYR A 1 373 ? -11.210 4.462 30.088 1.00 94.31 373 TYR A C 1
ATOM 2933 O O . TYR A 1 373 ? -11.837 4.917 31.048 1.00 94.31 373 TYR A O 1
ATOM 2941 N N . LEU A 1 374 ? -11.245 3.171 29.757 1.00 92.06 374 LEU A N 1
ATOM 2942 C CA . LEU A 1 374 ? -11.985 2.144 30.484 1.00 92.06 374 LEU A CA 1
ATOM 2943 C C . LEU A 1 374 ? -11.327 1.821 31.827 1.00 92.06 374 LEU A C 1
ATOM 2945 O O . LEU A 1 374 ? -10.116 1.945 32.009 1.00 92.06 374 LEU A O 1
ATOM 2949 N N . SER A 1 375 ? -12.149 1.357 32.759 1.00 87.81 375 SER A N 1
ATOM 2950 C CA . SER A 1 375 ? -11.726 0.827 34.054 1.00 87.81 375 SER A CA 1
ATOM 2951 C C . SER A 1 375 ? -12.606 -0.361 34.433 1.00 87.81 375 SER A C 1
ATOM 2953 O O . SER A 1 375 ? -13.621 -0.616 33.785 1.00 87.81 375 SER A O 1
ATOM 2955 N N . THR A 1 376 ? -12.266 -1.063 35.513 1.00 81.88 376 THR A N 1
ATOM 2956 C CA . THR A 1 376 ? -13.086 -2.167 36.045 1.00 81.88 376 THR A CA 1
ATOM 2957 C C . THR A 1 376 ? -14.527 -1.751 36.350 1.00 81.88 376 THR A C 1
ATOM 2959 O O . THR A 1 376 ? -15.438 -2.556 36.217 1.00 81.88 376 THR A O 1
ATOM 2962 N N . MET A 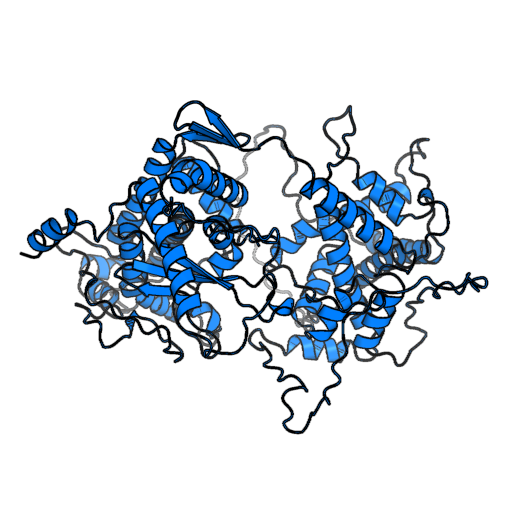1 377 ? -14.748 -0.485 36.713 1.00 77.94 377 MET A N 1
ATOM 2963 C CA . MET A 1 377 ? -16.078 0.074 36.994 1.00 77.94 377 MET A CA 1
ATOM 2964 C C . MET A 1 377 ? -16.809 0.564 35.737 1.00 77.94 377 MET A C 1
ATOM 2966 O O . MET A 1 377 ? -17.978 0.928 35.800 1.00 77.94 377 MET A O 1
ATOM 2970 N N . THR A 1 378 ? -16.120 0.635 34.597 1.00 82.19 378 THR A N 1
ATOM 2971 C CA . THR A 1 378 ? -16.652 1.199 33.351 1.00 82.19 378 THR A CA 1
ATOM 2972 C C . THR A 1 378 ? -16.166 0.389 32.145 1.00 82.19 378 THR A C 1
ATOM 2974 O O . THR A 1 378 ? -15.333 0.878 31.369 1.00 82.19 378 THR A O 1
ATOM 2977 N N . PRO A 1 379 ? -16.656 -0.855 31.985 1.00 88.06 379 PRO A N 1
ATOM 2978 C CA . PRO A 1 379 ? -16.240 -1.732 30.897 1.00 88.06 379 PRO A CA 1
ATOM 2979 C C . PRO A 1 379 ? -16.661 -1.188 29.525 1.00 88.06 379 PRO A C 1
ATOM 2981 O O . PRO A 1 379 ? -17.512 -0.300 29.407 1.00 88.06 379 PRO A O 1
ATOM 2984 N N . ALA A 1 380 ? -16.049 -1.727 28.468 1.00 87.81 380 ALA A N 1
ATOM 2985 C CA . ALA A 1 380 ? -16.467 -1.430 27.103 1.00 87.81 380 ALA A CA 1
ATOM 2986 C C . ALA A 1 380 ? -17.905 -1.927 26.872 1.00 87.81 380 ALA A C 1
ATOM 2988 O O . ALA A 1 380 ? -18.240 -3.027 27.317 1.00 87.81 380 ALA A O 1
ATOM 2989 N N . PRO A 1 381 ? -18.733 -1.184 26.122 1.00 92.88 381 PRO A N 1
ATOM 2990 C CA . PRO A 1 381 ? -20.002 -1.702 25.632 1.00 92.88 381 PRO A C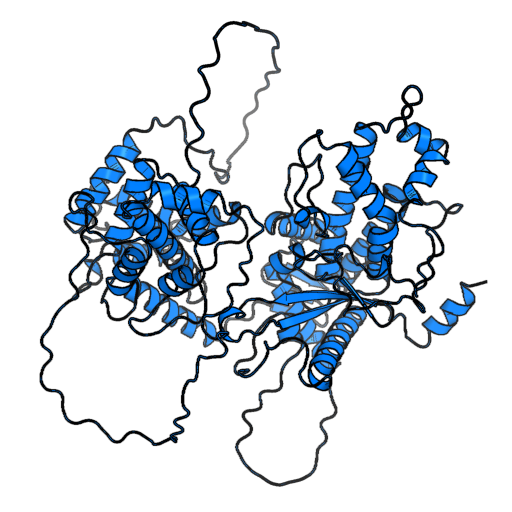A 1
ATOM 2991 C C . PRO A 1 381 ? -19.808 -3.002 24.835 1.00 92.88 381 PRO A C 1
ATOM 2993 O O . PRO A 1 381 ? -18.897 -3.105 24.006 1.00 92.88 381 PRO A O 1
ATOM 2996 N N . VAL A 1 382 ? -20.673 -3.987 25.082 1.00 92.19 382 VAL A N 1
ATOM 2997 C CA . VAL A 1 382 ? -20.616 -5.305 24.433 1.00 92.19 382 VAL A CA 1
ATOM 2998 C C . VAL A 1 382 ? -21.045 -5.190 22.969 1.00 92.19 382 VAL A C 1
ATOM 3000 O O . VAL A 1 382 ? -22.019 -4.513 22.648 1.00 92.19 382 VAL A O 1
ATOM 3003 N N . ILE A 1 383 ? -20.321 -5.857 22.068 1.00 94.06 383 ILE A N 1
ATOM 3004 C CA . ILE A 1 383 ? -20.701 -5.945 20.654 1.00 94.06 383 ILE A CA 1
ATOM 3005 C C . ILE A 1 383 ? -21.719 -7.085 20.492 1.00 94.06 383 ILE A C 1
ATOM 3007 O O . ILE A 1 383 ? -21.398 -8.218 20.862 1.00 94.06 383 ILE A O 1
ATOM 3011 N N . PRO A 1 384 ? -22.906 -6.833 19.911 1.00 93.81 384 PRO A N 1
ATOM 3012 C CA . PRO A 1 384 ? -23.949 -7.843 19.747 1.00 93.81 384 PRO A CA 1
ATOM 3013 C C . PRO A 1 384 ? -23.662 -8.742 18.534 1.00 93.81 384 PRO A C 1
ATOM 3015 O O . PRO A 1 384 ? -24.329 -8.682 17.508 1.00 93.81 384 PRO A O 1
ATOM 3018 N N . TRP A 1 385 ? -22.615 -9.559 18.627 1.00 92.88 385 TRP A N 1
ATOM 3019 C CA . TRP A 1 385 ? -22.062 -10.293 17.489 1.00 92.88 385 TRP A CA 1
ATOM 3020 C C . TRP A 1 385 ? -23.021 -11.262 16.794 1.00 92.88 385 TRP A C 1
ATOM 3022 O O . TRP A 1 385 ? -22.942 -11.402 15.577 1.00 92.88 385 TRP A O 1
ATOM 3032 N N . SER A 1 386 ? -23.904 -11.920 17.544 1.00 90.56 386 SER A N 1
ATOM 3033 C CA . SER A 1 386 ? -24.897 -12.858 17.004 1.00 90.56 386 SER A CA 1
ATOM 3034 C C . SER A 1 386 ? -25.987 -12.167 16.186 1.00 90.56 386 SER A C 1
ATOM 3036 O O . SER A 1 386 ? -26.581 -12.792 15.314 1.00 90.56 386 SER A O 1
ATOM 3038 N N . THR A 1 387 ? -26.233 -10.881 16.443 1.00 91.06 387 THR A N 1
ATOM 3039 C CA . THR A 1 387 ? -27.245 -10.071 15.755 1.00 91.06 387 THR A CA 1
ATOM 3040 C C . THR A 1 387 ? -26.622 -8.963 14.908 1.00 91.06 387 THR A C 1
ATOM 3042 O O . THR A 1 387 ? -27.338 -8.063 14.474 1.00 91.06 387 THR A O 1
ATOM 3045 N N . LEU A 1 388 ? -25.297 -8.978 14.706 1.00 91.44 388 LEU A N 1
ATOM 3046 C CA . LEU A 1 388 ? -24.637 -8.040 13.804 1.00 91.44 388 LEU A CA 1
ATOM 3047 C C . LEU A 1 388 ? -25.102 -8.331 12.384 1.00 91.44 388 LEU A C 1
ATOM 3049 O O . LEU A 1 388 ? -24.791 -9.376 11.814 1.00 91.44 388 LEU A O 1
ATOM 3053 N N . ALA A 1 389 ? -25.832 -7.379 11.828 1.00 90.88 389 ALA A N 1
ATOM 3054 C CA . ALA A 1 389 ? -26.301 -7.425 10.465 1.00 90.88 389 ALA A CA 1
ATOM 3055 C C . ALA A 1 389 ? -25.462 -6.499 9.586 1.00 90.88 389 ALA A C 1
ATOM 3057 O O . ALA A 1 389 ? -25.031 -5.425 10.012 1.00 90.88 389 ALA A O 1
ATOM 3058 N N . ASP A 1 390 ? -25.254 -6.927 8.349 1.00 90.56 390 ASP A N 1
ATOM 3059 C CA . ASP A 1 390 ? -24.657 -6.111 7.308 1.00 90.56 390 ASP A CA 1
ATOM 3060 C C . ASP A 1 390 ? -25.400 -6.355 5.991 1.00 90.56 390 ASP A C 1
ATOM 3062 O O . ASP A 1 390 ? -25.816 -7.480 5.699 1.00 90.56 390 ASP A O 1
ATOM 3066 N N . ASP A 1 391 ? -25.586 -5.299 5.204 1.00 84.56 391 ASP A N 1
ATOM 3067 C CA . ASP A 1 391 ? -26.054 -5.385 3.823 1.00 84.56 391 ASP A CA 1
ATOM 3068 C C . ASP A 1 391 ? -24.904 -4.991 2.877 1.00 84.56 391 ASP A C 1
ATOM 3070 O O . ASP A 1 391 ? -24.530 -3.810 2.782 1.00 84.56 391 ASP A O 1
ATOM 3074 N N . PRO A 1 392 ? -24.278 -5.969 2.193 1.00 80.38 392 PRO A N 1
ATOM 3075 C CA . PRO A 1 392 ? -23.233 -5.702 1.212 1.00 80.38 392 PRO A CA 1
ATOM 3076 C C . PRO A 1 392 ? -23.728 -4.983 -0.050 1.00 80.38 392 PRO A C 1
ATOM 3078 O O . PRO A 1 392 ? -22.907 -4.366 -0.730 1.00 80.38 392 PRO A O 1
ATOM 3081 N N . LEU A 1 393 ? -25.024 -5.069 -0.373 1.00 78.75 393 LEU A N 1
ATOM 3082 C CA . LEU A 1 393 ? -25.615 -4.499 -1.588 1.00 78.75 393 LEU A CA 1
ATOM 3083 C C . LEU A 1 393 ? -25.989 -3.025 -1.423 1.00 78.75 393 LEU A C 1
ATOM 3085 O O . LEU A 1 393 ? -26.075 -2.304 -2.415 1.00 78.75 393 LEU A O 1
ATOM 3089 N N . GLU A 1 394 ? -26.154 -2.561 -0.187 1.00 82.31 394 GLU A N 1
ATOM 3090 C CA . GLU A 1 394 ? -26.444 -1.161 0.093 1.00 82.31 394 GLU A CA 1
ATOM 3091 C C . GLU A 1 394 ? -25.293 -0.257 -0.389 1.00 82.31 394 GLU A C 1
ATOM 3093 O O . GLU A 1 394 ? -24.130 -0.378 0.032 1.00 82.31 394 GLU A O 1
ATOM 3098 N N . ALA A 1 395 ? -25.637 0.646 -1.310 1.00 79.38 395 ALA A N 1
ATOM 3099 C CA . ALA A 1 395 ? -24.723 1.497 -2.069 1.00 79.38 395 ALA A CA 1
ATOM 3100 C C . ALA A 1 395 ? -24.754 2.966 -1.621 1.00 79.38 395 ALA A C 1
ATOM 3102 O O . ALA A 1 395 ? -23.907 3.751 -2.044 1.00 79.38 395 ALA A O 1
ATOM 3103 N N . SER A 1 396 ? -25.682 3.340 -0.736 1.00 85.25 396 SER A N 1
ATOM 3104 C CA . SER A 1 396 ? -25.872 4.715 -0.276 1.00 85.25 396 SER A CA 1
ATOM 3105 C C . SER A 1 396 ? -24.579 5.335 0.249 1.00 85.25 396 SER A C 1
ATOM 3107 O O . SER A 1 396 ? -23.818 4.715 1.000 1.00 85.25 396 SER A O 1
ATOM 3109 N N . ALA A 1 397 ? -24.323 6.589 -0.128 1.00 87.12 397 ALA A N 1
ATOM 3110 C CA . ALA A 1 397 ? -23.149 7.321 0.326 1.00 87.12 397 ALA A CA 1
ATOM 3111 C C . ALA A 1 397 ? -23.158 7.466 1.858 1.00 87.12 397 ALA A C 1
ATOM 3113 O O . ALA A 1 397 ? -24.169 7.808 2.464 1.00 87.12 397 ALA A O 1
ATOM 3114 N N . GLY A 1 398 ? -22.015 7.205 2.495 1.00 86.25 398 GLY A N 1
ATOM 3115 C CA . GLY A 1 398 ? -21.880 7.208 3.952 1.00 86.25 398 GLY A CA 1
ATOM 3116 C C . GLY A 1 398 ? -22.296 5.904 4.638 1.00 86.25 398 GLY A C 1
ATOM 3117 O O . GLY A 1 398 ? -22.024 5.758 5.830 1.00 86.25 398 GLY A O 1
ATOM 3118 N N . TRP A 1 399 ? -22.875 4.940 3.913 1.00 89.12 399 TRP A N 1
ATOM 3119 C CA . TRP A 1 399 ? -23.293 3.663 4.487 1.00 89.12 399 TRP A CA 1
ATOM 3120 C C . TRP A 1 399 ? -22.124 2.842 5.047 1.00 89.12 399 TRP A C 1
ATOM 3122 O O . TRP A 1 399 ? -21.037 2.764 4.466 1.00 89.12 399 TRP A O 1
ATOM 3132 N N . SER A 1 400 ? -22.374 2.202 6.185 1.00 91.50 400 SER A N 1
ATOM 3133 C CA . SER A 1 400 ? -21.514 1.234 6.864 1.00 91.50 400 SER A CA 1
ATOM 3134 C C . SER A 1 400 ? -22.417 0.314 7.686 1.00 91.50 400 SER A C 1
ATOM 3136 O O . SER A 1 400 ? -23.486 0.753 8.105 1.00 91.50 400 SER A O 1
ATOM 3138 N N . PHE A 1 401 ? -21.979 -0.910 7.993 1.00 93.06 401 PHE A N 1
ATOM 3139 C CA . PHE A 1 401 ? -22.756 -1.866 8.803 1.00 93.06 401 PHE A CA 1
ATOM 3140 C C . PHE A 1 401 ? -23.157 -1.308 10.183 1.00 93.06 401 PHE A C 1
ATOM 3142 O O . PHE A 1 401 ? -24.140 -1.731 10.780 1.00 93.06 401 PHE A O 1
ATOM 3149 N N . LEU A 1 402 ? -22.432 -0.301 10.688 1.00 93.94 402 LEU A N 1
ATOM 3150 C CA . LEU A 1 402 ? -22.781 0.419 11.918 1.00 93.94 402 LEU A CA 1
ATOM 3151 C C . LEU A 1 402 ? -24.133 1.154 11.846 1.00 93.94 402 LEU A C 1
ATOM 3153 O O . LEU A 1 402 ? -24.684 1.490 12.891 1.00 93.94 402 LEU A O 1
ATOM 3157 N N . LEU A 1 403 ? -24.634 1.437 10.639 1.00 92.62 403 LEU A N 1
ATOM 3158 C CA . LEU A 1 403 ? -25.906 2.120 10.384 1.00 92.62 403 LEU A CA 1
ATOM 3159 C C . LEU A 1 403 ? -27.056 1.147 10.081 1.00 92.62 403 LEU A C 1
ATOM 3161 O O . LEU A 1 403 ? -28.181 1.597 9.871 1.00 92.62 403 LEU A O 1
ATOM 3165 N N . ASP A 1 404 ? -26.790 -0.162 10.061 1.00 92.75 404 ASP A N 1
ATOM 3166 C CA . ASP A 1 404 ? -27.810 -1.170 9.792 1.00 92.75 404 ASP A CA 1
ATOM 3167 C C . ASP A 1 404 ? -28.828 -1.231 10.937 1.00 92.75 404 ASP A C 1
ATOM 3169 O O . ASP A 1 404 ? -28.485 -1.525 12.085 1.00 92.75 404 ASP A O 1
ATOM 3173 N N . SER A 1 405 ? -30.095 -0.958 10.617 1.00 92.44 405 SER A N 1
ATOM 3174 C CA . SER A 1 405 ? -31.190 -0.875 11.589 1.00 92.44 405 SER A CA 1
ATOM 3175 C C . SER A 1 405 ? -31.515 -2.208 12.262 1.00 92.44 405 SER A C 1
ATOM 3177 O O . SER A 1 405 ? -32.131 -2.213 13.328 1.00 92.44 405 SER A O 1
ATOM 3179 N N . ARG A 1 406 ? -31.093 -3.336 11.676 1.00 93.38 406 ARG A N 1
ATOM 3180 C CA . ARG A 1 406 ? -31.267 -4.675 12.256 1.00 93.38 406 ARG A CA 1
ATOM 3181 C C . ARG A 1 406 ? -30.319 -4.911 13.434 1.00 93.38 406 ARG A C 1
ATOM 3183 O O . ARG A 1 406 ? -30.621 -5.727 14.301 1.00 93.38 406 ARG A O 1
ATOM 3190 N N . THR A 1 407 ? -29.198 -4.187 13.495 1.00 92.81 407 THR A N 1
ATOM 3191 C CA . THR A 1 407 ? -28.250 -4.273 14.609 1.00 92.81 407 THR A CA 1
ATOM 3192 C C . THR A 1 407 ? -28.673 -3.341 15.745 1.00 92.81 407 THR A C 1
ATOM 3194 O O . THR A 1 407 ? -28.563 -2.118 15.652 1.00 92.81 407 THR A O 1
ATOM 3197 N N . LEU A 1 408 ? -29.085 -3.918 16.875 1.00 93.38 408 LEU A N 1
ATOM 3198 C CA . LEU A 1 408 ? -29.418 -3.163 18.084 1.00 93.38 408 LEU A CA 1
ATOM 3199 C C . LEU A 1 408 ? -28.166 -2.910 18.935 1.00 93.38 408 LEU A C 1
ATOM 3201 O O . LEU A 1 408 ? -27.778 -3.722 19.774 1.00 93.38 408 LEU A O 1
ATOM 3205 N N . TRP A 1 409 ? -27.523 -1.762 18.722 1.00 93.75 409 TRP A N 1
ATOM 3206 C CA . TRP A 1 409 ? -26.373 -1.341 19.525 1.00 93.75 409 TRP A CA 1
ATOM 3207 C C . TRP A 1 409 ? -26.792 -0.953 20.954 1.00 93.75 409 TRP A C 1
ATOM 3209 O O . TRP A 1 409 ? -27.748 -0.193 21.117 1.00 93.75 409 TRP A O 1
ATOM 3219 N N . PRO A 1 410 ? -26.054 -1.372 22.003 1.00 94.25 410 PRO A N 1
ATOM 3220 C CA . PRO A 1 410 ? -26.423 -1.070 23.391 1.00 94.25 410 PRO A CA 1
ATOM 3221 C C . PRO A 1 410 ? -26.229 0.407 23.757 1.00 94.25 410 PRO A C 1
ATOM 3223 O O . PRO A 1 410 ? -26.781 0.887 24.743 1.00 94.25 410 PRO A O 1
ATOM 3226 N N . VAL A 1 411 ? -25.423 1.138 22.981 1.00 94.50 411 VAL A N 1
ATOM 3227 C CA . VAL A 1 411 ? -25.165 2.568 23.169 1.00 94.50 411 VAL A CA 1
ATOM 3228 C C . VAL A 1 411 ? -25.068 3.286 21.827 1.00 94.50 411 VAL A C 1
ATOM 3230 O O . VAL A 1 411 ? -24.715 2.701 20.802 1.00 94.50 411 VAL A O 1
ATOM 3233 N N . ASN A 1 412 ? -25.303 4.598 21.841 1.00 94.25 412 ASN A N 1
ATOM 3234 C CA . ASN A 1 412 ? -25.046 5.444 20.681 1.00 94.25 412 ASN A CA 1
ATOM 3235 C C . ASN A 1 412 ? -23.538 5.719 20.544 1.00 94.25 412 ASN A C 1
ATOM 3237 O O . ASN A 1 412 ? -23.018 6.660 21.147 1.00 94.25 412 ASN A O 1
ATOM 3241 N N . GLY A 1 413 ? -22.838 4.923 19.733 1.00 91.94 413 GLY A N 1
ATOM 3242 C CA . GLY A 1 413 ? -21.384 5.039 19.551 1.00 91.94 413 GLY A CA 1
ATOM 3243 C C . GLY A 1 413 ? -20.908 6.419 19.083 1.00 91.94 413 GLY A C 1
ATOM 3244 O O . GLY A 1 413 ? -19.863 6.892 19.523 1.00 91.94 413 GLY A O 1
ATOM 3245 N N . ALA A 1 414 ? -21.722 7.140 18.302 1.00 90.31 414 ALA A N 1
ATOM 3246 C CA . ALA A 1 414 ? -21.389 8.482 17.816 1.00 90.31 414 ALA A CA 1
ATOM 3247 C C . ALA A 1 414 ? -21.354 9.562 18.915 1.00 90.31 414 ALA A C 1
ATOM 3249 O O . ALA A 1 414 ? -20.824 10.658 18.682 1.00 90.31 414 ALA A O 1
ATOM 3250 N N . LYS A 1 415 ? -21.944 9.276 20.084 1.00 93.62 415 LYS A N 1
ATOM 3251 C CA . LYS A 1 415 ? -21.983 10.169 21.252 1.00 93.62 415 LYS A CA 1
ATOM 3252 C C . LYS A 1 415 ? -21.305 9.585 22.494 1.00 93.62 415 LYS A C 1
ATOM 3254 O O . LYS A 1 415 ? -20.856 10.341 23.345 1.00 93.62 415 LYS A O 1
ATOM 3259 N N . TRP A 1 416 ? -21.158 8.266 22.575 1.00 94.88 416 TRP A N 1
ATOM 3260 C CA . TRP A 1 416 ? -20.727 7.569 23.785 1.00 94.88 416 TRP A CA 1
ATOM 3261 C C . TRP A 1 416 ? -19.424 8.121 24.387 1.00 94.88 416 TRP A C 1
ATOM 3263 O O . TRP A 1 416 ? -19.394 8.494 25.559 1.00 94.88 416 TRP A O 1
ATOM 3273 N N . LEU A 1 417 ? -18.357 8.244 23.588 1.00 94.56 417 LEU A N 1
ATOM 3274 C CA . LEU A 1 417 ? -17.061 8.689 24.109 1.00 94.56 417 LEU A CA 1
ATOM 3275 C C . LEU A 1 417 ? -17.036 10.194 24.425 1.00 94.56 417 LEU A C 1
ATOM 3277 O O . LEU A 1 417 ? -16.422 10.605 25.407 1.00 94.56 417 LEU A O 1
ATOM 3281 N N . ILE A 1 418 ? -17.718 11.024 23.628 1.00 92.19 418 ILE A N 1
ATOM 3282 C CA . ILE A 1 418 ? -17.777 12.472 23.883 1.00 92.19 418 ILE A CA 1
ATOM 3283 C C . ILE A 1 418 ? -18.609 12.795 25.125 1.00 92.19 418 ILE A C 1
ATOM 3285 O O . ILE A 1 418 ? -18.213 13.655 25.913 1.00 92.19 418 ILE A O 1
ATOM 3289 N N . ASP A 1 419 ? -19.720 12.088 25.328 1.00 93.00 419 ASP A N 1
ATOM 3290 C CA . ASP A 1 419 ? -20.552 12.240 26.517 1.00 93.00 419 ASP A CA 1
ATOM 3291 C C . ASP A 1 419 ? -19.758 11.812 27.750 1.00 93.00 419 ASP A C 1
ATOM 3293 O O . ASP A 1 419 ? -19.692 12.565 28.717 1.00 93.00 419 ASP A O 1
ATOM 3297 N N . ARG A 1 420 ? -19.018 10.701 27.667 1.00 92.12 420 ARG A N 1
ATOM 3298 C CA . ARG A 1 420 ? -18.122 10.246 28.736 1.00 92.12 420 ARG A CA 1
ATOM 3299 C C . ARG A 1 420 ? -17.041 11.272 29.088 1.00 92.12 420 ARG A C 1
ATOM 3301 O O . ARG A 1 420 ? -16.823 11.543 30.266 1.00 92.12 420 ARG A O 1
ATOM 3308 N N . ILE A 1 421 ? -16.403 11.891 28.090 1.00 92.12 421 ILE A N 1
ATOM 3309 C CA . ILE A 1 421 ? -15.425 12.971 28.314 1.00 92.12 421 ILE A CA 1
ATOM 3310 C C . ILE A 1 421 ? -16.066 14.172 29.033 1.00 92.12 421 ILE A C 1
ATOM 3312 O O . ILE A 1 421 ? -15.395 14.862 29.800 1.00 92.12 421 ILE A O 1
ATOM 3316 N N . ARG A 1 422 ? -17.356 14.438 28.803 1.00 90.06 422 ARG A N 1
ATOM 3317 C CA . ARG A 1 422 ? -18.090 15.548 29.429 1.00 90.06 422 ARG A CA 1
ATOM 3318 C C . ARG A 1 422 ? -18.627 15.215 30.820 1.00 90.06 422 ARG A C 1
ATOM 3320 O O . ARG A 1 422 ? -18.719 16.124 31.645 1.00 90.06 422 ARG A O 1
ATOM 3327 N N . THR A 1 423 ? -18.993 13.962 31.083 1.00 90.06 423 THR A N 1
ATOM 3328 C CA . THR A 1 423 ? -19.585 13.533 32.358 1.00 90.06 423 THR A CA 1
ATOM 3329 C C . THR A 1 423 ? -18.539 13.146 33.392 1.00 90.06 423 THR A C 1
ATOM 3331 O O . THR A 1 423 ? -18.711 13.466 34.565 1.00 90.06 423 THR A O 1
ATOM 3334 N N . ASP A 1 424 ? -17.456 12.479 32.985 1.00 90.75 424 ASP A N 1
ATOM 3335 C CA . ASP A 1 424 ? -16.405 12.048 33.905 1.00 90.75 424 ASP A CA 1
ATOM 3336 C C . ASP A 1 424 ? -15.589 13.265 34.389 1.00 90.75 424 ASP A C 1
ATOM 3338 O O . ASP A 1 424 ? -14.952 13.944 33.574 1.00 90.75 424 ASP A O 1
ATOM 3342 N N . PRO A 1 425 ? -15.550 13.560 35.705 1.00 90.12 425 PRO A N 1
ATOM 3343 C CA . PRO A 1 425 ? -14.838 14.723 36.229 1.00 90.12 425 PRO A CA 1
ATOM 3344 C C . PRO A 1 425 ? -13.334 14.732 35.930 1.00 90.12 425 PRO A C 1
ATOM 3346 O O . PRO A 1 425 ? -12.725 15.803 35.903 1.00 90.12 425 PRO A O 1
ATOM 3349 N N . THR A 1 426 ? -12.705 13.567 35.770 1.00 91.19 426 THR A N 1
ATOM 3350 C CA . THR A 1 426 ? -11.273 13.441 35.464 1.00 91.19 426 THR A CA 1
ATOM 3351 C C . THR A 1 426 ? -11.005 13.741 33.992 1.00 91.19 426 THR A C 1
ATOM 3353 O O . THR A 1 426 ? -10.189 14.615 33.686 1.00 91.19 426 THR A O 1
ATOM 3356 N N . LEU A 1 427 ? -11.766 13.122 33.085 1.00 91.19 427 LEU A N 1
ATOM 3357 C CA . LEU A 1 427 ? -11.647 13.350 31.644 1.00 91.19 427 LEU A CA 1
ATOM 3358 C C . LEU A 1 427 ? -12.058 14.772 31.271 1.00 91.19 427 LEU A C 1
ATOM 3360 O O . LEU A 1 427 ? -11.364 15.421 30.487 1.00 91.19 427 LEU A O 1
ATOM 3364 N N . ARG A 1 428 ? -13.109 15.312 31.897 1.00 91.06 428 ARG A N 1
ATOM 3365 C CA . ARG A 1 428 ? -13.539 16.697 31.683 1.00 91.06 428 ARG A CA 1
ATOM 3366 C C . ARG A 1 428 ? -12.431 17.679 32.045 1.00 91.06 428 ARG A C 1
ATOM 3368 O O . ARG A 1 428 ? -12.143 18.578 31.264 1.00 91.06 428 ARG A O 1
ATOM 3375 N N . ARG A 1 429 ? -11.748 17.479 33.180 1.00 89.81 429 ARG A N 1
ATOM 3376 C CA . ARG A 1 429 ? -10.591 18.304 33.584 1.00 89.81 429 ARG A CA 1
ATOM 3377 C C . ARG A 1 429 ? -9.404 18.180 32.632 1.00 89.81 429 ARG A C 1
ATOM 3379 O O . ARG A 1 429 ? -8.617 19.121 32.536 1.00 89.81 429 ARG A O 1
ATOM 3386 N N . GLN A 1 430 ? -9.246 17.044 31.957 1.00 90.25 430 GLN A N 1
ATOM 3387 C CA . GLN A 1 430 ? -8.171 16.814 30.994 1.00 90.25 430 GLN A CA 1
ATOM 3388 C C . GLN A 1 430 ? -8.470 17.450 29.629 1.00 90.25 430 GLN A C 1
ATOM 3390 O O . GLN A 1 430 ? -7.589 18.094 29.054 1.00 90.25 430 GLN A O 1
ATOM 3395 N N . PHE A 1 431 ? -9.694 17.282 29.126 1.00 91.19 431 PHE A N 1
ATOM 3396 C CA . PHE A 1 431 ? -10.082 17.627 27.758 1.00 91.19 431 PHE A CA 1
ATOM 3397 C C . PHE A 1 431 ? -10.766 18.983 27.612 1.00 91.19 431 PHE A C 1
ATOM 3399 O O . PHE A 1 431 ? -10.628 19.586 26.552 1.00 91.19 431 PHE A O 1
ATOM 3406 N N . VAL A 1 432 ? -11.490 19.467 28.622 1.00 89.12 432 VAL A N 1
ATOM 3407 C CA . VAL A 1 432 ? -12.329 20.670 28.520 1.00 89.12 432 VAL A CA 1
ATOM 3408 C C . VAL A 1 432 ? -11.695 21.826 29.289 1.00 89.12 432 VAL A C 1
ATOM 3410 O O . VAL A 1 432 ? -11.215 21.674 30.415 1.00 89.12 432 VAL A O 1
ATOM 3413 N N . ASP A 1 433 ? -11.672 23.000 28.665 1.00 82.25 433 ASP A N 1
ATOM 3414 C CA . ASP A 1 433 ? -11.283 24.236 29.329 1.00 82.25 433 ASP A CA 1
ATOM 3415 C C . ASP A 1 433 ? -12.396 24.687 30.297 1.00 82.25 433 ASP A C 1
ATOM 3417 O O . ASP A 1 433 ? -13.537 24.873 29.860 1.00 82.25 433 ASP A O 1
ATOM 3421 N N . PRO A 1 434 ? -12.106 24.861 31.602 1.00 73.12 434 PRO A N 1
ATOM 3422 C CA . PRO A 1 434 ? -13.112 25.266 32.582 1.00 73.12 434 PRO A CA 1
ATOM 3423 C C . PRO A 1 434 ? -13.719 26.648 32.295 1.00 73.12 434 PRO A C 1
ATOM 3425 O O . PRO A 1 434 ? -14.865 26.877 32.678 1.00 73.12 434 PRO A O 1
ATOM 3428 N N . ASN A 1 435 ? -12.999 27.533 31.598 1.00 70.75 435 ASN A N 1
ATOM 3429 C CA . ASN A 1 435 ? -13.419 28.911 31.347 1.00 70.75 435 ASN A CA 1
ATOM 3430 C C . ASN A 1 435 ? -14.187 29.060 30.028 1.00 70.75 435 ASN A C 1
ATOM 3432 O O . ASN A 1 435 ? -15.147 29.819 29.955 1.00 70.75 435 ASN A O 1
ATOM 3436 N N . LEU A 1 436 ? -13.765 28.338 28.986 1.00 68.00 436 LEU A N 1
ATOM 3437 C CA . LEU A 1 436 ? -14.297 28.496 27.626 1.00 68.00 436 LEU A CA 1
ATOM 3438 C C . LEU A 1 436 ? -15.290 27.394 27.220 1.00 68.00 436 LEU A C 1
ATOM 3440 O O . LEU A 1 436 ? -15.875 27.486 26.147 1.00 68.00 436 LEU A O 1
ATOM 3444 N N . GLN A 1 437 ? -15.441 26.328 28.023 1.00 70.19 437 GLN A N 1
ATOM 3445 C CA . GLN A 1 437 ? -16.192 25.095 27.695 1.00 70.19 437 GLN A CA 1
ATOM 3446 C C . GLN A 1 437 ? -15.787 24.425 26.360 1.00 70.19 437 GLN A C 1
ATOM 3448 O O . GLN A 1 437 ? -16.446 23.492 25.900 1.00 70.19 437 GLN A O 1
ATOM 3453 N N . ASN A 1 438 ? -14.668 24.847 25.766 1.00 83.50 438 ASN A N 1
ATOM 3454 C CA . ASN A 1 438 ? -14.105 24.294 24.540 1.00 83.50 438 ASN A CA 1
ATOM 3455 C C . ASN A 1 438 ? -13.097 23.181 24.841 1.00 83.50 438 ASN A C 1
ATOM 3457 O O . ASN A 1 438 ? -12.520 23.104 25.930 1.00 83.50 438 ASN A O 1
ATOM 3461 N N . PHE A 1 439 ? -12.855 22.317 23.855 1.00 87.62 439 PHE A N 1
ATOM 3462 C CA . PHE A 1 439 ? -11.820 21.295 23.963 1.00 87.62 439 PHE A CA 1
ATOM 3463 C C . PHE A 1 439 ? -10.418 21.913 23.905 1.00 87.62 439 PHE A C 1
ATOM 3465 O O . PHE A 1 439 ? -10.121 22.760 23.064 1.00 87.62 439 PHE A O 1
ATOM 3472 N N . ARG A 1 440 ? -9.519 21.445 24.771 1.00 89.81 440 ARG A N 1
ATOM 3473 C CA . ARG A 1 440 ? -8.109 21.842 24.765 1.00 89.81 440 ARG A CA 1
ATOM 3474 C C . ARG A 1 440 ? -7.391 21.209 23.576 1.00 89.81 440 ARG A C 1
ATOM 3476 O O . ARG A 1 440 ? -7.232 19.989 23.529 1.00 89.81 440 ARG A O 1
ATOM 3483 N N . ILE A 1 441 ? -6.844 22.030 22.680 1.00 88.69 441 ILE A N 1
ATOM 3484 C CA . ILE A 1 441 ? -6.111 21.568 21.485 1.00 88.69 441 ILE A CA 1
ATOM 3485 C C . ILE A 1 441 ? -4.965 20.603 21.835 1.00 88.69 441 ILE A C 1
ATOM 3487 O O . ILE A 1 441 ? -4.805 19.568 21.192 1.00 88.69 441 ILE A O 1
ATOM 3491 N N . ASN A 1 442 ? -4.206 20.868 22.905 1.00 90.06 442 ASN A N 1
ATOM 3492 C CA . ASN A 1 442 ? -3.130 19.971 23.350 1.00 90.06 442 ASN A CA 1
ATOM 3493 C C . ASN A 1 442 ? -3.638 18.594 23.817 1.00 90.06 442 ASN A C 1
ATOM 3495 O O . ASN A 1 442 ? -2.930 17.596 23.661 1.00 90.06 442 ASN A O 1
ATOM 3499 N N . ALA A 1 443 ? -4.850 18.525 24.379 1.00 91.94 443 ALA A N 1
ATOM 3500 C CA . ALA A 1 443 ? -5.476 17.260 24.756 1.00 91.94 443 ALA A CA 1
ATOM 3501 C C . ALA A 1 443 ? -5.918 16.482 23.510 1.00 91.94 443 ALA A C 1
ATOM 3503 O O . ALA A 1 443 ? -5.617 15.293 23.410 1.00 91.94 443 ALA A O 1
ATOM 3504 N N . ILE A 1 444 ? -6.518 17.166 22.525 1.00 91.56 444 ILE A N 1
ATOM 3505 C CA . ILE A 1 444 ? -6.868 16.576 21.223 1.00 91.56 444 ILE A CA 1
ATOM 3506 C C . ILE A 1 444 ? -5.614 16.024 20.533 1.00 91.56 444 ILE A C 1
ATOM 3508 O O . ILE A 1 444 ? -5.586 14.856 20.157 1.00 91.56 444 ILE A O 1
ATOM 3512 N N . LYS A 1 445 ? -4.539 16.816 20.433 1.00 91.06 445 LYS A N 1
ATOM 3513 C CA . LYS A 1 445 ? -3.271 16.389 19.818 1.00 91.06 445 LYS A CA 1
ATOM 3514 C C . LYS A 1 445 ? -2.690 15.145 20.497 1.00 91.06 445 LYS A C 1
ATOM 3516 O O . LYS A 1 445 ? -2.212 14.230 19.829 1.00 91.06 445 LYS A O 1
ATOM 3521 N N . ARG A 1 446 ? -2.737 15.085 21.834 1.00 92.75 446 ARG A N 1
ATOM 3522 C CA . ARG A 1 446 ? -2.287 13.912 22.600 1.00 92.75 446 ARG A CA 1
ATOM 3523 C C . ARG A 1 446 ? -3.157 12.688 22.312 1.00 92.75 446 ARG A C 1
ATOM 3525 O O . ARG A 1 446 ? -2.611 11.606 22.115 1.00 92.75 446 ARG A O 1
ATOM 3532 N N . TYR A 1 447 ? -4.474 12.866 22.272 1.00 94.25 447 TYR A N 1
ATOM 3533 C CA . TYR A 1 447 ? -5.433 11.808 21.966 1.00 94.25 447 TYR A CA 1
ATOM 3534 C C . TYR A 1 447 ? -5.233 11.244 20.552 1.00 94.25 447 TYR A C 1
ATOM 3536 O O . TYR A 1 447 ? -5.032 10.042 20.394 1.00 94.25 447 TYR A O 1
ATOM 3544 N N . LEU A 1 448 ? -5.175 12.103 19.528 1.00 92.19 448 LEU A N 1
ATOM 3545 C CA . LEU A 1 448 ? -4.971 11.683 18.137 1.00 92.19 448 LEU A CA 1
ATOM 3546 C C . LEU A 1 448 ? -3.609 11.007 17.922 1.00 92.19 448 LEU A C 1
ATOM 3548 O O . LEU A 1 448 ? -3.510 10.043 17.164 1.00 92.19 448 LEU A O 1
ATOM 3552 N N . SER A 1 449 ? -2.571 11.414 18.660 1.00 92.06 449 SER A N 1
ATOM 3553 C CA . SER A 1 449 ? -1.284 10.704 18.678 1.00 92.06 449 SER A CA 1
ATOM 3554 C C . SER A 1 449 ? -1.414 9.259 19.191 1.00 92.06 449 SER A C 1
ATOM 3556 O O . SER A 1 449 ? -0.860 8.336 18.589 1.00 92.06 449 SER A O 1
ATOM 3558 N N . ARG A 1 450 ? -2.208 9.026 20.249 1.00 95.12 450 ARG A N 1
ATOM 3559 C CA . ARG A 1 450 ? -2.501 7.670 20.755 1.00 95.12 450 ARG A CA 1
ATOM 3560 C C . ARG A 1 450 ? -3.315 6.854 19.752 1.00 95.12 450 ARG A C 1
ATOM 3562 O O . ARG A 1 450 ? -2.965 5.706 19.488 1.00 95.12 450 ARG A O 1
ATOM 3569 N N . VAL A 1 451 ? -4.321 7.459 19.116 1.00 94.69 451 VAL A N 1
ATOM 3570 C CA . VAL A 1 451 ? -5.098 6.824 18.036 1.00 94.69 451 VAL A CA 1
ATOM 3571 C C . VAL A 1 451 ? -4.210 6.457 16.842 1.00 94.69 451 VAL A C 1
ATOM 3573 O O . VAL A 1 451 ? -4.362 5.381 16.269 1.00 94.69 451 VAL A O 1
ATOM 3576 N N . ASN A 1 452 ? -3.242 7.298 16.474 1.00 92.75 452 ASN A N 1
ATOM 3577 C CA . ASN A 1 452 ? -2.286 6.985 15.412 1.00 92.75 452 ASN A CA 1
ATOM 3578 C C . ASN A 1 452 ? -1.397 5.792 15.762 1.00 92.75 452 ASN A C 1
ATOM 3580 O O . ASN A 1 452 ? -1.203 4.918 14.919 1.00 92.75 452 ASN A O 1
ATOM 3584 N N . LEU A 1 453 ? -0.880 5.729 16.993 1.00 93.69 453 LEU A N 1
ATOM 3585 C CA . LEU A 1 453 ? -0.113 4.573 17.461 1.00 93.69 453 LEU A CA 1
ATOM 3586 C C . LEU A 1 453 ? -0.961 3.292 17.429 1.00 93.69 453 LEU A C 1
ATOM 3588 O O . LEU A 1 453 ? -0.479 2.236 17.017 1.00 93.69 453 LEU A O 1
ATOM 3592 N N . PHE A 1 454 ? -2.236 3.399 17.805 1.00 96.38 454 PHE A N 1
ATOM 3593 C CA . PHE A 1 454 ? -3.196 2.302 17.730 1.00 96.38 454 PHE A CA 1
ATOM 3594 C C . PHE A 1 454 ? -3.419 1.836 16.295 1.00 96.38 454 PHE A C 1
ATOM 3596 O O . PHE A 1 454 ? -3.268 0.650 16.013 1.00 96.38 454 PHE A O 1
ATOM 3603 N N . ARG A 1 455 ? -3.686 2.763 15.370 1.00 95.12 455 ARG A N 1
ATOM 3604 C CA . ARG A 1 455 ? -3.842 2.465 13.941 1.00 95.12 455 ARG A CA 1
ATOM 3605 C C . ARG A 1 455 ? -2.598 1.804 13.356 1.00 95.12 455 ARG A C 1
ATOM 3607 O O . ARG A 1 455 ? -2.731 0.894 12.547 1.00 95.12 455 ARG A O 1
ATOM 3614 N N . GLU A 1 456 ? -1.396 2.219 13.767 1.00 94.50 456 GLU A N 1
ATOM 3615 C CA . GLU A 1 456 ? -0.145 1.586 13.328 1.00 94.50 456 GLU A CA 1
ATOM 3616 C C . GLU A 1 456 ? -0.099 0.108 13.726 1.00 94.50 456 GLU A C 1
ATOM 3618 O O . GLU A 1 456 ? 0.169 -0.740 12.877 1.00 94.50 456 GLU A O 1
ATOM 3623 N N . LYS A 1 457 ? -0.419 -0.216 14.984 1.00 95.75 457 LYS A N 1
ATOM 3624 C CA . LYS A 1 457 ? -0.468 -1.606 15.463 1.00 95.75 457 LYS A CA 1
ATOM 3625 C C . LYS A 1 457 ? -1.597 -2.401 14.807 1.00 95.75 457 LYS A C 1
ATOM 3627 O O . LYS A 1 457 ? -1.363 -3.522 14.359 1.00 95.75 457 LYS A O 1
ATOM 3632 N N . LEU A 1 458 ? -2.784 -1.806 14.678 1.00 95.88 458 LEU A N 1
ATOM 3633 C CA . LEU A 1 458 ? -3.943 -2.427 14.036 1.00 95.88 458 LEU A CA 1
ATOM 3634 C C . LEU A 1 458 ? -3.665 -2.770 12.565 1.00 95.88 458 LEU A C 1
ATOM 3636 O O . LEU A 1 458 ? -4.017 -3.857 12.117 1.00 95.88 458 LEU A O 1
ATOM 3640 N N . ALA A 1 459 ? -2.982 -1.892 11.824 1.00 93.94 459 ALA A N 1
ATOM 3641 C CA . ALA A 1 459 ? -2.592 -2.153 10.438 1.00 93.94 459 ALA A CA 1
ATOM 3642 C C . ALA A 1 459 ? -1.688 -3.387 10.315 1.00 93.94 459 ALA A C 1
ATOM 3644 O O . ALA A 1 459 ? -1.858 -4.190 9.396 1.00 93.94 459 ALA A O 1
ATOM 3645 N N . ILE A 1 460 ? -0.747 -3.562 11.250 1.00 94.94 460 ILE A N 1
ATOM 3646 C CA . ILE A 1 460 ? 0.105 -4.754 11.289 1.00 94.94 460 ILE A CA 1
ATOM 3647 C C . ILE A 1 460 ? -0.705 -5.990 11.682 1.00 94.94 460 ILE A C 1
ATOM 3649 O O . ILE A 1 460 ? -0.570 -7.011 11.020 1.00 94.94 460 ILE A O 1
ATOM 3653 N N . LEU A 1 461 ? -1.595 -5.907 12.674 1.00 94.75 461 LEU A N 1
ATOM 3654 C CA . LEU A 1 461 ? -2.454 -7.036 13.054 1.00 94.75 461 LEU A CA 1
ATOM 3655 C C . LEU A 1 461 ? -3.328 -7.521 11.899 1.00 94.75 461 LEU A C 1
ATOM 3657 O O . LEU A 1 461 ? -3.363 -8.715 11.624 1.00 94.75 461 LEU A O 1
ATOM 3661 N N . ILE A 1 462 ? -3.971 -6.610 11.169 1.00 93.00 462 ILE A N 1
ATOM 3662 C CA . ILE A 1 462 ? -4.746 -6.960 9.972 1.00 93.00 462 ILE A CA 1
ATOM 3663 C C . ILE A 1 462 ? -3.850 -7.657 8.934 1.00 93.00 462 ILE A C 1
ATOM 3665 O O . ILE A 1 462 ? -4.259 -8.642 8.322 1.00 93.00 462 ILE A O 1
ATOM 3669 N N . HIS A 1 463 ? -2.613 -7.181 8.758 1.00 90.25 463 HIS A N 1
ATOM 3670 C CA . HIS A 1 463 ? -1.649 -7.758 7.818 1.00 90.25 463 HIS A CA 1
ATOM 3671 C C . HIS A 1 463 ? -1.132 -9.146 8.204 1.00 90.25 463 HIS A C 1
ATOM 3673 O O . HIS A 1 463 ? -0.816 -9.938 7.316 1.00 90.25 463 HIS A O 1
ATOM 3679 N N . LEU A 1 464 ? -1.004 -9.418 9.503 1.00 92.44 464 LEU A N 1
ATOM 3680 C CA . LEU A 1 464 ? -0.509 -10.690 10.024 1.00 92.44 464 LEU A CA 1
ATOM 3681 C C . LEU A 1 464 ? -1.627 -11.726 10.164 1.00 92.44 464 LEU A C 1
ATOM 3683 O O . LEU A 1 464 ? -1.366 -12.907 9.964 1.00 92.44 464 LEU A O 1
ATOM 3687 N N . CYS A 1 465 ? -2.844 -11.303 10.515 1.00 91.62 465 CYS A N 1
ATOM 3688 C CA . CYS A 1 465 ? -3.922 -12.212 10.898 1.00 91.62 465 CYS A CA 1
ATOM 3689 C C . CYS A 1 465 ? -4.928 -12.500 9.781 1.00 91.62 465 CYS A C 1
ATOM 3691 O O . CYS A 1 465 ? -5.574 -13.533 9.845 1.00 91.62 465 CYS A O 1
ATOM 3693 N N . GLY A 1 466 ? -5.060 -11.647 8.759 1.00 83.50 466 GLY A N 1
ATOM 3694 C CA . GLY A 1 466 ? -6.091 -11.783 7.717 1.00 83.50 466 GLY A CA 1
ATOM 3695 C C . GLY A 1 466 ? -5.906 -12.932 6.711 1.00 83.50 466 GLY A C 1
ATOM 3696 O O . GLY A 1 466 ? -6.444 -12.851 5.609 1.00 83.50 466 GLY A O 1
ATOM 3697 N N . GLY A 1 467 ? -5.118 -13.963 7.027 1.00 84.12 467 GLY A N 1
ATOM 3698 C CA . GLY A 1 467 ? -4.674 -14.988 6.080 1.00 84.12 467 GLY A CA 1
ATOM 3699 C C . GLY A 1 467 ? -3.479 -14.521 5.246 1.00 84.12 467 GLY A C 1
ATOM 3700 O O . GLY A 1 467 ? -2.535 -13.915 5.761 1.00 84.12 467 GLY A O 1
ATOM 3701 N N . GLN A 1 468 ? -3.511 -14.782 3.937 1.00 79.75 468 GLN A N 1
ATOM 3702 C CA . GLN A 1 468 ? -2.421 -14.369 3.053 1.00 79.75 468 GLN A CA 1
ATOM 3703 C C . GLN A 1 468 ? -2.331 -12.833 2.919 1.00 79.75 468 GLN A C 1
ATOM 3705 O O . GLN A 1 468 ? -3.339 -12.154 2.672 1.00 79.75 468 GLN A O 1
ATOM 3710 N N . PRO A 1 469 ? -1.124 -12.244 3.036 1.00 78.12 469 PRO A N 1
ATOM 3711 C CA . PRO A 1 469 ? -0.972 -10.804 3.203 1.00 78.12 469 PRO A CA 1
ATOM 3712 C C . PRO A 1 469 ? -1.333 -10.005 1.941 1.00 78.12 469 PRO A C 1
ATOM 3714 O O . PRO A 1 469 ? -0.797 -10.238 0.850 1.00 78.12 469 PRO A O 1
ATOM 3717 N N . ALA A 1 470 ? -2.182 -8.985 2.118 1.00 72.12 470 ALA A N 1
ATOM 3718 C CA . ALA A 1 470 ? -2.478 -7.973 1.099 1.00 72.12 470 ALA A CA 1
ATOM 3719 C C . ALA A 1 470 ? -1.231 -7.154 0.737 1.00 72.12 470 ALA A C 1
ATOM 3721 O O . ALA A 1 470 ? -0.351 -6.933 1.577 1.00 72.12 470 ALA A O 1
ATOM 3722 N N . ARG A 1 471 ? -1.153 -6.626 -0.491 1.00 71.44 471 ARG A N 1
ATOM 3723 C CA . ARG A 1 471 ? -0.077 -5.675 -0.819 1.00 71.44 471 ARG A CA 1
ATOM 3724 C C . ARG A 1 471 ? -0.286 -4.368 -0.060 1.00 71.44 471 ARG A C 1
ATOM 3726 O O . ARG A 1 471 ? -1.414 -3.943 0.159 1.00 71.44 471 ARG A O 1
ATOM 3733 N N . ALA A 1 472 ? 0.806 -3.679 0.271 1.00 71.81 472 ALA A N 1
ATOM 3734 C CA . ALA A 1 472 ? 0.734 -2.417 1.010 1.00 71.81 472 ALA A CA 1
ATOM 3735 C C . ALA A 1 472 ? -0.233 -1.380 0.387 1.00 71.81 472 ALA A C 1
ATOM 3737 O O . ALA A 1 472 ? -1.019 -0.811 1.136 1.00 71.81 472 ALA A O 1
ATOM 3738 N N . PRO A 1 473 ? -0.279 -1.164 -0.946 1.00 69.19 473 PRO A N 1
ATOM 3739 C CA . PRO A 1 473 ? -1.259 -0.245 -1.536 1.00 69.19 473 PRO A CA 1
ATOM 3740 C C . PRO A 1 473 ? -2.719 -0.714 -1.405 1.00 69.19 473 PRO A C 1
ATOM 3742 O O . PRO A 1 473 ? -3.611 0.112 -1.241 1.00 69.19 473 PRO A O 1
ATOM 3745 N N . GLU A 1 474 ? -2.969 -2.026 -1.459 1.00 76.50 474 GLU A N 1
ATOM 3746 C CA . GLU A 1 474 ? -4.308 -2.615 -1.281 1.00 76.50 474 GLU A CA 1
ATOM 3747 C C . GLU A 1 474 ? -4.775 -2.438 0.174 1.00 76.50 474 GLU A C 1
ATOM 3749 O O . GLU A 1 474 ? -5.906 -2.041 0.419 1.00 76.50 474 GLU A O 1
ATOM 3754 N N . MET A 1 475 ? -3.874 -2.636 1.143 1.00 81.44 475 MET A N 1
ATOM 3755 C CA . MET A 1 475 ? -4.137 -2.388 2.565 1.00 81.44 475 MET A CA 1
ATOM 3756 C C . MET A 1 475 ? -4.473 -0.920 2.838 1.00 81.44 475 MET A C 1
ATOM 3758 O O . MET A 1 475 ? -5.438 -0.614 3.532 1.00 81.44 475 MET A O 1
ATOM 3762 N N . LEU A 1 476 ? -3.664 -0.004 2.297 1.00 83.62 476 LEU A N 1
ATOM 3763 C CA . LEU A 1 476 ? -3.772 1.429 2.576 1.00 83.62 476 LEU A CA 1
ATOM 3764 C C . LEU A 1 476 ? -4.977 2.097 1.890 1.00 83.62 476 LEU A C 1
ATOM 3766 O O . LEU A 1 476 ? -5.289 3.241 2.204 1.00 83.62 476 LEU A O 1
ATOM 3770 N N . SER A 1 477 ? -5.661 1.389 0.988 1.00 81.75 477 SER A N 1
ATOM 3771 C CA . SER A 1 477 ? -6.859 1.866 0.283 1.00 81.75 477 SER A CA 1
ATOM 3772 C C . SER A 1 477 ? -8.178 1.348 0.871 1.00 81.75 477 SER A C 1
ATOM 3774 O O . SER A 1 477 ? -9.235 1.647 0.324 1.00 81.75 477 SER A O 1
ATOM 3776 N N . VAL A 1 478 ? -8.137 0.615 1.991 1.00 86.88 478 VAL A N 1
ATOM 3777 C CA . VAL A 1 478 ? -9.333 0.098 2.676 1.00 86.88 478 VAL A CA 1
ATOM 3778 C C . VAL A 1 478 ? -10.221 1.247 3.168 1.00 86.88 478 VAL A C 1
ATOM 3780 O O . VAL A 1 478 ? -9.786 2.091 3.957 1.00 86.88 478 VAL A O 1
ATOM 3783 N N . ARG A 1 479 ? -11.485 1.243 2.734 1.00 87.88 479 ARG A N 1
ATOM 3784 C CA . ARG A 1 479 ? -12.546 2.160 3.170 1.00 87.88 479 ARG A CA 1
ATOM 3785 C C . ARG A 1 479 ? -13.509 1.485 4.143 1.00 87.88 479 ARG A C 1
ATOM 3787 O O . ARG A 1 479 ? -13.916 0.346 3.916 1.00 87.88 479 ARG A O 1
ATOM 3794 N N . HIS A 1 480 ? -13.922 2.195 5.193 1.00 90.50 480 HIS A N 1
ATOM 3795 C CA . HIS A 1 480 ? -14.897 1.696 6.182 1.00 90.50 480 HIS A CA 1
ATOM 3796 C C . HIS A 1 480 ? -16.345 2.116 5.898 1.00 90.50 480 HIS A C 1
ATOM 3798 O O . HIS A 1 480 ? -17.267 1.569 6.506 1.00 90.50 480 HIS A O 1
ATOM 3804 N N . ARG A 1 481 ? -16.557 3.076 4.990 1.00 88.50 481 ARG A N 1
ATOM 3805 C CA . ARG A 1 481 ? -17.883 3.546 4.567 1.00 88.50 481 ARG A CA 1
ATOM 3806 C C . ARG A 1 481 ? -17.951 3.777 3.063 1.00 88.50 481 ARG A C 1
ATOM 3808 O O . ARG A 1 481 ? -16.932 4.075 2.436 1.00 88.50 481 ARG A O 1
ATOM 3815 N N . ASN A 1 482 ? -19.151 3.650 2.513 1.00 84.06 482 ASN A N 1
ATOM 3816 C CA . ASN A 1 482 ? -19.423 3.938 1.115 1.00 84.06 482 ASN A CA 1
ATOM 3817 C C . ASN A 1 482 ? -19.203 5.429 0.819 1.00 84.06 482 ASN A C 1
ATOM 3819 O O . ASN A 1 482 ? -19.427 6.307 1.655 1.00 84.06 482 ASN A O 1
ATOM 3823 N N . THR A 1 483 ? -18.798 5.708 -0.409 1.00 79.94 483 THR A N 1
ATOM 3824 C CA . THR A 1 483 ? -18.767 7.042 -1.019 1.00 79.94 483 THR A CA 1
ATOM 3825 C C . THR A 1 483 ? -19.773 7.074 -2.162 1.00 79.94 483 THR A C 1
ATOM 3827 O O . THR A 1 483 ? -20.240 6.018 -2.574 1.00 79.94 483 THR A O 1
ATOM 3830 N N . ALA A 1 484 ? -20.065 8.255 -2.710 1.00 74.50 484 ALA A N 1
ATOM 3831 C CA . ALA A 1 484 ? -20.952 8.375 -3.871 1.00 74.50 484 ALA A CA 1
ATOM 3832 C C . ALA A 1 484 ? -20.525 7.480 -5.054 1.00 74.50 484 ALA A C 1
ATOM 3834 O O . ALA A 1 484 ? -21.378 6.956 -5.757 1.00 74.50 484 ALA A O 1
ATOM 3835 N N . ASN A 1 485 ? -19.215 7.255 -5.217 1.00 65.88 485 ASN A N 1
ATOM 3836 C CA . ASN A 1 485 ? -18.650 6.590 -6.396 1.00 65.88 485 ASN A CA 1
ATOM 3837 C C . ASN A 1 485 ? -18.014 5.223 -6.074 1.00 65.88 485 ASN A C 1
ATOM 3839 O O . ASN A 1 485 ? -17.440 4.575 -6.943 1.00 65.88 485 ASN A O 1
ATOM 3843 N N . SER A 1 486 ? -18.022 4.782 -4.812 1.00 69.12 486 SER A N 1
ATOM 3844 C CA . SER A 1 486 ? -17.299 3.567 -4.418 1.00 69.12 486 SER A CA 1
ATOM 3845 C C . SER A 1 486 ? -17.849 2.938 -3.146 1.00 69.12 486 SER A C 1
ATOM 3847 O O . SER A 1 486 ? -18.068 3.631 -2.149 1.00 69.12 486 SER A O 1
ATOM 3849 N N . HIS A 1 487 ? -17.985 1.612 -3.159 1.00 77.81 487 HIS A N 1
ATOM 3850 C CA . HIS A 1 487 ? -18.358 0.826 -1.986 1.00 77.81 487 HIS A CA 1
ATOM 3851 C C . HIS A 1 487 ? -17.219 0.749 -0.960 1.00 77.81 487 HIS A C 1
ATOM 3853 O O . HIS A 1 487 ? -16.033 0.848 -1.287 1.00 77.81 487 HIS A O 1
ATOM 3859 N N . ARG A 1 488 ? -17.596 0.518 0.298 1.00 86.31 488 ARG A N 1
ATOM 3860 C CA . ARG A 1 488 ? -16.674 0.178 1.386 1.00 86.31 488 ARG A CA 1
ATOM 3861 C C . ARG A 1 488 ? -15.955 -1.152 1.132 1.00 86.31 488 ARG A C 1
ATOM 3863 O O . ARG A 1 488 ? -16.383 -1.978 0.332 1.00 86.31 488 ARG A O 1
ATOM 3870 N N . ASN A 1 489 ? -14.869 -1.369 1.866 1.00 90.00 489 ASN A N 1
ATOM 3871 C CA . ASN A 1 489 ? -14.091 -2.610 1.851 1.00 90.00 489 ASN A CA 1
ATOM 3872 C C . ASN A 1 489 ? -14.290 -3.454 3.114 1.00 90.00 489 ASN A C 1
ATOM 3874 O O . ASN A 1 489 ? -13.774 -4.565 3.178 1.00 90.00 489 ASN A O 1
ATOM 3878 N N . VAL A 1 490 ? -14.968 -2.914 4.124 1.00 91.81 490 VAL A N 1
ATOM 3879 C CA . VAL A 1 490 ? -15.163 -3.542 5.431 1.00 91.81 490 VAL A CA 1
ATOM 3880 C C . VAL A 1 490 ? -16.599 -4.033 5.544 1.00 91.81 490 VAL A C 1
ATOM 3882 O O . VAL A 1 490 ? -17.531 -3.241 5.390 1.00 91.81 490 VAL A O 1
ATOM 3885 N N . PHE A 1 491 ? -16.750 -5.312 5.867 1.00 92.50 491 PHE A N 1
ATOM 3886 C CA . PHE A 1 491 ? -18.031 -5.993 6.022 1.00 92.50 491 PHE A CA 1
ATOM 3887 C C . PHE A 1 491 ? -18.046 -6.840 7.296 1.00 92.50 491 PHE A C 1
ATOM 3889 O O . PHE A 1 491 ? -16.988 -7.128 7.869 1.00 92.50 491 PHE A O 1
ATOM 3896 N N . VAL A 1 492 ? -19.234 -7.262 7.719 1.00 90.75 492 VAL A N 1
ATOM 3897 C CA . VAL A 1 492 ? -19.409 -8.278 8.766 1.00 90.75 492 VAL A CA 1
ATOM 3898 C C . VAL A 1 492 ? -20.152 -9.478 8.189 1.00 90.75 492 VAL A C 1
ATOM 3900 O O . VAL A 1 492 ? -21.146 -9.327 7.487 1.00 90.75 492 VAL A O 1
ATOM 3903 N N . GLU A 1 493 ? -19.651 -10.676 8.467 1.00 85.88 493 GLU A N 1
ATOM 3904 C CA . GLU A 1 493 ? -20.236 -11.938 8.013 1.00 85.88 493 GLU A CA 1
ATOM 3905 C C . GLU A 1 493 ? -19.949 -13.024 9.047 1.00 85.88 493 GLU A C 1
ATOM 3907 O O . GLU A 1 493 ? -18.816 -13.138 9.512 1.00 85.88 493 GLU A O 1
ATOM 3912 N N . ASP A 1 494 ? -20.972 -13.797 9.418 1.00 85.12 494 ASP A N 1
ATOM 3913 C CA . ASP A 1 494 ? -20.878 -14.921 10.359 1.00 85.12 494 ASP A CA 1
ATOM 3914 C C . ASP A 1 494 ? -20.062 -14.605 11.618 1.00 85.12 494 ASP A C 1
ATOM 3916 O O . ASP A 1 494 ? -19.175 -15.345 12.050 1.00 85.12 494 ASP A O 1
ATOM 3920 N N . GLN A 1 495 ? -20.375 -13.450 12.205 1.00 89.62 495 GLN A N 1
ATOM 3921 C CA . GLN A 1 495 ? -19.728 -12.903 13.392 1.00 89.62 495 GLN A CA 1
ATOM 3922 C C . GLN A 1 495 ? -18.207 -12.669 13.267 1.00 89.62 495 GLN A C 1
ATOM 3924 O O . GLN A 1 495 ? -17.480 -12.641 14.269 1.00 89.62 495 GLN A O 1
ATOM 3929 N N . GLN A 1 496 ? -17.720 -12.469 12.044 1.00 90.50 496 GLN A N 1
ATOM 3930 C CA . GLN A 1 496 ? -16.348 -12.092 11.731 1.00 90.50 496 GLN A CA 1
ATOM 3931 C C . GLN A 1 496 ? -16.321 -10.787 10.936 1.00 90.50 496 GLN A C 1
ATOM 3933 O O . GLN A 1 496 ? -17.228 -10.470 10.170 1.00 90.50 496 GLN A O 1
ATOM 3938 N N . VAL A 1 497 ? -15.244 -10.022 11.108 1.00 94.38 497 VAL A N 1
ATOM 3939 C CA . VAL A 1 497 ? -14.970 -8.854 10.264 1.00 94.38 497 VAL A CA 1
ATOM 3940 C C . VAL A 1 497 ? -14.270 -9.326 8.996 1.00 94.38 497 VAL A C 1
ATOM 3942 O O . VAL A 1 497 ? -13.291 -10.074 9.073 1.00 94.38 497 VAL A O 1
ATOM 3945 N N . VAL A 1 498 ? -14.739 -8.848 7.846 1.00 92.88 498 VAL A N 1
ATOM 3946 C CA . VAL A 1 498 ? -14.212 -9.182 6.522 1.00 92.88 498 VAL A CA 1
ATOM 3947 C C . VAL A 1 498 ? -13.675 -7.928 5.849 1.00 92.88 498 VAL A C 1
ATOM 3949 O O . VAL A 1 498 ? -14.360 -6.911 5.757 1.00 92.88 498 VAL A O 1
ATOM 3952 N N . ILE A 1 499 ? -12.446 -8.005 5.344 1.00 91.00 499 ILE A N 1
ATOM 3953 C CA . ILE A 1 499 ? -11.834 -6.956 4.530 1.00 91.00 499 ILE A CA 1
ATOM 3954 C C . ILE A 1 499 ? -11.724 -7.463 3.093 1.00 91.00 499 ILE A C 1
ATOM 3956 O O . ILE A 1 499 ? -10.919 -8.348 2.796 1.00 91.00 499 ILE A O 1
ATOM 3960 N N . ALA A 1 500 ? -12.522 -6.885 2.196 1.00 86.69 500 ALA A N 1
ATOM 3961 C CA . ALA A 1 500 ? -12.533 -7.198 0.774 1.00 86.69 500 ALA A CA 1
ATOM 3962 C C . ALA A 1 500 ? -11.765 -6.128 -0.015 1.00 86.69 500 ALA A C 1
ATOM 3964 O O . ALA A 1 500 ? -12.232 -5.003 -0.218 1.00 86.69 500 ALA A O 1
ATOM 3965 N N . THR A 1 501 ? -10.564 -6.476 -0.474 1.00 78.81 501 THR A N 1
ATOM 3966 C CA . THR A 1 501 ? -9.732 -5.583 -1.296 1.00 78.81 501 THR A CA 1
ATOM 3967 C C . THR A 1 501 ? -9.871 -5.930 -2.771 1.00 78.81 501 THR A C 1
ATOM 3969 O O . THR A 1 501 ? -9.767 -7.103 -3.137 1.00 78.81 501 THR A O 1
ATOM 3972 N N . ARG A 1 502 ? -10.020 -4.914 -3.626 1.00 67.06 502 ARG A N 1
ATOM 3973 C CA . ARG A 1 502 ? -10.003 -5.082 -5.084 1.00 67.06 502 ARG A CA 1
ATOM 3974 C C . ARG A 1 502 ? -8.570 -5.228 -5.583 1.00 67.06 502 ARG A C 1
ATOM 3976 O O . ARG A 1 502 ? -7.746 -4.325 -5.420 1.00 67.06 502 ARG A O 1
ATOM 3983 N N . TYR A 1 503 ? -8.278 -6.346 -6.234 1.00 52.69 503 TYR A N 1
ATOM 3984 C CA . TYR A 1 503 ? -7.014 -6.546 -6.922 1.00 52.69 503 TYR A CA 1
ATOM 3985 C C . TYR A 1 503 ? -7.134 -6.127 -8.391 1.00 52.69 503 TYR A C 1
ATOM 3987 O O . TYR A 1 503 ? -7.820 -6.764 -9.180 1.00 52.69 503 TYR A O 1
ATOM 3995 N N . HIS A 1 504 ? -6.441 -5.051 -8.768 1.00 45.69 504 HIS A N 1
ATOM 3996 C CA . HIS A 1 504 ? -6.577 -4.409 -10.084 1.00 45.69 504 HIS A CA 1
ATOM 3997 C C . HIS A 1 504 ? -5.466 -4.779 -11.085 1.00 45.69 504 HIS A C 1
ATOM 3999 O O . HIS A 1 504 ? -5.382 -4.189 -12.167 1.00 45.69 504 HIS A O 1
ATOM 4005 N N . LYS A 1 505 ? -4.571 -5.732 -10.775 1.00 39.69 505 LYS A N 1
ATOM 4006 C CA . LYS A 1 505 ? -3.479 -6.111 -11.696 1.00 39.69 505 LYS A CA 1
ATOM 4007 C C . LYS A 1 505 ? -4.020 -6.980 -12.840 1.00 39.69 505 LYS A C 1
ATOM 4009 O O . LYS A 1 505 ? -3.812 -8.187 -12.865 1.00 39.69 505 LYS A O 1
ATOM 4014 N N . GLY A 1 506 ? -4.664 -6.344 -13.814 1.00 36.09 506 GLY A N 1
ATOM 4015 C CA . GLY A 1 506 ? -5.318 -7.021 -14.938 1.00 36.09 506 GLY A CA 1
ATOM 4016 C C . GLY A 1 506 ? -6.711 -6.500 -15.273 1.00 36.09 506 GLY A C 1
ATOM 4017 O O . GLY A 1 506 ? -7.240 -6.922 -16.291 1.00 36.09 506 GLY A O 1
ATOM 4018 N N . PHE A 1 507 ? -7.252 -5.559 -14.490 1.00 35.59 507 PHE A N 1
ATOM 4019 C CA . PHE A 1 507 ? -8.592 -4.995 -14.692 1.00 35.59 507 PHE A CA 1
ATOM 4020 C C . PHE A 1 507 ? -8.818 -4.509 -16.134 1.00 35.59 507 PHE A C 1
ATOM 4022 O O . PHE A 1 507 ? -9.809 -4.845 -16.761 1.00 35.59 507 PHE A O 1
ATOM 4029 N N . HIS A 1 508 ? -7.828 -3.831 -16.715 1.00 34.22 508 HIS A N 1
ATOM 4030 C CA . HIS A 1 508 ? -7.911 -3.329 -18.090 1.00 34.22 508 HIS A CA 1
ATOM 4031 C C . HIS A 1 508 ? -7.806 -4.405 -19.194 1.00 34.22 508 HIS A C 1
ATOM 4033 O O . HIS A 1 508 ? -8.002 -4.074 -20.355 1.00 34.22 508 HIS A O 1
ATOM 4039 N N . VAL A 1 509 ? -7.489 -5.663 -18.850 1.00 35.47 509 VAL A N 1
ATOM 4040 C CA . VAL A 1 509 ? -7.345 -6.784 -19.804 1.00 35.47 509 VAL A CA 1
ATOM 4041 C C . VAL A 1 509 ? -8.632 -7.598 -19.918 1.00 35.47 509 VAL A C 1
ATOM 4043 O O . VAL A 1 509 ? -9.043 -7.916 -21.023 1.00 35.47 509 VAL A O 1
ATOM 4046 N N . ASN A 1 510 ? -9.256 -7.927 -18.781 1.00 33.44 510 ASN A N 1
ATOM 4047 C CA . ASN A 1 510 ? -10.374 -8.881 -18.716 1.00 33.44 510 ASN A CA 1
ATOM 4048 C C . ASN A 1 510 ? -11.691 -8.242 -18.250 1.00 33.44 510 ASN A C 1
ATOM 4050 O O . ASN A 1 510 ? -12.669 -8.954 -18.047 1.00 33.44 510 ASN A O 1
ATOM 4054 N N . ASN A 1 511 ? -11.687 -6.936 -17.958 1.00 35.09 511 ASN A N 1
ATOM 4055 C CA . ASN A 1 511 ? -12.694 -6.276 -17.123 1.00 35.09 511 ASN A CA 1
ATOM 4056 C C . ASN A 1 511 ? -12.810 -6.911 -15.706 1.00 35.09 511 ASN A C 1
ATOM 4058 O O . ASN A 1 511 ? -13.607 -6.477 -14.896 1.00 35.09 511 ASN A O 1
ATOM 4062 N N . ASP A 1 512 ? -11.957 -7.881 -15.342 1.00 41.38 512 ASP A N 1
ATOM 4063 C CA . ASP A 1 512 ? -12.090 -8.677 -14.116 1.00 41.38 512 ASP A CA 1
ATOM 4064 C C . ASP A 1 512 ? -11.561 -7.981 -12.851 1.00 41.38 512 ASP A C 1
ATOM 4066 O O . ASP A 1 512 ? -10.351 -7.769 -12.686 1.00 41.38 512 ASP A O 1
ATOM 4070 N N . VAL A 1 513 ? -12.476 -7.613 -11.943 1.00 51.69 513 VAL A N 1
ATOM 4071 C CA . VAL A 1 513 ? -12.149 -7.158 -10.582 1.00 51.69 513 VAL A CA 1
ATOM 4072 C C . VAL A 1 513 ? -12.145 -8.362 -9.648 1.00 51.69 513 VAL A C 1
ATOM 4074 O O . VAL A 1 513 ? -13.167 -8.737 -9.077 1.00 51.69 513 VAL A O 1
ATOM 4077 N N . LYS A 1 514 ? -10.955 -8.904 -9.378 1.00 63.28 514 LYS A N 1
ATOM 4078 C CA . LYS A 1 514 ? -10.804 -9.951 -8.361 1.00 63.28 514 LYS A CA 1
ATOM 4079 C C . LYS A 1 514 ? -10.942 -9.348 -6.962 1.00 63.28 514 LYS A C 1
ATOM 4081 O O . LYS A 1 514 ? -10.082 -8.580 -6.515 1.00 63.28 514 LYS A O 1
ATOM 4086 N N . LEU A 1 515 ? -12.021 -9.696 -6.264 1.00 70.62 515 LEU A N 1
ATOM 4087 C CA . LEU A 1 515 ? -12.214 -9.385 -4.847 1.00 70.62 515 LEU A CA 1
ATOM 4088 C C . LEU A 1 515 ? -11.532 -10.448 -3.989 1.00 70.62 515 LEU A C 1
ATOM 4090 O O . LEU A 1 515 ? -11.883 -11.625 -4.043 1.00 70.62 515 LEU A O 1
ATOM 4094 N N . ILE A 1 516 ? -10.565 -10.022 -3.179 1.00 75.75 516 ILE A N 1
ATOM 4095 C CA . ILE A 1 516 ? -9.888 -10.900 -2.225 1.00 75.75 516 ILE A CA 1
ATOM 4096 C C . ILE A 1 516 ? -10.429 -10.600 -0.832 1.00 75.75 516 ILE A C 1
ATOM 4098 O O . ILE A 1 516 ? -10.211 -9.499 -0.314 1.00 75.75 516 ILE A O 1
ATOM 4102 N N . HIS A 1 517 ? -11.106 -11.585 -0.243 1.00 85.38 517 HIS A N 1
ATOM 4103 C CA . HIS A 1 517 ? -11.657 -11.513 1.106 1.00 85.38 517 HIS A CA 1
ATOM 4104 C C . HIS A 1 517 ? -10.620 -11.979 2.128 1.00 85.38 517 HIS A C 1
ATOM 4106 O O . HIS A 1 517 ? -9.918 -12.971 1.918 1.00 85.38 517 HIS A O 1
ATOM 4112 N N . ARG A 1 518 ? -10.518 -11.239 3.231 1.00 89.31 518 ARG A N 1
ATOM 4113 C CA . ARG A 1 518 ? -9.661 -11.556 4.375 1.00 89.31 518 ARG A CA 1
ATOM 4114 C C . ARG A 1 518 ? -10.479 -11.438 5.643 1.00 89.31 518 ARG A C 1
ATOM 4116 O O . ARG A 1 518 ? -10.964 -10.350 5.954 1.00 89.31 518 ARG A O 1
ATOM 4123 N N . TYR A 1 519 ? -10.633 -12.548 6.348 1.00 93.00 519 TYR A N 1
ATOM 4124 C CA . TYR A 1 519 ? -11.386 -12.597 7.593 1.00 93.00 519 TYR A CA 1
ATOM 4125 C C . TYR A 1 519 ? -10.434 -12.333 8.752 1.00 93.00 519 TYR A C 1
ATOM 4127 O O . TYR A 1 519 ? -9.294 -12.785 8.722 1.00 93.00 519 TYR A O 1
ATOM 4135 N N . LEU A 1 520 ? -10.884 -11.581 9.754 1.00 94.50 520 LEU A N 1
ATOM 4136 C CA . LEU A 1 520 ? -10.108 -11.318 10.964 1.00 94.50 520 LEU A CA 1
ATOM 4137 C C . LEU A 1 520 ? -10.505 -12.289 12.087 1.00 94.50 520 LEU A C 1
ATOM 4139 O O . LEU A 1 520 ? -11.680 -12.663 12.189 1.00 94.50 520 LEU A O 1
ATOM 4143 N N . PRO A 1 521 ? -9.566 -12.668 12.975 1.00 94.56 521 PRO A N 1
ATOM 4144 C CA . PRO A 1 521 ? -9.900 -13.458 14.152 1.00 94.56 521 PRO A CA 1
ATOM 4145 C C . PRO A 1 521 ? -10.722 -12.609 15.128 1.00 94.56 521 PRO A C 1
ATOM 4147 O O . PRO A 1 521 ? -10.562 -11.386 15.186 1.00 94.56 521 PRO A O 1
ATOM 4150 N N . ARG A 1 522 ? -11.576 -13.252 15.934 1.00 92.25 522 ARG A N 1
ATOM 4151 C CA . ARG A 1 522 ? -12.537 -12.577 16.825 1.00 92.25 522 ARG A CA 1
ATOM 4152 C C . ARG A 1 522 ? -11.894 -11.516 17.718 1.00 92.25 522 ARG A C 1
ATOM 4154 O O . ARG A 1 522 ? -12.409 -10.408 17.808 1.00 92.25 522 ARG A O 1
ATOM 4161 N N . ALA A 1 523 ? -10.743 -11.822 18.316 1.00 93.06 523 ALA A N 1
ATOM 4162 C CA . ALA A 1 523 ? -10.012 -10.895 19.180 1.00 93.06 523 ALA A CA 1
ATOM 4163 C C . ALA A 1 523 ? -9.615 -9.590 18.463 1.00 93.06 523 ALA A C 1
ATOM 4165 O O . ALA A 1 523 ? -9.756 -8.505 19.027 1.00 93.06 523 ALA A O 1
ATOM 4166 N N . VAL A 1 524 ? -9.168 -9.685 17.205 1.00 95.50 524 VAL A N 1
ATOM 4167 C CA . VAL A 1 524 ? -8.801 -8.523 16.377 1.00 95.50 524 VAL A CA 1
ATOM 4168 C C . VAL A 1 524 ? -10.054 -7.830 15.837 1.00 95.50 524 VAL A C 1
ATOM 4170 O O . VAL A 1 524 ? -10.117 -6.603 15.826 1.00 95.50 524 VAL A O 1
ATOM 4173 N N . GLY A 1 525 ? -11.080 -8.596 15.451 1.00 95.25 525 GLY A N 1
ATOM 4174 C CA . GLY A 1 525 ? -12.377 -8.074 15.018 1.00 95.25 525 GLY A CA 1
ATOM 4175 C C . GLY A 1 525 ? -13.067 -7.223 16.090 1.00 95.25 525 GLY A C 1
ATOM 4176 O O . GLY A 1 525 ? -13.577 -6.154 15.774 1.00 95.25 525 GLY A O 1
ATOM 4177 N N . THR A 1 526 ? -13.015 -7.632 17.362 1.00 95.19 526 THR A N 1
ATOM 4178 C CA . THR A 1 526 ? -13.555 -6.864 18.502 1.00 95.19 526 THR A CA 1
ATOM 4179 C C . THR A 1 526 ? -12.903 -5.492 18.609 1.00 95.19 526 THR A C 1
ATOM 4181 O O . THR A 1 526 ? -13.598 -4.477 18.631 1.00 95.19 526 THR A O 1
ATOM 4184 N N . VAL A 1 527 ? -11.568 -5.456 18.607 1.00 95.56 527 VAL A N 1
ATOM 4185 C CA . VAL A 1 527 ? -10.781 -4.215 18.651 1.00 95.56 527 VAL A CA 1
ATOM 4186 C C . VAL A 1 527 ? -11.110 -3.319 17.457 1.00 95.56 527 VAL A C 1
ATOM 4188 O O . VAL A 1 527 ? -11.275 -2.107 17.595 1.00 95.56 527 VAL A O 1
ATOM 4191 N N . PHE A 1 528 ? -11.241 -3.925 16.279 1.00 96.44 528 PHE A N 1
ATOM 4192 C CA . PHE A 1 528 ? -11.554 -3.229 15.041 1.00 96.44 528 PHE A CA 1
ATOM 4193 C C . PHE A 1 528 ? -12.954 -2.591 15.064 1.00 96.44 528 PHE A C 1
ATOM 4195 O O . PHE A 1 528 ? -13.095 -1.410 14.744 1.00 96.44 528 PHE A O 1
ATOM 4202 N N . ILE A 1 529 ? -13.987 -3.333 15.480 1.00 96.62 529 ILE A N 1
ATOM 4203 C CA . ILE A 1 529 ? -15.361 -2.816 15.574 1.00 96.62 529 ILE A CA 1
ATOM 4204 C C . ILE A 1 529 ? -15.457 -1.733 16.650 1.00 96.62 529 ILE A C 1
ATOM 4206 O O . ILE A 1 529 ? -16.018 -0.677 16.378 1.00 96.62 529 ILE A O 1
ATOM 4210 N N . GLN A 1 530 ? -14.877 -1.937 17.839 1.00 96.56 530 GLN A N 1
ATOM 4211 C CA . GLN A 1 530 ? -14.855 -0.917 18.898 1.00 96.56 530 GLN A CA 1
ATOM 4212 C C . GLN A 1 530 ? -14.205 0.384 18.419 1.00 96.56 530 GLN A C 1
ATOM 4214 O O . GLN A 1 530 ? -14.701 1.473 18.708 1.00 96.56 530 GLN A O 1
ATOM 4219 N N . TYR A 1 531 ? -13.125 0.279 17.643 1.00 96.88 531 TYR A N 1
ATOM 4220 C CA . TYR A 1 531 ? -12.498 1.434 17.023 1.00 96.88 531 TYR A CA 1
ATOM 4221 C C . TYR A 1 531 ? -13.450 2.166 16.060 1.00 96.88 531 TYR A C 1
ATOM 4223 O O . TYR A 1 531 ? -13.648 3.375 16.206 1.00 96.88 531 TYR A O 1
ATOM 4231 N N . LEU A 1 532 ? -14.074 1.461 15.110 1.00 95.94 532 LEU A N 1
ATOM 4232 C CA . LEU A 1 532 ? -14.999 2.089 14.157 1.00 95.94 532 LEU A CA 1
ATOM 4233 C C . LEU A 1 532 ? -16.246 2.675 14.833 1.00 95.94 532 LEU A C 1
ATOM 4235 O O . LEU A 1 532 ? -16.731 3.726 14.423 1.00 95.94 532 LEU A O 1
ATOM 4239 N N . TRP A 1 533 ? -16.758 2.002 15.860 1.00 96.19 533 TRP A N 1
ATOM 4240 C CA . TRP A 1 533 ? -18.016 2.339 16.517 1.00 96.19 533 TRP A CA 1
ATOM 4241 C C . TRP A 1 533 ? -17.881 3.449 17.565 1.00 96.19 533 TRP A C 1
ATOM 4243 O O . TRP A 1 533 ? -18.719 4.349 17.604 1.00 96.19 533 TRP A O 1
ATOM 4253 N N . LEU A 1 534 ? -16.842 3.406 18.408 1.00 96.50 534 LEU A N 1
ATOM 4254 C CA . LEU A 1 534 ? -16.716 4.276 19.588 1.00 96.50 534 LEU A CA 1
ATOM 4255 C C . LEU A 1 534 ? -15.650 5.368 19.435 1.00 96.50 534 LEU A C 1
ATOM 4257 O O . LEU A 1 534 ? -15.786 6.447 20.011 1.00 96.50 534 LEU A O 1
ATOM 4261 N N . VAL A 1 535 ? -14.578 5.098 18.685 1.00 95.81 535 VAL A N 1
ATOM 4262 C CA . VAL A 1 535 ? -13.409 5.993 18.590 1.00 95.81 535 VAL A CA 1
ATOM 4263 C C . VAL A 1 535 ? -13.489 6.878 17.356 1.00 95.81 535 VAL A C 1
ATOM 4265 O O . VAL A 1 535 ? -13.342 8.097 17.447 1.00 95.81 535 VAL A O 1
ATOM 4268 N N . LEU A 1 536 ? -13.729 6.275 16.192 1.00 93.50 536 LEU A N 1
ATOM 4269 C CA . LEU A 1 536 ? -13.704 6.972 14.912 1.00 93.50 536 LEU A CA 1
ATOM 4270 C C . LEU A 1 536 ? -14.678 8.165 14.833 1.00 93.50 536 LEU A C 1
ATOM 4272 O O . LEU A 1 536 ? -14.249 9.212 14.347 1.00 93.50 536 LEU A O 1
ATOM 4276 N N . PRO A 1 537 ? -15.915 8.108 15.373 1.00 92.62 537 PRO A N 1
ATOM 4277 C CA . PRO A 1 537 ? -16.796 9.275 15.382 1.00 92.62 537 PRO A CA 1
ATOM 4278 C C . PRO A 1 537 ? -16.220 10.467 16.158 1.00 92.62 537 PRO A C 1
ATOM 4280 O O . PRO A 1 537 ? -16.426 11.614 15.766 1.00 92.62 537 PRO A O 1
ATOM 4283 N N . LEU A 1 538 ? -15.489 10.223 17.253 1.00 92.12 538 LEU A N 1
ATOM 4284 C CA . LEU A 1 538 ? -14.832 11.295 18.003 1.00 92.12 538 LEU A CA 1
ATOM 4285 C C . LEU A 1 538 ? -13.641 11.868 17.229 1.00 92.12 538 LEU A C 1
ATOM 4287 O O . LEU A 1 538 ? -13.465 13.084 17.206 1.00 92.12 538 LEU A O 1
ATOM 4291 N N . VAL A 1 539 ? -12.855 11.005 16.579 1.00 91.12 539 VAL A N 1
ATOM 4292 C CA . VAL A 1 539 ? -11.741 11.420 15.713 1.00 91.12 539 VAL A CA 1
ATOM 4293 C C . VAL A 1 539 ? -12.248 12.339 14.605 1.00 91.12 539 VAL A C 1
ATOM 4295 O O . VAL A 1 539 ? -11.731 13.438 14.461 1.00 91.12 539 VAL A O 1
ATOM 4298 N N . GLU A 1 540 ? -13.321 11.964 13.906 1.00 87.75 540 GLU A N 1
ATOM 4299 C CA . GLU A 1 540 ? -13.916 12.791 12.844 1.00 87.75 540 GLU A CA 1
ATOM 4300 C C . GLU A 1 540 ? -14.416 14.149 13.366 1.00 87.75 540 GLU A C 1
ATOM 4302 O O . GLU A 1 540 ? -14.260 15.175 12.698 1.00 87.75 540 GLU A O 1
ATOM 4307 N N . ARG A 1 541 ? -14.961 14.197 14.590 1.00 87.12 541 ARG A N 1
ATOM 4308 C CA . ARG A 1 541 ? -15.349 15.464 15.231 1.00 87.12 541 ARG A CA 1
ATOM 4309 C C . ARG A 1 541 ? -14.138 16.331 15.561 1.00 87.12 541 ARG A C 1
ATOM 4311 O O . ARG A 1 541 ? -14.176 17.531 15.309 1.00 87.12 541 ARG A O 1
ATOM 4318 N N . PHE A 1 542 ? -13.080 15.753 16.125 1.00 88.19 542 PHE A N 1
ATOM 4319 C CA . PHE A 1 542 ? -11.852 16.486 16.433 1.00 88.19 542 PHE A CA 1
ATOM 4320 C C . PHE A 1 542 ? -11.138 16.972 15.173 1.00 88.19 542 PHE A C 1
ATOM 4322 O O . PHE A 1 542 ? -10.709 18.122 15.143 1.00 88.19 542 PHE A O 1
ATOM 4329 N N . ASP A 1 543 ? -11.093 16.160 14.119 1.00 82.19 543 ASP A N 1
ATOM 4330 C CA . ASP A 1 543 ? -10.568 16.561 12.814 1.00 82.19 543 ASP A CA 1
ATOM 4331 C C . ASP A 1 543 ? -11.340 17.766 12.259 1.00 82.19 543 ASP A C 1
ATOM 4333 O O . ASP A 1 543 ? -10.730 18.693 11.730 1.00 82.19 543 ASP A O 1
ATOM 4337 N N . SER A 1 544 ? -12.668 17.783 12.421 1.00 81.50 544 SER A N 1
ATOM 4338 C CA . SER A 1 544 ? -13.524 18.900 11.988 1.00 81.50 544 SER A CA 1
ATOM 4339 C C . SER A 1 544 ? -13.329 20.169 12.828 1.00 81.50 544 SER A C 1
ATOM 4341 O O . SER A 1 544 ? -13.467 21.267 12.307 1.00 81.50 544 SER A O 1
ATOM 4343 N N . LEU A 1 545 ? -13.005 20.035 14.119 1.00 81.69 545 LEU A N 1
ATOM 4344 C CA . LEU A 1 545 ? -12.786 21.167 15.033 1.00 81.69 545 LEU A CA 1
ATOM 4345 C C . LEU A 1 545 ? -11.416 21.836 14.863 1.00 81.69 545 LEU A C 1
ATOM 4347 O O . LEU A 1 545 ? -11.249 22.992 15.240 1.00 81.69 545 LEU A O 1
ATOM 4351 N N . VAL A 1 546 ? -10.419 21.095 14.381 1.00 79.44 546 VAL A N 1
ATOM 4352 C CA . VAL A 1 546 ? -9.030 21.569 14.258 1.00 79.44 546 VAL A CA 1
ATOM 4353 C C . VAL A 1 546 ? -8.757 22.189 12.886 1.00 79.44 546 VAL A C 1
ATOM 4355 O O . VAL A 1 546 ? -7.823 22.979 12.746 1.00 79.44 546 VAL A O 1
ATOM 4358 N N . GLN A 1 547 ? -9.545 21.843 11.868 1.00 69.25 547 GLN A N 1
ATOM 4359 C CA . GLN A 1 547 ? -9.358 22.381 10.524 1.00 69.25 547 GLN A CA 1
ATOM 4360 C C . GLN A 1 547 ? -9.794 23.855 10.434 1.00 69.25 547 GLN A C 1
ATOM 4362 O O . GLN A 1 547 ? -10.834 24.215 10.985 1.00 69.25 547 GLN A O 1
ATOM 4367 N N . PRO A 1 548 ? -9.014 24.719 9.753 1.00 57.25 548 PRO A N 1
ATOM 4368 C CA . PRO A 1 548 ? -9.379 26.118 9.554 1.00 57.25 548 PRO A CA 1
ATOM 4369 C C . PRO A 1 548 ? -10.648 26.236 8.698 1.00 57.25 548 PRO A C 1
ATOM 4371 O O . PRO A 1 548 ? -10.822 25.496 7.725 1.00 57.25 548 PRO A O 1
ATOM 4374 N N . GLU A 1 549 ? -11.522 27.183 9.049 1.00 47.59 549 GLU A N 1
ATOM 4375 C CA . GLU A 1 549 ? -12.734 27.485 8.280 1.00 47.59 549 GLU A CA 1
ATOM 4376 C C . GLU A 1 549 ? -12.384 27.749 6.803 1.00 47.59 549 GLU A C 1
ATOM 4378 O O . GLU A 1 549 ? -11.508 28.556 6.494 1.00 47.59 549 GLU A O 1
ATOM 4383 N N . GLY A 1 550 ? -13.052 27.043 5.884 1.00 50.34 550 GLY A N 1
ATOM 4384 C CA . GLY A 1 550 ? -12.885 27.210 4.434 1.00 50.34 550 GLY A CA 1
ATOM 4385 C C . GLY A 1 550 ? -12.043 26.145 3.717 1.00 50.34 550 GLY A C 1
ATOM 4386 O O . GLY A 1 550 ? -12.016 26.148 2.489 1.00 50.34 550 GLY A O 1
ATOM 4387 N N . VAL A 1 551 ? -11.4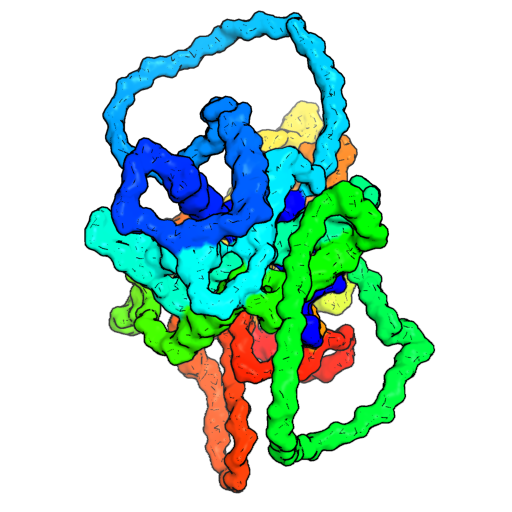08 25.205 4.429 1.00 52.34 551 VAL A N 1
ATOM 4388 C CA . VAL A 1 551 ? -10.731 24.045 3.815 1.00 52.34 551 VAL A CA 1
ATOM 4389 C C . VAL A 1 551 ? -11.570 22.791 4.049 1.00 52.34 551 VAL A C 1
ATOM 4391 O O . VAL A 1 551 ? -11.422 22.117 5.063 1.00 52.34 551 VAL A O 1
ATOM 4394 N N . THR A 1 552 ? -12.472 22.461 3.123 1.00 48.16 552 THR A N 1
ATOM 4395 C CA . THR A 1 552 ? -13.161 21.165 3.132 1.00 48.16 552 THR A CA 1
ATOM 4396 C C . THR A 1 552 ? -12.180 20.072 2.694 1.00 48.16 552 THR A C 1
ATOM 4398 O O . THR A 1 552 ? -11.693 20.096 1.561 1.00 48.16 552 THR A O 1
ATOM 4401 N N . PRO A 1 553 ? -11.854 19.088 3.551 1.00 51.28 553 PRO A N 1
ATOM 4402 C CA . PRO A 1 553 ? -11.075 17.945 3.112 1.00 51.28 553 PRO A CA 1
ATOM 4403 C C . PRO A 1 553 ? -11.929 17.148 2.113 1.00 51.28 553 PRO A C 1
ATOM 4405 O O . PRO A 1 553 ? -13.132 16.991 2.337 1.00 51.28 553 PRO A O 1
ATOM 4408 N N . PRO A 1 554 ? -11.350 16.621 1.021 1.00 50.50 554 PRO A N 1
ATOM 4409 C CA . PRO A 1 554 ? -12.116 15.851 0.049 1.00 50.50 554 PRO A CA 1
ATOM 4410 C C . PRO A 1 554 ? -12.794 14.670 0.749 1.00 50.50 554 PRO A C 1
ATOM 4412 O O . PRO A 1 554 ? -12.144 13.944 1.509 1.00 50.50 554 PRO A O 1
ATOM 4415 N N . THR A 1 555 ? -14.084 14.455 0.473 1.00 48.81 555 THR A N 1
ATOM 4416 C CA . THR A 1 555 ? -14.927 13.390 1.054 1.00 48.81 555 THR A CA 1
ATOM 4417 C C . THR A 1 555 ? -14.250 12.014 0.983 1.00 48.81 555 THR A C 1
ATOM 4419 O O . THR A 1 555 ? -14.399 11.179 1.870 1.00 48.81 555 THR A O 1
ATOM 4422 N N . SER A 1 556 ? -13.406 11.783 -0.027 1.00 48.22 556 SER A N 1
ATOM 4423 C CA . SER A 1 556 ? -12.606 10.563 -0.163 1.00 48.22 556 SER A CA 1
ATOM 4424 C C . SER A 1 556 ? -11.597 10.316 0.972 1.00 48.22 556 SER A C 1
ATOM 4426 O O . SER A 1 556 ? -11.337 9.156 1.283 1.00 48.22 556 SER A O 1
ATOM 4428 N N . ARG A 1 557 ? -11.045 11.346 1.633 1.00 54.53 557 ARG A N 1
ATOM 4429 C CA . ARG A 1 557 ? -10.057 11.182 2.723 1.00 54.53 557 ARG A CA 1
ATOM 4430 C C . ARG A 1 557 ? -10.676 10.775 4.058 1.00 54.53 557 ARG A C 1
ATOM 4432 O O . ARG A 1 557 ? -10.002 10.121 4.847 1.00 54.53 557 ARG A O 1
ATOM 4439 N N . THR A 1 558 ? -11.936 11.124 4.307 1.00 65.56 558 THR A N 1
ATOM 4440 C CA . THR A 1 558 ? -12.640 10.801 5.562 1.00 65.56 558 THR A CA 1
ATOM 4441 C C . THR A 1 558 ? -13.213 9.382 5.575 1.00 65.56 558 THR A C 1
ATOM 4443 O O . THR A 1 558 ? -13.592 8.882 6.627 1.00 65.56 558 THR A O 1
ATOM 4446 N N . THR A 1 559 ? -13.246 8.705 4.423 1.00 80.69 559 THR A N 1
ATOM 4447 C CA . THR A 1 559 ? -13.766 7.329 4.289 1.00 80.69 559 THR A CA 1
ATOM 4448 C C . THR A 1 559 ? -12.690 6.245 4.319 1.00 80.69 559 THR A C 1
ATOM 4450 O O . THR A 1 559 ? -13.022 5.063 4.389 1.00 80.69 559 THR A O 1
ATOM 4453 N N . LEU A 1 560 ? -11.410 6.627 4.249 1.00 86.56 560 LEU A N 1
ATOM 4454 C CA . LEU A 1 560 ? -10.284 5.705 4.366 1.00 86.56 560 LEU A CA 1
ATOM 4455 C C . LEU A 1 560 ? -10.049 5.350 5.832 1.00 86.56 560 LEU A C 1
ATOM 4457 O O . LEU A 1 560 ? -9.991 6.229 6.691 1.00 86.56 560 LEU A O 1
ATOM 4461 N N . LEU A 1 561 ? -9.798 4.069 6.093 1.00 86.69 561 LEU A N 1
ATOM 4462 C CA . LEU A 1 561 ? -9.437 3.586 7.425 1.00 86.69 561 LEU A CA 1
ATOM 4463 C C . LEU A 1 561 ? -8.130 4.233 7.928 1.00 86.69 561 LEU A C 1
ATOM 4465 O O . LEU A 1 561 ? -7.955 4.486 9.121 1.00 86.69 561 LEU A O 1
ATOM 4469 N N . TRP A 1 562 ? -7.227 4.538 6.994 1.00 86.62 562 TRP A N 1
ATOM 4470 C CA . TRP A 1 562 ? -5.903 5.111 7.234 1.00 86.62 562 TRP A CA 1
ATOM 4471 C C . TRP A 1 562 ? -5.851 6.584 6.807 1.00 86.62 562 TRP A C 1
ATOM 4473 O O . TRP A 1 562 ? -5.122 6.960 5.886 1.00 86.62 562 TRP A O 1
ATOM 4483 N N . ASN A 1 563 ? -6.658 7.433 7.448 1.00 78.50 563 ASN A N 1
ATOM 4484 C CA . ASN A 1 563 ? -6.648 8.873 7.184 1.00 78.50 563 ASN A CA 1
ATOM 4485 C C . ASN A 1 563 ? -5.460 9.584 7.872 1.00 78.50 563 ASN A C 1
ATOM 4487 O O . ASN A 1 563 ? -4.866 9.085 8.836 1.00 78.50 563 ASN A O 1
ATOM 4491 N N . GLN A 1 564 ? -5.069 10.741 7.332 1.00 74.50 564 GLN A N 1
ATOM 4492 C CA . GLN A 1 564 ? -4.002 11.565 7.900 1.00 74.50 564 GLN A CA 1
ATOM 4493 C C . GLN A 1 564 ? -4.536 12.350 9.103 1.00 74.50 564 GLN A C 1
ATOM 4495 O O . GLN A 1 564 ? -5.559 13.015 8.992 1.00 74.50 564 GLN A O 1
ATOM 4500 N N . ASP A 1 565 ? -3.825 12.277 10.228 1.00 71.19 565 ASP A N 1
ATOM 4501 C CA . ASP A 1 565 ? -4.121 13.076 11.422 1.00 71.19 565 ASP A CA 1
ATOM 4502 C C . ASP A 1 565 ? -3.816 14.562 11.161 1.00 71.19 565 ASP A C 1
ATOM 4504 O O . ASP A 1 565 ? -2.725 14.858 10.661 1.00 71.19 565 ASP A O 1
ATOM 4508 N N . PRO A 1 566 ? -4.720 15.497 11.512 1.00 71.00 566 PRO A N 1
ATOM 4509 C CA . PRO A 1 566 ? -4.555 16.933 11.280 1.00 71.00 566 PRO A CA 1
ATOM 4510 C C . PRO A 1 566 ? -3.273 17.514 11.885 1.00 71.00 566 PRO A C 1
ATOM 4512 O O . PRO A 1 566 ? -2.721 18.473 11.349 1.00 71.00 566 PRO A O 1
ATOM 4515 N N . PHE A 1 567 ? -2.759 16.936 12.975 1.00 76.31 567 PHE A N 1
ATOM 4516 C CA . PHE A 1 567 ? -1.510 17.397 13.592 1.00 76.31 567 PHE A CA 1
ATOM 4517 C C . PHE A 1 567 ? -0.262 16.691 13.055 1.00 76.31 567 PHE A C 1
ATOM 4519 O O . PHE A 1 567 ? 0.858 17.138 13.322 1.00 76.31 567 PHE A O 1
ATOM 4526 N N . SER A 1 568 ? -0.426 15.584 12.329 1.00 71.56 568 SER A N 1
ATOM 4527 C CA . SER A 1 568 ? 0.674 14.783 11.806 1.00 71.56 568 SER A CA 1
ATOM 4528 C C . SER A 1 568 ? 0.899 15.076 10.328 1.00 71.56 568 SER A C 1
ATOM 4530 O O . SER A 1 568 ? 0.097 14.732 9.462 1.00 71.56 568 SER A O 1
ATOM 4532 N N . GLN A 1 569 ? 2.068 15.620 9.996 1.00 67.25 569 GLN A N 1
ATOM 4533 C CA . GLN A 1 569 ? 2.477 15.783 8.597 1.00 67.25 569 GLN A CA 1
ATOM 4534 C C . GLN A 1 569 ? 2.956 14.475 7.944 1.00 67.25 569 GLN A C 1
ATOM 4536 O O . GLN A 1 569 ? 3.464 14.500 6.827 1.00 67.25 569 GLN A O 1
ATOM 4541 N N . ARG A 1 570 ? 2.822 13.321 8.616 1.00 76.81 570 ARG A N 1
ATOM 4542 C CA . ARG A 1 570 ? 3.330 12.042 8.110 1.00 76.81 570 ARG A CA 1
ATOM 4543 C C . ARG A 1 570 ? 2.219 11.231 7.424 1.00 76.81 570 ARG A C 1
ATOM 4545 O O . ARG A 1 570 ? 1.409 10.614 8.123 1.00 76.81 570 ARG A O 1
ATOM 4552 N N . PRO A 1 571 ? 2.192 11.157 6.080 1.00 78.94 571 PRO A N 1
ATOM 4553 C CA . PRO A 1 571 ? 1.159 10.422 5.357 1.00 78.94 571 PRO A CA 1
ATOM 4554 C C . PRO A 1 571 ? 1.238 8.907 5.594 1.00 78.94 571 PRO A C 1
ATOM 4556 O O . PRO A 1 571 ? 2.287 8.343 5.927 1.00 78.94 571 PRO A O 1
ATOM 4559 N N . TRP A 1 572 ? 0.109 8.224 5.397 1.00 81.06 572 TRP A N 1
ATOM 4560 C CA . TRP A 1 572 ? 0.049 6.764 5.359 1.00 81.06 572 TRP A CA 1
ATOM 4561 C C . TRP A 1 572 ? 0.599 6.248 4.027 1.00 81.06 572 TRP A C 1
ATOM 4563 O O . TRP A 1 572 ? -0.107 6.178 3.025 1.00 81.06 572 TRP A O 1
ATOM 4573 N N . THR A 1 573 ? 1.885 5.895 4.014 1.00 82.06 573 THR A N 1
ATOM 4574 C CA . THR A 1 573 ? 2.583 5.366 2.833 1.00 82.06 573 THR A CA 1
ATOM 4575 C C . THR A 1 573 ? 3.022 3.919 3.038 1.00 82.06 573 THR A C 1
ATOM 4577 O O . THR A 1 573 ? 3.140 3.426 4.164 1.00 82.06 573 THR A O 1
ATOM 4580 N N . SER A 1 574 ? 3.345 3.226 1.939 1.00 78.19 574 SER A N 1
ATOM 4581 C CA . SER A 1 574 ? 3.938 1.879 2.013 1.00 78.19 574 SER A CA 1
ATOM 4582 C C . SER A 1 574 ? 5.260 1.877 2.794 1.00 78.19 574 SER A C 1
ATOM 4584 O O . SER A 1 574 ? 5.597 0.886 3.442 1.00 78.19 574 SER A O 1
ATOM 4586 N N . ARG A 1 575 ? 5.993 3.000 2.773 1.00 80.75 575 ARG A N 1
ATOM 4587 C CA . ARG A 1 575 ? 7.199 3.209 3.580 1.00 80.75 575 ARG A CA 1
ATOM 4588 C C . ARG A 1 575 ? 6.874 3.247 5.072 1.00 80.75 575 ARG A C 1
ATOM 4590 O O . ARG A 1 575 ? 7.511 2.520 5.827 1.00 80.75 575 ARG A O 1
ATOM 4597 N N . ARG A 1 576 ? 5.860 4.017 5.484 1.00 84.88 576 ARG A N 1
ATOM 4598 C CA . ARG A 1 576 ? 5.415 4.058 6.886 1.00 84.88 576 ARG A CA 1
ATOM 4599 C C . ARG A 1 576 ? 4.990 2.674 7.373 1.00 84.88 576 ARG A C 1
ATOM 4601 O O . ARG A 1 576 ? 5.461 2.242 8.418 1.00 84.88 576 ARG A O 1
ATOM 4608 N N . LEU A 1 577 ? 4.178 1.949 6.598 1.00 85.75 577 LEU A N 1
ATOM 4609 C CA . LEU A 1 577 ? 3.754 0.589 6.954 1.00 85.75 577 LEU A CA 1
ATOM 4610 C C . LEU A 1 577 ? 4.954 -0.360 7.122 1.00 85.75 577 LEU A C 1
ATOM 4612 O O . LEU A 1 577 ? 4.995 -1.143 8.067 1.00 85.75 577 LEU A O 1
ATOM 4616 N N . LYS A 1 578 ? 5.962 -0.254 6.244 1.00 86.00 578 LYS A N 1
ATOM 4617 C CA . LYS A 1 578 ? 7.213 -1.018 6.356 1.00 86.00 578 LYS A CA 1
ATOM 4618 C C . LYS A 1 578 ? 7.963 -0.678 7.645 1.00 86.00 578 LYS A C 1
ATOM 4620 O O . LYS A 1 578 ? 8.394 -1.591 8.337 1.00 86.00 578 LYS A O 1
ATOM 4625 N N . GLU A 1 579 ? 8.132 0.604 7.955 1.00 90.25 579 GLU A N 1
ATOM 4626 C CA . GLU A 1 579 ? 8.841 1.062 9.158 1.00 90.25 579 GLU A CA 1
ATOM 4627 C C . GLU A 1 579 ? 8.137 0.588 10.440 1.00 90.25 579 GLU A C 1
ATOM 4629 O O . GLU A 1 579 ? 8.799 0.134 11.373 1.00 90.25 579 GLU A O 1
ATOM 4634 N N . VAL A 1 580 ? 6.800 0.617 10.459 1.00 92.19 580 VAL A N 1
ATOM 4635 C CA . VAL A 1 580 ? 5.996 0.087 11.568 1.00 92.19 580 VAL A CA 1
ATOM 4636 C C . VAL A 1 580 ? 6.168 -1.426 11.691 1.00 92.19 580 VAL A C 1
ATOM 4638 O O . VAL A 1 580 ? 6.483 -1.896 12.779 1.00 92.19 580 VAL A O 1
ATOM 4641 N N . LEU A 1 581 ? 6.049 -2.189 10.597 1.00 93.44 581 LEU A N 1
ATOM 4642 C CA . LEU A 1 581 ? 6.245 -3.644 10.623 1.00 93.44 581 LEU A CA 1
ATOM 4643 C C . LEU A 1 581 ? 7.628 -4.012 11.175 1.00 93.44 581 LEU A C 1
ATOM 4645 O O . LEU A 1 581 ? 7.732 -4.877 12.036 1.00 93.44 581 LEU A O 1
ATOM 4649 N N . GLN A 1 582 ? 8.674 -3.309 10.732 1.00 93.25 582 GLN A N 1
ATOM 4650 C CA . GLN A 1 582 ? 10.041 -3.517 11.209 1.00 93.25 582 GLN A CA 1
ATOM 4651 C C . GLN A 1 582 ? 10.207 -3.173 12.692 1.00 93.25 582 GLN A C 1
ATOM 4653 O O . GLN A 1 582 ? 10.966 -3.845 13.388 1.00 93.25 582 GLN A O 1
ATOM 4658 N N . ARG A 1 583 ? 9.537 -2.121 13.179 1.00 94.62 583 ARG A N 1
ATOM 4659 C CA . ARG A 1 583 ? 9.543 -1.746 14.599 1.00 94.62 583 ARG A CA 1
ATOM 4660 C C . ARG A 1 583 ? 8.857 -2.816 15.443 1.00 94.62 583 ARG A C 1
ATOM 4662 O O . ARG A 1 583 ? 9.457 -3.301 16.394 1.00 94.62 583 ARG A O 1
ATOM 4669 N N . GLU A 1 584 ? 7.631 -3.193 15.087 1.00 94.88 584 GLU A N 1
ATOM 4670 C CA . GLU A 1 584 ? 6.849 -4.170 15.852 1.00 94.88 584 GLU A CA 1
ATOM 4671 C C . GLU A 1 584 ? 7.493 -5.562 15.811 1.00 94.88 584 GLU A C 1
ATOM 4673 O O . GLU A 1 584 ? 7.548 -6.234 16.838 1.00 94.88 584 GLU A O 1
ATOM 4678 N N . SER A 1 585 ? 8.053 -5.979 14.668 1.00 94.12 585 SER A N 1
ATOM 4679 C CA . SER A 1 585 ? 8.722 -7.279 14.559 1.00 94.12 585 SER A CA 1
ATOM 4680 C C . SER A 1 585 ? 10.009 -7.335 15.375 1.00 94.12 585 SER A C 1
ATOM 4682 O O . SER A 1 585 ? 10.294 -8.362 15.973 1.00 94.12 585 SER A O 1
ATOM 4684 N N . ARG A 1 586 ? 10.781 -6.240 15.453 1.00 93.75 586 ARG A N 1
ATOM 4685 C CA . ARG A 1 586 ? 11.989 -6.195 16.295 1.00 93.75 586 ARG A CA 1
ATOM 4686 C C . ARG A 1 586 ? 11.652 -6.409 17.765 1.00 93.75 586 ARG A C 1
ATOM 4688 O O . ARG A 1 586 ? 12.415 -7.066 18.463 1.00 93.75 586 ARG A O 1
ATOM 4695 N N . LEU A 1 587 ? 10.523 -5.863 18.213 1.00 90.44 587 LEU A N 1
ATOM 4696 C CA . LEU A 1 587 ? 10.057 -6.020 19.587 1.00 90.44 587 LEU A CA 1
ATOM 4697 C C . LEU A 1 587 ? 9.575 -7.450 19.862 1.00 90.44 587 LEU A C 1
ATOM 4699 O O . LEU A 1 587 ? 9.895 -7.998 20.909 1.00 90.44 587 LEU A O 1
ATOM 4703 N N . GLY A 1 588 ? 8.835 -8.061 18.932 1.00 88.50 588 GLY A N 1
ATOM 4704 C CA . GLY A 1 588 ? 8.236 -9.382 19.152 1.00 88.50 588 GLY A CA 1
ATOM 4705 C C . GLY A 1 588 ? 9.073 -10.592 18.736 1.00 88.50 588 GLY A C 1
ATOM 4706 O O . GLY A 1 588 ? 8.869 -11.674 19.270 1.00 88.50 588 GLY A O 1
ATOM 4707 N N . LEU A 1 589 ? 10.021 -10.432 17.810 1.00 91.56 589 LEU A N 1
ATOM 4708 C CA . LEU A 1 589 ? 10.848 -11.511 17.251 1.00 91.56 589 LEU A CA 1
ATOM 4709 C C . LEU A 1 589 ? 12.327 -11.352 17.635 1.00 91.56 589 LEU A C 1
ATOM 4711 O O . LEU A 1 589 ? 13.212 -11.489 16.791 1.00 91.56 589 LEU A O 1
ATOM 4715 N N . GLN A 1 590 ? 12.599 -11.013 18.900 1.00 87.00 590 GLN A N 1
ATOM 4716 C CA . GLN A 1 590 ? 13.956 -10.972 19.475 1.00 87.00 590 GLN A CA 1
ATOM 4717 C C . GLN A 1 590 ? 14.956 -10.142 18.637 1.00 87.00 590 GLN A C 1
ATOM 4719 O O . GLN A 1 590 ? 16.066 -10.574 18.338 1.00 87.00 590 GLN A O 1
ATOM 4724 N N . GLY A 1 591 ? 14.552 -8.943 18.208 1.00 87.81 591 GLY A N 1
ATOM 4725 C CA . GLY A 1 591 ? 15.395 -8.029 17.427 1.00 87.81 591 GLY A CA 1
ATOM 4726 C C . GLY A 1 591 ? 15.325 -8.210 15.907 1.00 87.81 591 GLY A C 1
ATOM 4727 O O . GLY A 1 591 ? 15.951 -7.443 15.170 1.00 87.81 591 GLY A O 1
ATOM 4728 N N . GLN A 1 592 ? 14.532 -9.155 15.397 1.00 89.12 592 GLN A N 1
ATOM 4729 C CA . GLN A 1 592 ? 14.432 -9.400 13.958 1.00 89.12 592 GLN A CA 1
ATOM 4730 C C . GLN A 1 592 ? 13.534 -8.394 13.231 1.00 89.12 592 GLN A C 1
ATOM 4732 O O . GLN A 1 592 ? 12.393 -8.128 13.602 1.00 89.12 592 GLN A O 1
ATOM 4737 N N . SER A 1 593 ? 14.051 -7.834 12.136 1.00 91.12 593 SER A N 1
ATOM 4738 C CA . SER A 1 593 ? 13.371 -6.813 11.331 1.00 91.12 593 SER A CA 1
ATOM 4739 C C . SER A 1 593 ? 12.749 -7.433 10.083 1.00 91.12 593 SER A C 1
ATOM 4741 O O . SER A 1 593 ? 13.426 -7.681 9.082 1.00 91.12 593 SER A O 1
ATOM 4743 N N . VAL A 1 594 ? 11.440 -7.667 10.125 1.00 87.50 594 VAL A N 1
ATOM 4744 C CA . VAL A 1 594 ? 10.679 -8.209 9.002 1.00 87.50 594 VAL A CA 1
ATOM 4745 C C . VAL A 1 594 ? 10.234 -7.056 8.107 1.00 87.50 594 VAL A C 1
ATOM 4747 O O . VAL A 1 594 ? 9.691 -6.054 8.565 1.00 87.50 594 VAL A O 1
ATOM 4750 N N . ASN A 1 595 ? 10.467 -7.180 6.801 1.00 81.19 595 ASN A N 1
ATOM 4751 C CA . ASN A 1 595 ? 9.930 -6.246 5.811 1.00 81.19 595 ASN A CA 1
ATOM 4752 C C . ASN A 1 595 ? 8.698 -6.851 5.110 1.00 81.19 595 ASN A C 1
ATOM 4754 O O . ASN A 1 595 ? 8.512 -8.064 5.127 1.00 81.19 595 ASN A O 1
ATOM 4758 N N . ILE A 1 596 ? 7.884 -6.013 4.457 1.00 76.50 596 ILE A N 1
ATOM 4759 C CA . ILE A 1 596 ? 6.608 -6.427 3.835 1.00 76.50 596 ILE A CA 1
ATOM 4760 C C . ILE A 1 596 ? 6.800 -7.549 2.793 1.00 76.50 596 ILE A C 1
ATOM 4762 O O . ILE A 1 596 ? 6.004 -8.480 2.724 1.00 76.50 596 ILE A O 1
ATOM 4766 N N . ALA A 1 597 ? 7.870 -7.495 1.992 1.00 72.56 597 ALA A N 1
ATOM 4767 C CA . ALA A 1 597 ? 8.144 -8.514 0.976 1.00 72.56 597 ALA A CA 1
ATOM 4768 C C . ALA A 1 597 ? 8.627 -9.839 1.595 1.00 72.56 597 ALA A C 1
ATOM 4770 O O . ALA A 1 597 ? 8.192 -10.908 1.177 1.00 72.56 597 ALA A O 1
ATOM 4771 N N . SER A 1 598 ? 9.485 -9.769 2.616 1.00 80.56 598 SER A N 1
ATOM 4772 C CA . SER A 1 598 ? 9.925 -10.922 3.400 1.00 80.56 598 SER A CA 1
ATOM 4773 C C . SER A 1 598 ? 8.741 -11.585 4.089 1.00 80.56 598 SER A C 1
ATOM 4775 O O . SER A 1 598 ? 8.608 -12.797 3.985 1.00 80.56 598 SER A O 1
ATOM 4777 N N . TRP A 1 599 ? 7.862 -10.805 4.733 1.00 87.69 599 TRP A N 1
ATOM 4778 C CA . TRP A 1 599 ? 6.666 -11.339 5.383 1.00 87.69 599 TRP A CA 1
ATOM 4779 C C . TRP A 1 599 ? 5.793 -12.108 4.400 1.00 87.69 599 TRP A C 1
ATOM 4781 O O . TRP A 1 599 ? 5.374 -13.213 4.703 1.00 87.69 599 TRP A O 1
ATOM 4791 N N . ARG A 1 600 ? 5.588 -11.584 3.189 1.00 79.44 600 ARG A N 1
ATOM 4792 C CA . ARG A 1 600 ? 4.832 -12.292 2.153 1.00 79.44 600 ARG A CA 1
ATOM 4793 C C . ARG A 1 600 ? 5.431 -13.660 1.814 1.00 79.44 600 ARG A C 1
ATOM 4795 O O . ARG A 1 600 ? 4.696 -14.635 1.748 1.00 79.44 600 ARG A O 1
ATOM 4802 N N . HIS A 1 601 ? 6.744 -13.747 1.608 1.00 77.25 601 HIS A N 1
ATOM 4803 C CA . HIS A 1 601 ? 7.395 -15.032 1.321 1.00 77.25 601 HIS A CA 1
ATOM 4804 C C . HIS A 1 601 ? 7.325 -15.994 2.512 1.00 77.25 601 HIS A C 1
ATOM 4806 O O . HIS A 1 601 ? 7.088 -17.185 2.330 1.00 77.25 601 HIS A O 1
ATOM 4812 N N . ILE A 1 602 ? 7.491 -15.465 3.725 1.00 85.94 602 ILE A N 1
ATOM 4813 C CA . ILE A 1 602 ? 7.364 -16.211 4.977 1.00 85.94 602 ILE A CA 1
ATOM 4814 C C . ILE A 1 602 ? 5.939 -16.754 5.136 1.00 85.94 602 ILE A C 1
ATOM 4816 O O . ILE A 1 602 ? 5.779 -17.938 5.404 1.00 85.94 602 ILE A O 1
ATOM 4820 N N . ALA A 1 603 ? 4.912 -15.929 4.923 1.00 85.44 603 ALA A N 1
ATOM 4821 C CA . ALA A 1 603 ? 3.508 -16.313 5.046 1.00 85.44 603 ALA A CA 1
ATOM 4822 C C . ALA A 1 603 ? 3.123 -17.412 4.048 1.00 85.44 603 ALA A C 1
ATOM 4824 O O . ALA A 1 603 ? 2.483 -18.390 4.428 1.00 85.44 603 ALA A O 1
ATOM 4825 N N . ILE A 1 604 ? 3.587 -17.309 2.798 1.00 79.38 604 ILE A N 1
ATOM 4826 C CA . ILE A 1 604 ? 3.410 -18.367 1.794 1.00 79.38 604 ILE A CA 1
ATOM 4827 C C . ILE A 1 604 ? 4.091 -19.658 2.265 1.00 79.38 604 ILE A C 1
ATOM 4829 O O . ILE A 1 604 ? 3.489 -20.726 2.223 1.00 79.38 604 ILE A O 1
ATOM 4833 N N . ALA A 1 605 ? 5.329 -19.585 2.759 1.00 81.56 605 ALA A N 1
ATOM 4834 C CA . ALA A 1 605 ? 6.045 -20.774 3.215 1.00 81.56 605 ALA A CA 1
ATOM 4835 C C . ALA A 1 605 ? 5.424 -21.426 4.461 1.00 81.56 605 ALA A C 1
ATOM 4837 O O . ALA A 1 605 ? 5.373 -22.652 4.540 1.00 81.56 605 ALA A O 1
ATOM 4838 N N . LEU A 1 606 ? 4.926 -20.626 5.409 1.00 85.00 606 LEU A N 1
ATOM 4839 C CA . LEU A 1 606 ? 4.177 -21.102 6.575 1.00 85.00 606 LEU A CA 1
ATOM 4840 C C . LEU A 1 606 ? 2.903 -21.825 6.138 1.00 85.00 606 LEU A C 1
ATOM 4842 O O . LEU A 1 606 ? 2.651 -22.941 6.581 1.00 85.00 606 LEU A O 1
ATOM 4846 N N . SER A 1 607 ? 2.155 -21.231 5.208 1.00 82.38 607 SER A N 1
ATOM 4847 C CA . SER A 1 607 ? 0.936 -21.817 4.643 1.00 82.38 607 SER A CA 1
ATOM 4848 C C . SER A 1 607 ? 1.209 -23.162 3.973 1.00 82.38 607 SER A C 1
ATOM 4850 O O . SER A 1 607 ? 0.558 -24.163 4.269 1.00 82.38 607 SER A O 1
ATOM 4852 N N . ARG A 1 608 ? 2.261 -23.224 3.148 1.00 78.19 608 ARG A N 1
ATOM 4853 C CA . ARG A 1 608 ? 2.679 -24.453 2.461 1.00 78.19 608 ARG A CA 1
ATOM 4854 C C . ARG A 1 608 ? 3.065 -25.575 3.416 1.00 78.19 608 ARG A C 1
ATOM 4856 O O . ARG A 1 608 ? 2.822 -26.731 3.099 1.00 78.19 608 ARG A O 1
ATOM 4863 N N . ARG A 1 609 ? 3.678 -25.241 4.553 1.00 81.94 609 ARG A N 1
ATOM 4864 C CA . ARG A 1 609 ? 4.154 -26.230 5.525 1.00 81.94 609 ARG A CA 1
ATOM 4865 C C . ARG A 1 609 ? 3.077 -26.687 6.505 1.00 81.94 609 ARG A C 1
ATOM 4867 O O . ARG A 1 609 ? 3.066 -27.859 6.856 1.00 81.94 609 ARG A O 1
ATOM 4874 N N . PHE A 1 610 ? 2.237 -25.770 6.981 1.00 81.50 610 PHE A N 1
ATOM 4875 C CA . PHE A 1 610 ? 1.340 -26.031 8.111 1.00 81.50 610 PHE A CA 1
ATOM 4876 C C . PHE A 1 610 ? -0.143 -26.073 7.745 1.00 81.50 610 PHE A C 1
ATOM 4878 O O . PHE A 1 610 ? -0.913 -26.616 8.526 1.00 81.50 610 PHE A O 1
ATOM 4885 N N . LEU A 1 611 ? -0.550 -25.503 6.605 1.00 77.38 611 LEU A N 1
ATOM 4886 C CA . LEU A 1 611 ? -1.969 -25.367 6.252 1.00 77.38 611 LEU A CA 1
ATOM 4887 C C . LEU A 1 611 ? -2.393 -26.275 5.096 1.00 77.38 611 LEU A C 1
ATOM 4889 O O . LEU A 1 611 ? -3.526 -26.734 5.078 1.00 77.38 611 LEU A O 1
ATOM 4893 N N . ARG A 1 612 ? -1.492 -26.603 4.159 1.00 64.12 612 ARG A N 1
ATOM 4894 C CA . ARG A 1 612 ? -1.818 -27.489 3.021 1.00 64.12 612 ARG A CA 1
ATOM 4895 C C . ARG A 1 612 ? -2.218 -28.915 3.424 1.00 64.12 612 ARG A C 1
ATOM 4897 O O . ARG A 1 612 ? -2.966 -29.546 2.694 1.00 64.12 612 ARG A O 1
ATOM 4904 N N . THR A 1 613 ? -1.767 -29.411 4.575 1.00 47.59 613 THR A N 1
ATOM 4905 C CA . THR A 1 613 ? -2.158 -30.740 5.086 1.00 47.59 613 THR A CA 1
ATOM 4906 C C . THR A 1 613 ? -3.552 -30.733 5.731 1.00 47.59 613 THR A C 1
ATOM 4908 O O . THR A 1 613 ? -4.174 -31.783 5.847 1.00 47.59 613 THR A O 1
ATOM 4911 N N . SER A 1 614 ? -4.046 -29.563 6.147 1.00 39.19 614 SER A N 1
ATOM 4912 C CA . SER A 1 614 ? -5.330 -29.389 6.843 1.00 39.19 614 SER A CA 1
ATOM 4913 C C . SER A 1 614 ? -6.504 -29.218 5.876 1.00 39.19 614 SER A C 1
ATOM 4915 O O . SER A 1 614 ? -7.622 -29.599 6.200 1.00 39.19 614 SER A O 1
ATOM 4917 N N . SER A 1 615 ? -6.250 -28.679 4.679 1.00 41.28 615 SER A N 1
ATOM 4918 C CA . SER A 1 615 ? -7.263 -28.422 3.643 1.00 41.28 615 SER A CA 1
ATOM 4919 C C . SER A 1 615 ? -7.499 -29.622 2.702 1.00 41.28 615 SER A C 1
ATOM 4921 O O . SER A 1 615 ? -7.924 -29.434 1.565 1.00 41.28 615 SER A O 1
ATOM 4923 N N . GLY A 1 616 ? -7.184 -30.849 3.141 1.00 34.22 616 GLY A N 1
ATOM 4924 C CA . GLY A 1 616 ? -7.331 -32.071 2.345 1.00 34.22 616 GLY A CA 1
ATOM 4925 C C . GLY A 1 616 ? -8.796 -32.388 2.045 1.00 34.22 616 GLY A C 1
ATOM 4926 O O . GLY A 1 616 ? -9.482 -32.998 2.863 1.00 34.22 616 GLY A O 1
ATOM 4927 N N . PHE A 1 617 ? -9.274 -31.985 0.868 1.00 34.03 617 PHE A N 1
ATOM 4928 C CA . PHE A 1 617 ? -10.546 -32.462 0.336 1.00 34.03 617 PHE A CA 1
ATOM 4929 C C . PHE A 1 617 ? -10.426 -33.956 -0.021 1.00 34.03 617 PHE A C 1
ATOM 4931 O O . PHE A 1 617 ? -9.367 -34.380 -0.491 1.00 34.03 617 PHE A O 1
ATOM 4938 N N . PRO A 1 618 ? -11.464 -34.780 0.226 1.00 28.47 618 PRO A N 1
ATOM 4939 C CA . PRO A 1 618 ? -11.386 -36.216 0.004 1.00 28.47 618 PRO A CA 1
ATOM 4940 C C . PRO A 1 618 ? -11.157 -36.528 -1.472 1.00 28.47 618 PRO A C 1
ATOM 4942 O O . PRO A 1 618 ? -11.956 -36.169 -2.334 1.00 28.47 618 PRO A O 1
ATOM 4945 N N . GLN A 1 619 ? -10.080 -37.258 -1.725 1.00 31.70 619 GLN A N 1
ATOM 4946 C CA . GLN A 1 619 ? -9.805 -37.965 -2.962 1.00 31.70 619 GLN A CA 1
ATOM 4947 C C . GLN A 1 619 ? -10.878 -39.051 -3.128 1.00 31.70 619 GLN A C 1
ATOM 4949 O O . GLN A 1 619 ? -10.744 -40.151 -2.589 1.00 31.70 619 GLN A O 1
ATOM 4954 N N . GLN A 1 620 ? -11.988 -38.732 -3.796 1.00 24.14 620 GLN A N 1
ATOM 4955 C CA . GLN A 1 620 ? -12.979 -39.745 -4.142 1.00 24.14 620 GLN A CA 1
ATOM 4956 C C . GLN A 1 620 ? -12.452 -40.507 -5.359 1.00 24.14 620 GLN A C 1
ATOM 4958 O O . GLN A 1 620 ? -12.538 -40.064 -6.499 1.00 24.14 620 GLN A O 1
ATOM 4963 N N . SER A 1 621 ? -11.791 -41.617 -5.049 1.00 27.45 621 SER A N 1
ATOM 4964 C CA . SER A 1 621 ? -11.394 -42.654 -5.988 1.00 27.45 621 SER A CA 1
ATOM 4965 C C . SER A 1 621 ? -12.626 -43.428 -6.469 1.00 27.45 621 SER A C 1
ATOM 4967 O O . SER A 1 621 ? -13.589 -43.597 -5.720 1.00 27.45 621 SER A O 1
ATOM 4969 N N . ASP A 1 622 ? -12.504 -43.912 -7.708 1.00 24.48 622 ASP A N 1
ATOM 4970 C CA . ASP A 1 622 ? -13.288 -44.945 -8.402 1.00 24.48 622 ASP A CA 1
ATOM 4971 C C . ASP A 1 622 ? -14.530 -44.475 -9.192 1.00 24.48 622 ASP A C 1
ATOM 4973 O O . ASP A 1 622 ? -15.651 -44.466 -8.693 1.00 24.48 622 ASP A O 1
ATOM 4977 N N . ASN A 1 623 ? -14.380 -44.189 -10.494 1.00 23.47 623 ASN A N 1
ATOM 4978 C CA . ASN A 1 623 ? -14.309 -45.233 -11.530 1.00 23.47 623 ASN A CA 1
ATOM 4979 C C . ASN A 1 623 ? -13.993 -44.680 -12.938 1.00 23.47 623 ASN A C 1
ATOM 4981 O O . ASN A 1 623 ? -14.630 -43.749 -13.414 1.00 23.47 623 ASN A O 1
ATOM 4985 N N . GLN A 1 624 ? -12.994 -45.328 -13.547 1.00 30.66 624 GLN A N 1
ATOM 4986 C CA . GLN A 1 624 ? -12.720 -45.602 -14.968 1.00 30.66 624 GLN A CA 1
ATOM 4987 C C . GLN A 1 624 ? -13.651 -44.961 -16.015 1.00 30.66 624 GLN A C 1
ATOM 4989 O O . GLN A 1 624 ? -14.798 -45.367 -16.150 1.00 30.66 624 GLN A O 1
ATOM 4994 N N . ASP A 1 625 ? -13.119 -44.034 -16.813 1.00 24.67 625 ASP A N 1
ATOM 4995 C CA . ASP A 1 625 ? -12.732 -44.308 -18.203 1.00 24.67 625 ASP A CA 1
ATOM 4996 C C . ASP A 1 625 ? -11.836 -43.174 -18.724 1.00 24.67 625 ASP A C 1
ATOM 4998 O O . ASP A 1 625 ? -12.004 -42.005 -18.384 1.00 24.67 625 ASP A O 1
ATOM 5002 N N . ALA A 1 626 ? -10.801 -43.558 -19.465 1.00 33.66 626 ALA A N 1
ATOM 5003 C CA . ALA A 1 626 ? -9.735 -42.685 -19.922 1.00 33.66 626 ALA A CA 1
ATOM 5004 C C . ALA A 1 626 ? -10.192 -41.788 -21.080 1.00 33.66 626 ALA A C 1
ATOM 5006 O O . ALA A 1 626 ? -10.527 -42.302 -22.142 1.00 33.66 626 ALA A O 1
ATOM 5007 N N . ASP A 1 627 ? -10.080 -40.472 -20.895 1.00 23.28 627 ASP A N 1
ATOM 5008 C CA . ASP A 1 627 ? -9.765 -39.535 -21.971 1.00 23.28 627 ASP A CA 1
ATOM 5009 C C . ASP A 1 627 ? -8.677 -38.574 -21.469 1.00 23.28 627 ASP A C 1
ATOM 5011 O O . ASP A 1 627 ? -8.863 -37.772 -20.556 1.00 23.28 627 ASP A O 1
ATOM 5015 N N . GLU A 1 628 ? -7.483 -38.723 -22.039 1.00 27.27 628 GLU A N 1
ATOM 5016 C CA . GLU A 1 628 ? -6.313 -37.887 -21.788 1.00 27.27 628 GLU A CA 1
ATOM 5017 C C . GLU A 1 628 ? -6.545 -36.497 -22.403 1.00 27.27 628 GLU A C 1
ATOM 5019 O O . GLU A 1 628 ? -6.202 -36.279 -23.562 1.00 27.27 628 GLU A O 1
ATOM 5024 N N . ASN A 1 629 ? -7.162 -35.568 -21.659 1.00 23.44 629 ASN A N 1
ATOM 5025 C CA . ASN A 1 629 ? -7.166 -34.130 -21.984 1.00 23.44 629 ASN A CA 1
ATOM 5026 C C . ASN A 1 629 ? -7.541 -33.199 -20.808 1.00 23.44 629 ASN A C 1
ATOM 5028 O O . ASN A 1 629 ? -8.046 -32.103 -21.035 1.00 23.44 629 ASN A O 1
ATOM 5032 N N . ASP A 1 630 ? -7.229 -33.569 -19.563 1.00 23.38 630 ASP A N 1
ATOM 5033 C CA . ASP A 1 630 ? -7.409 -32.671 -18.414 1.00 23.38 630 ASP A CA 1
ATOM 5034 C C . ASP A 1 630 ? -6.077 -31.996 -18.028 1.00 23.38 630 ASP A C 1
ATOM 5036 O O . ASP A 1 630 ? -5.346 -32.447 -17.148 1.00 23.38 630 ASP A O 1
ATOM 5040 N N . GLU A 1 631 ? -5.761 -30.864 -18.672 1.00 25.31 631 GLU A N 1
ATOM 5041 C CA . GLU A 1 631 ? -4.851 -29.836 -18.122 1.00 25.31 631 GLU A CA 1
ATOM 5042 C C . GLU A 1 631 ? -5.579 -28.952 -17.077 1.00 25.31 631 GLU A C 1
ATOM 5044 O O . GLU A 1 631 ? -5.326 -27.750 -16.963 1.00 25.31 631 GLU A O 1
ATOM 5049 N N . ASP A 1 632 ? -6.468 -29.535 -16.268 1.00 26.36 632 ASP A N 1
ATOM 5050 C CA . ASP A 1 632 ? -7.095 -28.854 -15.135 1.00 26.36 632 ASP A CA 1
ATOM 5051 C C . ASP A 1 632 ? -6.118 -28.822 -13.952 1.00 26.36 632 ASP A C 1
ATOM 5053 O O . ASP A 1 632 ? -6.083 -29.669 -13.060 1.00 26.36 632 ASP A O 1
ATOM 5057 N N . SER A 1 633 ? -5.261 -27.803 -13.965 1.00 31.62 633 SER A N 1
ATOM 5058 C CA . SER A 1 633 ? -4.409 -27.454 -12.830 1.00 31.62 633 SER A CA 1
ATOM 5059 C C . SER A 1 633 ? -5.289 -26.988 -11.661 1.00 31.62 633 SER A C 1
ATOM 5061 O O . SER A 1 633 ? -5.803 -25.872 -11.701 1.00 31.62 633 SER A O 1
ATOM 5063 N N . GLU A 1 634 ? -5.457 -27.809 -10.619 1.00 39.44 634 GLU A N 1
ATOM 5064 C CA . GLU A 1 634 ? -6.222 -27.460 -9.409 1.00 39.44 634 GLU A CA 1
ATOM 5065 C C . GLU A 1 634 ? -5.850 -26.054 -8.865 1.00 39.44 634 GLU A C 1
ATOM 5067 O O . GLU A 1 634 ? -4.684 -25.754 -8.581 1.00 39.44 634 GLU A O 1
ATOM 5072 N N . GLU A 1 635 ? -6.837 -25.156 -8.728 1.00 47.28 635 GLU A N 1
ATOM 5073 C CA . GLU A 1 635 ? -6.631 -23.771 -8.274 1.00 47.28 635 GLU A CA 1
ATOM 5074 C C . GLU A 1 635 ? -6.233 -23.706 -6.776 1.00 47.28 635 GLU A C 1
ATOM 5076 O O . GLU A 1 635 ? -7.060 -23.912 -5.888 1.00 47.28 635 GLU A O 1
ATOM 5081 N N . ASP A 1 636 ? -4.987 -23.329 -6.449 1.00 57.84 636 ASP A N 1
ATOM 5082 C CA . ASP A 1 636 ? -4.578 -23.084 -5.050 1.00 57.84 636 ASP A CA 1
ATOM 5083 C C . ASP A 1 636 ? -5.131 -21.738 -4.531 1.00 57.84 636 ASP A C 1
ATOM 5085 O O . ASP A 1 636 ? -4.594 -20.650 -4.789 1.00 57.84 636 ASP A O 1
ATOM 5089 N N . PHE A 1 637 ? -6.208 -21.806 -3.744 1.00 59.31 637 PHE A N 1
ATOM 5090 C CA . PHE A 1 637 ? -6.866 -20.647 -3.132 1.00 59.31 637 PHE A CA 1
ATOM 5091 C C . PHE A 1 637 ? -5.963 -19.828 -2.195 1.00 59.31 637 PHE A C 1
ATOM 5093 O O . PHE A 1 637 ? -6.198 -18.626 -2.023 1.00 59.31 637 PHE A O 1
ATOM 5100 N N . GLN A 1 638 ? -4.905 -20.419 -1.627 1.00 60.12 638 GLN A N 1
ATOM 5101 C CA . GLN A 1 638 ? -3.922 -19.681 -0.828 1.00 60.12 638 GLN A CA 1
ATOM 5102 C C . GLN A 1 638 ? -3.105 -18.750 -1.737 1.00 60.12 638 GLN A C 1
ATOM 5104 O O . GLN A 1 638 ? -2.951 -17.556 -1.455 1.00 60.12 638 GLN A O 1
ATOM 5109 N N . ASP A 1 639 ? -2.650 -19.257 -2.884 1.00 57.69 639 ASP A N 1
ATOM 5110 C CA . ASP A 1 639 ? -1.927 -18.461 -3.878 1.00 57.69 639 ASP A CA 1
ATOM 5111 C C . ASP A 1 639 ? -2.844 -17.374 -4.490 1.00 57.69 639 ASP A C 1
ATOM 5113 O O . ASP A 1 639 ? -2.405 -16.226 -4.678 1.00 57.69 639 ASP A O 1
ATOM 5117 N N . LEU A 1 640 ? -4.143 -17.662 -4.675 1.00 63.16 640 LEU A N 1
ATOM 5118 C CA . LEU A 1 640 ? -5.155 -16.670 -5.071 1.00 63.16 640 LEU A CA 1
ATOM 5119 C C . LEU A 1 640 ? -5.369 -15.577 -4.007 1.00 63.16 640 LEU A C 1
ATOM 5121 O O . LEU A 1 640 ? -5.417 -14.395 -4.361 1.00 63.16 640 LEU A O 1
ATOM 5125 N N . GLN A 1 641 ? -5.430 -15.915 -2.712 1.00 63.88 641 GLN A N 1
ATOM 5126 C CA . GLN A 1 641 ? -5.590 -14.929 -1.626 1.00 63.88 641 GLN A CA 1
ATOM 5127 C C . GLN A 1 641 ? -4.339 -14.044 -1.462 1.00 63.88 641 GLN A C 1
ATOM 5129 O O . GLN A 1 641 ? -4.421 -12.864 -1.092 1.00 63.88 641 GLN A O 1
ATOM 5134 N N . ALA A 1 642 ? -3.166 -14.571 -1.823 1.00 50.34 642 ALA A N 1
ATOM 5135 C CA . ALA A 1 642 ? -1.948 -13.786 -1.971 1.00 50.34 642 ALA A CA 1
ATOM 5136 C C . ALA A 1 642 ? -1.958 -12.917 -3.250 1.00 50.34 642 ALA A C 1
ATOM 5138 O O . ALA A 1 642 ? -1.141 -12.002 -3.385 1.00 50.34 642 ALA A O 1
ATOM 5139 N N . GLY A 1 643 ? -2.857 -13.140 -4.209 1.00 45.72 643 GLY A N 1
ATOM 5140 C CA . GLY A 1 643 ? -2.907 -12.413 -5.479 1.00 45.72 643 GLY A CA 1
ATOM 5141 C C . GLY A 1 643 ? -1.816 -12.840 -6.468 1.00 45.72 643 GLY A C 1
ATOM 5142 O O . GLY A 1 643 ? -1.312 -11.994 -7.225 1.00 45.72 643 GLY A O 1
ATOM 5143 N N . HIS A 1 644 ? -1.400 -14.110 -6.411 1.00 50.88 644 HIS A N 1
ATOM 5144 C CA . HIS A 1 644 ? -0.712 -14.805 -7.499 1.00 50.88 644 HIS A CA 1
ATOM 5145 C C . HIS A 1 644 ? -1.768 -15.314 -8.498 1.00 50.88 644 HIS A C 1
ATOM 5147 O O . HIS A 1 644 ? -2.846 -15.737 -8.102 1.00 50.88 644 HIS A O 1
ATOM 5153 N N . SER A 1 645 ? -1.508 -15.185 -9.801 1.00 44.28 645 SER A N 1
ATOM 5154 C CA . SER A 1 645 ? -2.372 -15.755 -10.842 1.00 44.28 645 SER A CA 1
ATOM 5155 C C . SER A 1 645 ? -1.897 -17.172 -11.141 1.00 44.28 645 SER A C 1
ATOM 5157 O O . SER A 1 645 ? -0.730 -17.314 -11.513 1.00 44.28 645 SER A O 1
ATOM 5159 N N . ALA A 1 646 ? -2.769 -18.174 -11.010 1.00 38.56 646 ALA A N 1
ATOM 5160 C CA . ALA A 1 646 ? -2.540 -19.481 -11.616 1.00 38.56 646 ALA A CA 1
ATOM 5161 C C . ALA A 1 646 ? -2.352 -19.295 -13.134 1.00 38.56 646 ALA A C 1
ATOM 5163 O O . ALA A 1 646 ? -2.974 -18.419 -13.749 1.00 38.56 646 ALA A O 1
ATOM 5164 N N . HIS A 1 647 ? -1.388 -20.013 -13.707 1.00 32.88 647 HIS A N 1
ATOM 5165 C CA . HIS A 1 647 ? -1.150 -20.008 -15.144 1.00 32.88 647 HIS A CA 1
ATOM 5166 C C . HIS A 1 647 ? -2.358 -20.707 -15.779 1.00 32.88 647 HIS A C 1
ATOM 5168 O O . HIS A 1 647 ? -2.599 -21.857 -15.458 1.00 32.88 647 HIS A O 1
ATOM 5174 N N . VAL A 1 648 ? -3.093 -19.990 -16.637 1.00 32.53 648 VAL A N 1
ATOM 5175 C CA . VAL A 1 648 ? -4.421 -20.348 -17.185 1.00 32.53 648 VAL A CA 1
ATOM 5176 C C . VAL A 1 648 ? -5.580 -20.061 -16.216 1.00 32.53 648 VAL A C 1
ATOM 5178 O O . VAL A 1 648 ? -5.905 -20.832 -15.332 1.00 32.53 648 VAL A O 1
ATOM 5181 N N . ALA A 1 649 ? -6.199 -18.893 -16.399 1.00 27.73 649 ALA A N 1
ATOM 5182 C CA . ALA A 1 649 ? -7.585 -18.609 -16.016 1.00 27.73 649 ALA A CA 1
ATOM 5183 C C . ALA A 1 649 ? -8.016 -17.376 -16.820 1.00 27.73 649 ALA A C 1
ATOM 5185 O O . ALA A 1 649 ? -7.964 -16.229 -16.354 1.00 27.73 649 ALA A O 1
ATOM 5186 N N . GLY A 1 650 ? -8.289 -17.619 -18.101 1.00 26.50 650 GLY A N 1
ATOM 5187 C CA . GLY A 1 650 ? -9.086 -16.727 -18.925 1.00 26.50 650 GLY A CA 1
ATOM 5188 C C . GLY A 1 650 ? -10.569 -17.027 -18.721 1.00 26.50 650 GLY A C 1
ATOM 5189 O O . GLY A 1 650 ? -10.930 -18.135 -18.346 1.00 26.50 650 GLY A O 1
ATOM 5190 N N . ILE A 1 651 ? -11.377 -16.031 -19.081 1.00 26.38 651 ILE A N 1
ATOM 5191 C CA . ILE A 1 651 ? -12.830 -16.054 -19.289 1.00 26.38 651 ILE A CA 1
ATOM 5192 C C . ILE A 1 651 ? -13.672 -15.556 -18.093 1.00 26.38 651 ILE A C 1
ATOM 5194 O O . ILE A 1 651 ? -13.702 -16.134 -17.011 1.00 26.38 651 ILE A O 1
ATOM 5198 N N . ALA A 1 652 ? -14.391 -14.468 -18.404 1.00 26.02 652 ALA A N 1
ATOM 5199 C CA . ALA A 1 652 ? -15.447 -13.764 -17.674 1.00 26.02 652 ALA A CA 1
ATOM 5200 C C . ALA A 1 652 ? -15.037 -12.850 -16.499 1.00 26.02 652 ALA A C 1
ATOM 5202 O O . ALA A 1 652 ? -13.999 -13.026 -15.878 1.00 26.02 652 ALA A O 1
ATOM 5203 N N . TYR A 1 653 ? -15.908 -11.868 -16.220 1.00 33.72 653 TYR A N 1
ATOM 5204 C CA . TYR A 1 653 ? -16.021 -11.059 -14.989 1.00 33.72 653 TYR A CA 1
ATOM 5205 C C . TYR A 1 653 ? -15.644 -9.570 -14.970 1.00 33.72 653 TYR A C 1
ATOM 5207 O O . TYR A 1 653 ? -15.257 -9.055 -13.933 1.00 33.72 653 TYR A O 1
ATOM 5215 N N . ALA A 1 654 ? -16.069 -8.788 -15.959 1.00 23.89 654 ALA A N 1
ATOM 5216 C CA . ALA A 1 654 ? -17.040 -7.771 -15.530 1.00 23.89 654 ALA A CA 1
ATOM 5217 C C . ALA A 1 654 ? -18.161 -7.600 -16.530 1.00 23.89 654 ALA A C 1
ATOM 5219 O O . ALA A 1 654 ? -18.049 -6.907 -17.541 1.00 23.89 654 ALA A O 1
ATOM 5220 N N . ARG A 1 655 ? -19.286 -8.183 -16.139 1.00 28.11 655 ARG A N 1
ATOM 5221 C CA . ARG A 1 655 ? -20.567 -7.510 -16.226 1.00 28.11 655 ARG A CA 1
ATOM 5222 C C . ARG A 1 655 ? -21.133 -7.418 -14.816 1.00 28.11 655 ARG A C 1
ATOM 5224 O O . ARG A 1 655 ? -20.890 -8.275 -13.970 1.00 28.11 655 ARG A O 1
ATOM 5231 N N . GLN A 1 656 ? -21.757 -6.282 -14.555 1.00 29.95 656 GLN A N 1
ATOM 5232 C CA . GLN A 1 656 ? -22.361 -5.898 -13.289 1.00 29.95 656 GLN A CA 1
ATOM 5233 C C . GLN A 1 656 ? -23.212 -7.029 -12.706 1.00 29.95 656 GLN A C 1
ATOM 5235 O O . GLN A 1 656 ? -24.025 -7.585 -13.427 1.00 29.95 656 GLN A O 1
ATOM 5240 N N . LEU A 1 657 ? -23.034 -7.295 -11.406 1.00 32.00 657 LEU A N 1
ATOM 5241 C CA . LEU A 1 657 ? -24.023 -7.739 -10.404 1.00 32.00 657 LEU A CA 1
ATOM 5242 C C . LEU A 1 657 ? -25.025 -8.884 -10.715 1.00 32.00 657 LEU A C 1
ATOM 5244 O O . LEU A 1 657 ? -25.787 -9.247 -9.821 1.00 32.00 657 LEU A O 1
ATOM 5248 N N . HIS A 1 658 ? -25.021 -9.497 -11.896 1.00 29.69 658 HIS A N 1
ATOM 5249 C CA . HIS A 1 658 ? -25.958 -10.532 -12.330 1.00 29.69 658 HIS A CA 1
ATOM 5250 C C . HIS A 1 658 ? -25.252 -11.561 -13.225 1.00 29.69 658 HIS A C 1
ATOM 5252 O O . HIS A 1 658 ? -25.379 -11.530 -14.439 1.00 29.69 658 HIS A O 1
ATOM 5258 N N . GLU A 1 659 ? -24.522 -12.493 -12.608 1.00 32.03 659 GLU A N 1
ATOM 5259 C CA . GLU A 1 659 ? -24.229 -13.827 -13.154 1.00 32.03 659 GLU A CA 1
ATOM 5260 C C . GLU A 1 659 ? -23.952 -14.797 -11.982 1.00 32.03 659 GLU A C 1
ATOM 5262 O O . GLU A 1 659 ? -23.639 -14.362 -10.873 1.00 32.03 659 GLU A O 1
ATOM 5267 N N . ALA A 1 660 ? -24.190 -16.094 -12.200 1.00 29.11 660 ALA A N 1
ATOM 5268 C CA . ALA A 1 660 ? -24.726 -17.060 -11.230 1.00 29.11 660 ALA A CA 1
ATOM 5269 C C . ALA A 1 660 ? -24.207 -16.979 -9.762 1.00 29.11 660 ALA A C 1
ATOM 5271 O O . ALA A 1 660 ? -23.003 -17.096 -9.515 1.00 29.11 660 ALA A O 1
ATOM 5272 N N . PRO A 1 661 ? -25.105 -16.916 -8.753 1.00 35.44 661 PRO A N 1
ATOM 5273 C CA . PRO A 1 661 ? -24.764 -16.731 -7.332 1.00 35.44 661 PRO A CA 1
ATOM 5274 C C . PRO A 1 661 ? -23.846 -17.806 -6.708 1.00 35.44 661 PRO A C 1
ATOM 5276 O O . PRO A 1 661 ? -23.300 -17.582 -5.629 1.00 35.44 661 PRO A O 1
ATOM 5279 N N . GLY A 1 662 ? -23.627 -18.952 -7.366 1.00 33.03 662 GLY A N 1
ATOM 5280 C CA . GLY A 1 662 ? -22.843 -20.071 -6.827 1.00 33.03 662 GLY A CA 1
ATOM 5281 C C . GLY A 1 662 ? -21.316 -19.889 -6.839 1.00 33.03 662 GLY A C 1
ATOM 5282 O O . GLY A 1 662 ? -20.656 -20.247 -5.866 1.00 33.03 662 GLY A O 1
ATOM 5283 N N . SER A 1 663 ? -20.731 -19.301 -7.891 1.00 39.41 663 SER A N 1
ATOM 5284 C CA . SER A 1 663 ? -19.260 -19.258 -8.065 1.00 39.41 663 SER A CA 1
ATOM 5285 C C . SER A 1 663 ? -18.574 -18.252 -7.125 1.00 39.41 663 SER A C 1
ATOM 5287 O O . SER A 1 663 ? -17.558 -18.549 -6.489 1.00 39.41 663 SER A O 1
ATOM 5289 N N . MET A 1 664 ? -19.180 -17.074 -6.942 1.00 51.47 664 MET A N 1
ATOM 5290 C CA . MET A 1 664 ? -18.690 -16.056 -6.001 1.00 51.47 664 MET A CA 1
ATOM 5291 C C . MET A 1 664 ? -18.852 -16.491 -4.541 1.00 51.47 664 MET A C 1
ATOM 5293 O O . MET A 1 664 ? -17.955 -16.252 -3.730 1.00 51.47 664 MET A O 1
ATOM 5297 N N . ALA A 1 665 ? -19.963 -17.159 -4.215 1.00 58.31 665 ALA A N 1
ATOM 5298 C CA . ALA A 1 665 ? -20.188 -17.730 -2.891 1.00 58.31 665 ALA A CA 1
ATOM 5299 C C . ALA A 1 665 ? -19.137 -18.800 -2.569 1.00 58.31 665 ALA A C 1
ATOM 5301 O O . ALA A 1 665 ? -18.538 -18.759 -1.497 1.00 58.31 665 ALA A O 1
ATOM 5302 N N . HIS A 1 666 ? -18.830 -19.683 -3.525 1.00 62.47 666 HIS A N 1
ATOM 5303 C CA . HIS A 1 666 ? -17.796 -20.699 -3.356 1.00 62.47 666 HIS A CA 1
ATOM 5304 C C . HIS A 1 666 ? -16.410 -20.085 -3.089 1.00 62.47 666 HIS A C 1
ATOM 5306 O O . HIS A 1 666 ? -15.783 -20.407 -2.082 1.00 62.47 666 HIS A O 1
ATOM 5312 N N . ARG A 1 667 ? -15.950 -19.115 -3.898 1.00 66.06 667 ARG A N 1
ATOM 5313 C CA . ARG A 1 667 ? -14.652 -18.444 -3.658 1.00 66.06 667 ARG A CA 1
ATOM 5314 C C . ARG A 1 667 ? -14.596 -17.711 -2.315 1.00 66.06 667 ARG A C 1
ATOM 5316 O O . ARG A 1 667 ? -13.561 -17.712 -1.651 1.00 66.06 667 ARG A O 1
ATOM 5323 N N . ARG A 1 668 ? -15.696 -17.072 -1.910 1.00 72.62 668 ARG A N 1
ATOM 5324 C CA . ARG A 1 668 ? -15.811 -16.388 -0.613 1.00 72.62 668 ARG A CA 1
ATOM 5325 C C . ARG A 1 668 ? -15.683 -17.373 0.553 1.00 72.62 668 ARG A C 1
ATOM 5327 O O . ARG A 1 668 ? -14.901 -17.109 1.464 1.00 72.62 668 ARG A O 1
ATOM 5334 N N . LEU A 1 669 ? -16.364 -18.519 0.477 1.00 76.75 669 LEU A N 1
ATOM 5335 C CA . LEU A 1 669 ? -16.244 -19.614 1.447 1.00 76.75 669 LEU A CA 1
ATOM 5336 C C . LEU A 1 669 ? -14.808 -20.154 1.516 1.00 76.75 669 LEU A C 1
ATOM 5338 O O . LEU A 1 669 ? -14.270 -20.313 2.608 1.00 76.75 669 LEU A O 1
ATOM 5342 N N . MET A 1 670 ? -14.146 -20.335 0.371 1.00 78.00 670 MET A N 1
ATOM 5343 C CA . MET A 1 670 ? -12.750 -20.784 0.334 1.00 78.00 670 MET A CA 1
ATOM 5344 C C . MET A 1 670 ? -11.793 -19.774 0.978 1.00 78.00 670 MET A C 1
ATOM 5346 O O . MET A 1 670 ? -10.941 -20.151 1.782 1.00 78.00 670 MET A O 1
ATOM 5350 N N . PHE A 1 671 ? -11.952 -18.473 0.707 1.00 83.25 671 PHE A N 1
ATOM 5351 C CA . PHE A 1 671 ? -11.158 -17.445 1.390 1.00 83.25 671 PHE A CA 1
ATOM 5352 C C . PHE A 1 671 ? -11.400 -17.414 2.898 1.00 83.25 671 PHE A C 1
ATOM 5354 O O . PHE A 1 671 ? -10.465 -17.149 3.658 1.00 83.25 671 PHE A O 1
ATOM 5361 N N . ARG A 1 672 ? -12.632 -17.694 3.334 1.00 84.75 672 ARG A N 1
ATOM 5362 C CA . ARG A 1 672 ? -12.957 -17.818 4.752 1.00 84.75 672 ARG A CA 1
ATOM 5363 C C . ARG A 1 672 ? -12.229 -18.992 5.391 1.00 84.75 672 ARG A C 1
ATOM 5365 O O . ARG A 1 672 ? -11.572 -18.771 6.406 1.00 84.75 672 ARG A O 1
ATOM 5372 N N . GLN A 1 673 ? -12.278 -20.173 4.774 1.00 84.00 673 GLN A N 1
ATOM 5373 C CA . GLN A 1 673 ? -11.580 -21.360 5.268 1.00 84.00 673 GLN A CA 1
ATOM 5374 C C . GLN A 1 673 ? -10.073 -21.104 5.389 1.00 84.00 673 GLN A C 1
ATOM 5376 O O . GLN A 1 673 ? -9.497 -21.316 6.450 1.00 84.00 673 GLN A O 1
ATOM 5381 N N . VAL A 1 674 ? -9.442 -20.534 4.354 1.00 85.88 674 VAL A N 1
ATOM 5382 C CA . VAL A 1 674 ? -8.004 -20.204 4.388 1.00 85.88 674 VAL A CA 1
ATOM 5383 C C . VAL A 1 674 ? -7.672 -19.227 5.523 1.00 85.88 674 VAL A C 1
ATOM 5385 O O . VAL A 1 674 ? -6.660 -19.388 6.207 1.00 85.88 674 VAL A O 1
ATOM 5388 N N . SER A 1 675 ? -8.511 -18.212 5.757 1.00 89.81 675 SER A N 1
ATOM 5389 C CA . SER A 1 675 ? -8.326 -17.303 6.893 1.00 89.81 675 SER A CA 1
ATOM 5390 C C . SER A 1 675 ? -8.528 -18.011 8.242 1.00 89.81 675 SER A C 1
ATOM 5392 O O . SER A 1 675 ? -7.774 -17.744 9.172 1.00 89.81 675 SER A O 1
ATOM 5394 N N . GLN A 1 676 ? -9.493 -18.925 8.371 1.00 88.81 676 GLN A N 1
ATOM 5395 C CA . GLN A 1 676 ? -9.742 -19.689 9.602 1.00 88.81 676 GLN A CA 1
ATOM 5396 C C . GLN A 1 676 ? -8.606 -20.669 9.924 1.00 88.81 676 GLN A C 1
ATOM 5398 O O . GLN A 1 676 ? -8.116 -20.661 11.054 1.00 88.81 676 GLN A O 1
ATOM 5403 N N . ASP A 1 677 ? -8.110 -21.410 8.933 1.00 87.62 677 ASP A N 1
ATOM 5404 C CA . ASP A 1 677 ? -6.933 -22.279 9.062 1.00 87.62 677 ASP A CA 1
ATOM 5405 C C . ASP A 1 677 ? -5.713 -21.463 9.529 1.00 87.62 677 ASP A C 1
ATOM 5407 O O . ASP A 1 677 ? -4.960 -21.863 10.423 1.00 87.62 677 ASP A O 1
ATOM 5411 N N . TRP A 1 678 ? -5.550 -20.253 8.978 1.00 91.50 678 TRP A N 1
ATOM 5412 C CA . TRP A 1 678 ? -4.513 -19.313 9.397 1.00 91.50 678 TRP A CA 1
ATOM 5413 C C . TRP A 1 678 ? -4.695 -18.840 10.849 1.00 91.50 678 TRP A C 1
ATOM 5415 O O . TRP A 1 678 ? -3.724 -18.783 11.607 1.00 91.50 678 TRP A O 1
ATOM 5425 N N . HIS A 1 679 ? -5.925 -18.539 11.276 1.00 92.56 679 HIS A N 1
ATOM 5426 C CA . HIS A 1 679 ? -6.227 -18.178 12.665 1.00 92.56 679 HIS A CA 1
ATOM 5427 C C . HIS A 1 679 ? -5.899 -19.317 13.636 1.00 92.56 679 HIS A C 1
ATOM 5429 O O . HIS A 1 679 ? -5.259 -19.071 14.662 1.00 92.56 679 HIS A O 1
ATOM 5435 N N . GLN A 1 680 ? -6.269 -20.553 13.290 1.00 90.94 680 GLN A N 1
ATOM 5436 C CA . GLN A 1 680 ? -5.963 -21.742 14.082 1.00 90.94 680 GLN A CA 1
ATOM 5437 C C . GLN A 1 680 ? -4.449 -21.952 14.184 1.00 90.94 680 GLN A C 1
ATOM 5439 O O . GLN A 1 680 ? -3.921 -22.177 15.275 1.00 90.94 680 GLN A O 1
ATOM 5444 N N . PHE A 1 681 ? -3.715 -21.787 13.078 1.00 91.50 681 PHE A N 1
ATOM 5445 C CA . PHE A 1 681 ? -2.254 -21.827 13.097 1.00 91.50 681 PHE A CA 1
ATOM 5446 C C . PHE A 1 681 ? -1.649 -20.744 13.993 1.00 91.50 681 PHE A C 1
ATOM 5448 O O . PHE A 1 681 ? -0.658 -21.014 14.669 1.00 91.50 681 PHE A O 1
ATOM 5455 N N . LEU A 1 682 ? -2.217 -19.540 14.031 1.00 92.75 682 LEU A N 1
ATOM 5456 C CA . LEU A 1 682 ? -1.779 -18.473 14.934 1.00 92.75 682 LEU A CA 1
ATOM 5457 C C . LEU A 1 682 ? -2.200 -18.706 16.398 1.00 92.75 682 LEU A C 1
ATOM 5459 O O . LEU A 1 682 ? -1.748 -17.980 17.283 1.00 92.75 682 LEU A O 1
ATOM 5463 N N . GLY A 1 683 ? -3.008 -19.730 16.677 1.00 91.56 683 GLY A N 1
ATOM 5464 C CA . GLY A 1 683 ? -3.496 -20.051 18.017 1.00 91.56 683 GLY A CA 1
ATOM 5465 C C . GLY A 1 683 ? -4.637 -19.146 18.480 1.00 91.56 683 GLY A C 1
ATOM 5466 O O . GLY A 1 683 ? -4.796 -18.942 19.680 1.00 91.56 683 GLY A O 1
ATOM 5467 N N . PHE A 1 684 ? -5.401 -18.562 17.556 1.00 89.62 684 PHE A N 1
ATOM 5468 C CA . PHE A 1 684 ? -6.682 -17.948 17.895 1.00 89.62 684 PHE A CA 1
ATOM 5469 C C . PHE A 1 684 ? -7.753 -19.036 17.992 1.00 89.62 684 PHE A C 1
ATOM 5471 O O . PHE A 1 684 ? -7.829 -19.915 17.136 1.00 89.62 684 PHE A O 1
ATOM 5478 N N . THR A 1 685 ? -8.581 -18.972 19.030 1.00 76.75 685 THR A N 1
ATOM 5479 C CA . THR A 1 685 ? -9.726 -19.868 19.194 1.00 76.75 685 THR A CA 1
ATOM 5480 C C . THR A 1 685 ? -10.845 -19.496 18.223 1.00 76.75 685 THR A C 1
ATOM 5482 O O . THR A 1 685 ? -11.099 -18.314 17.969 1.00 76.75 685 THR A O 1
ATOM 5485 N N . ASP A 1 686 ? -11.511 -20.510 17.666 1.00 61.88 686 ASP A N 1
ATOM 5486 C CA . ASP A 1 686 ? -12.686 -20.297 16.825 1.00 61.88 686 ASP A CA 1
ATOM 5487 C C . ASP A 1 686 ? -13.860 -19.831 17.708 1.00 61.88 686 ASP A C 1
ATOM 5489 O O . ASP A 1 686 ? -14.227 -20.541 18.652 1.00 61.88 686 ASP A O 1
ATOM 5493 N N . PRO A 1 687 ? -14.457 -18.652 17.454 1.00 54.56 687 PRO A N 1
ATOM 5494 C CA . PRO A 1 687 ? -15.637 -18.200 18.187 1.00 54.56 687 PRO A CA 1
ATOM 5495 C C . PRO A 1 687 ? -16.852 -19.135 18.055 1.00 54.56 687 PRO A C 1
ATOM 5497 O O . PRO A 1 687 ? -17.761 -19.023 18.871 1.00 54.56 687 PRO A O 1
ATOM 5500 N N . LEU A 1 688 ? -16.888 -20.026 17.056 1.00 52.94 688 LEU A N 1
ATOM 5501 C CA . LEU A 1 688 ? -17.992 -20.962 16.809 1.00 52.94 688 LEU A CA 1
ATOM 5502 C C . LEU A 1 688 ? -17.678 -22.408 17.228 1.00 52.94 688 LEU A C 1
ATOM 5504 O O . LEU A 1 688 ? -18.484 -23.303 16.966 1.00 52.94 688 LEU A O 1
ATOM 5508 N N . SER A 1 689 ? -16.538 -22.666 17.884 1.00 46.59 689 SER A N 1
ATOM 5509 C CA . SER A 1 689 ? -16.266 -24.010 18.395 1.00 46.59 689 SER A CA 1
ATOM 5510 C C . SER A 1 689 ? -17.287 -24.389 19.485 1.00 46.59 689 SER A C 1
ATOM 5512 O O . SER A 1 689 ? -17.639 -23.555 20.328 1.00 46.59 689 SER A O 1
ATOM 5514 N N . PRO A 1 690 ? -17.769 -25.646 19.516 1.00 37.81 690 PRO A N 1
ATOM 5515 C CA . PRO A 1 690 ? -18.794 -26.089 20.466 1.00 37.81 690 PRO A CA 1
ATOM 5516 C C . PRO A 1 690 ? -18.368 -25.976 21.941 1.00 37.81 690 PRO A C 1
ATOM 5518 O O . PRO A 1 690 ? -19.225 -25.953 22.822 1.00 37.81 690 PRO A O 1
ATOM 5521 N N . GLU A 1 691 ? -17.066 -25.867 22.222 1.00 38.22 691 GLU A N 1
ATOM 5522 C CA . GLU A 1 691 ? -16.539 -25.601 23.567 1.00 38.22 691 GLU A CA 1
ATOM 5523 C C . GLU A 1 691 ? -16.777 -24.145 24.011 1.00 38.22 691 GLU A C 1
ATOM 5525 O O . GLU A 1 691 ? -17.166 -23.920 25.153 1.00 38.22 691 GLU A O 1
ATOM 5530 N N . ASN A 1 692 ? -16.666 -23.163 23.106 1.00 41.38 692 ASN A N 1
ATOM 5531 C CA . ASN A 1 692 ? -16.839 -21.738 23.424 1.00 41.38 692 ASN A CA 1
ATOM 5532 C C . ASN A 1 692 ? -18.312 -21.297 23.499 1.00 41.38 692 ASN A C 1
ATOM 5534 O O . ASN A 1 692 ? -18.626 -20.309 24.165 1.00 41.38 692 ASN A O 1
ATOM 5538 N N . ALA A 1 693 ? -19.230 -22.027 22.855 1.00 37.75 693 ALA A N 1
ATOM 5539 C CA . ALA A 1 693 ? -20.668 -21.766 22.961 1.00 37.75 693 ALA A CA 1
ATOM 5540 C C . ALA A 1 693 ? -21.190 -21.943 24.402 1.00 37.75 693 ALA A C 1
ATOM 5542 O O . ALA A 1 693 ? -22.131 -21.264 24.797 1.00 37.75 693 ALA A O 1
ATOM 5543 N N . ARG A 1 694 ? -20.546 -22.803 25.206 1.00 31.72 694 ARG A N 1
ATOM 5544 C CA . ARG A 1 694 ? -20.893 -23.008 26.623 1.00 31.72 694 ARG A CA 1
ATOM 5545 C C . ARG A 1 694 ? -20.404 -21.878 27.531 1.00 31.72 694 ARG A C 1
ATOM 5547 O O . ARG A 1 694 ? -21.099 -21.527 28.478 1.00 31.72 694 ARG A O 1
ATOM 5554 N N . ASP A 1 695 ? -19.256 -21.279 27.225 1.00 34.22 695 ASP A N 1
ATOM 5555 C CA . ASP A 1 695 ? -18.698 -20.176 28.021 1.00 34.22 695 ASP A CA 1
ATOM 5556 C C . ASP A 1 695 ? -19.369 -18.826 27.711 1.00 34.22 695 ASP A C 1
ATOM 5558 O O . ASP A 1 695 ? -19.472 -17.965 28.588 1.00 34.22 695 ASP A O 1
ATOM 5562 N N . ALA A 1 696 ? -19.892 -18.644 26.491 1.00 35.59 696 ALA A N 1
ATOM 5563 C CA . ALA A 1 696 ? -20.657 -17.453 26.116 1.00 35.59 696 ALA A CA 1
ATOM 5564 C C . ALA A 1 696 ? -21.987 -17.324 26.889 1.00 35.59 696 ALA A C 1
ATOM 5566 O O . ALA A 1 696 ? -22.371 -16.208 27.240 1.00 35.59 696 ALA A O 1
ATOM 5567 N N . ASP A 1 697 ? -22.641 -18.444 27.214 1.00 33.81 697 ASP A N 1
ATOM 5568 C CA . ASP A 1 697 ? -23.877 -18.460 28.011 1.00 33.81 697 ASP A CA 1
ATOM 5569 C C . ASP A 1 697 ? -23.621 -18.191 29.506 1.00 33.81 697 ASP A C 1
ATOM 5571 O O . ASP A 1 697 ? -24.485 -17.657 30.201 1.00 33.81 697 ASP A O 1
ATOM 5575 N N . HIS A 1 698 ? -22.419 -18.487 30.012 1.00 32.28 698 HIS A N 1
ATOM 5576 C CA . HIS A 1 698 ? -22.059 -18.228 31.411 1.00 32.28 698 HIS A CA 1
ATOM 5577 C C . HIS A 1 698 ? -21.570 -16.798 31.677 1.00 32.28 698 HIS A C 1
ATOM 5579 O O . HIS A 1 698 ? -21.681 -16.328 32.806 1.00 32.28 698 HIS A O 1
ATOM 5585 N N . ALA A 1 699 ? -21.079 -16.083 30.661 1.00 30.64 699 ALA A N 1
ATOM 5586 C CA . ALA A 1 699 ? -20.680 -14.676 30.779 1.00 30.64 699 ALA A CA 1
ATOM 5587 C C . ALA A 1 699 ? -21.850 -13.678 30.610 1.00 30.64 699 ALA A C 1
ATOM 5589 O O . ALA A 1 699 ? -21.640 -12.467 30.697 1.00 30.64 699 ALA A O 1
ATOM 5590 N N . ALA A 1 700 ? -23.066 -14.175 30.352 1.00 29.89 700 ALA A N 1
ATOM 5591 C CA . ALA A 1 700 ? -24.281 -13.383 30.153 1.00 29.89 700 ALA A CA 1
ATOM 5592 C C . ALA A 1 700 ? -25.186 -13.278 31.403 1.00 29.89 700 ALA A C 1
ATOM 5594 O O . ALA A 1 700 ? -26.308 -12.780 31.284 1.00 29.89 700 ALA A O 1
ATOM 5595 N N . PHE A 1 701 ? -24.711 -13.704 32.582 1.00 27.66 701 PHE A N 1
ATOM 5596 C CA . PHE A 1 701 ? -25.417 -13.570 33.864 1.00 27.66 701 PHE A CA 1
ATOM 5597 C C . PHE A 1 701 ? -24.669 -12.703 34.875 1.00 27.66 701 PHE A C 1
ATOM 5599 O O . PHE A 1 701 ? -23.443 -12.902 35.042 1.00 27.66 701 PHE A O 1
#